Protein AF-A0A850M6E1-F1 (afdb_monomer)

Mean predicted aligned error: 23.39 Å

Sequence (407 aa):
MDDQWTKINERLIQLEEQTRVKVAEKDKIIQQITAELDQVKAQMSSGGTEEVLKEYQAQIATFDADKQKMMNEITGLNQQISNLQSQLQSSAASADQTQAIQEQLGVFQEMIRQLEGEKRDLMKEIQEMKETPSGSAELEQTVKEYQEIIKQLEAEKIKAELKAVKSDAVSGAEPSAELQKLEGINSQLQEEKELLEAQIADLKKDLEEQANQLSQVDALKSEKDTLLQQVKTLESQIQSSGQQQLETLQNDNQNLKASLNKTEKELDDLVRINREQAERIAALESTLAPPTPAPTAPAPAPVRPAPAPAPAPAPAPAPRPTVAPGGVQYFKFTHETFLRSPSKPQGIVLELDQANEKWILTIEPGTSFLQKNNALRAGRALSANGWPTPEGRKIGKGYEIIIHGEY

Radius of gyration: 50.74 Å; Cα contacts (8 Å, |Δi|>4): 175; chains: 1; bounding box: 93×45×176 Å

Foldseek 3Di:
DVVVVVVVVVVVVVVVVVLVVVLVVLVVVLVVLVVVLVVVVVVCVPDDDPPVNVVSVVVNVVSVVVSVVSVVVVVVVVVVVVVVVVVVVVVVVVVVVVVVVVVVVVVVVVVVVVVVVVVVVVVVVVVVVVPPPDADPVVVVVVVVVVVVVVVVVVVVVVVVVVCVVVVVPDDDDPPPVVVVVVVVVVVVVVVVVVVVVVVVVVVVVVVVVVVVVVVVVVVVVVVVVVVVVVVVVVVVCVVVVVVVVVVVVVVVVVVVVVVVVVVVVVVVVVVVVVVVVVVVVVVVVVPDDPDDDDDDDDDDDDDPDDDPDPDPDPDPDDDPDQPPAPKWKWDDDPLETDTDSDHDPAWMWIQHQVQLEIETEGDPPDDPVSVVSSVVNSVVCCQFADADPVRDGPSHVRYYHYHDDD

Secondary structure (DSSP, 8-state):
-HHHHHHHHHHHHHHHHHHHHHHHHHHHHHHHHHHHHHHHHHHGGG---HHHHHHHHHHHHHHHHHHHHHHHHHHHHHHHHHHHHHHHHHHHHHHHHHHHHHHHHHHHHHHHHHHHHHHHHHHHHHHHHHH-SSSHHHHHHHHHHHHHHHHHHHHHHHHHHHHHHHH-SS----SHHHHHHHHHHHHHHHHHHHHHHHHHHHHHHHHHHHHHHHHHHHHHHHHHHHHHHHHHHHHHHHHHHHHHHHHHHHHHHHHHHHHHHHHHHHHHHHHHHHHHHHHHHHHHHHHHPPPPPP-PPP-PPPPPPPPPPPPPPPPPPPPP----SSSEEEEEEETTEEEEESS--SSSEEEEETTTTEEEEE--TT--HHHHHHHHHHHHHHHHH-EEPTTS-EESTTPEEEEES--

pLDDT: mean 76.48, std 16.02, range [35.03, 97.38]

Structure (mmCIF, N/CA/C/O backbone):
data_AF-A0A850M6E1-F1
#
_entry.id   AF-A0A850M6E1-F1
#
loop_
_atom_site.group_PDB
_atom_site.id
_atom_site.type_symbol
_atom_site.label_atom_id
_atom_site.label_alt_id
_atom_site.label_comp_id
_atom_site.label_asym_id
_atom_site.label_entity_id
_atom_site.label_seq_id
_atom_site.pdbx_PDB_ins_code
_atom_site.Cartn_x
_atom_site.Cartn_y
_atom_site.Cartn_z
_atom_site.occupancy
_atom_site.B_iso_or_equiv
_atom_site.auth_seq_id
_atom_site.auth_comp_id
_atom_site.auth_asym_id
_atom_site.auth_atom_id
_atom_site.pdbx_PDB_model_num
ATOM 1 N N . MET A 1 1 ? -7.150 9.831 8.277 1.00 48.31 1 MET A N 1
ATOM 2 C CA . MET A 1 1 ? -6.149 8.779 7.991 1.00 48.31 1 MET A CA 1
ATOM 3 C C . MET A 1 1 ? -6.363 8.173 6.605 1.00 48.31 1 MET A C 1
ATOM 5 O O . MET A 1 1 ? -5.370 7.892 5.951 1.00 48.31 1 MET A O 1
ATOM 9 N N . ASP A 1 2 ? -7.602 8.102 6.110 1.00 52.25 2 ASP A N 1
ATOM 10 C CA . ASP A 1 2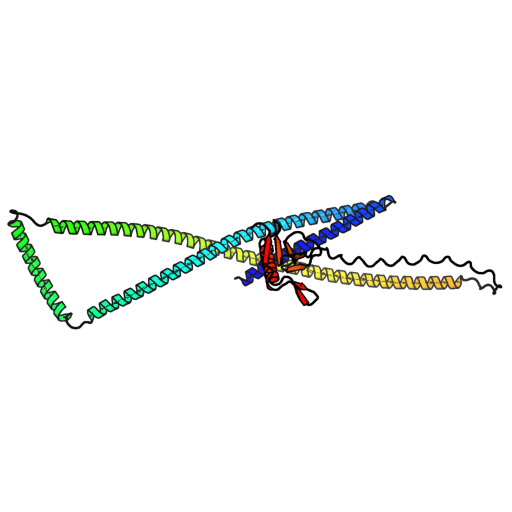 ? -7.944 7.569 4.776 1.00 52.25 2 ASP A CA 1
ATOM 11 C C . ASP A 1 2 ? -7.184 8.186 3.591 1.00 52.25 2 ASP A C 1
ATOM 13 O O . ASP A 1 2 ? -6.780 7.473 2.680 1.00 52.25 2 ASP A O 1
ATOM 17 N N . ASP A 1 3 ? -6.907 9.493 3.603 1.00 59.62 3 ASP A N 1
ATOM 18 C CA . ASP A 1 3 ? -6.269 10.163 2.456 1.00 59.62 3 ASP A CA 1
ATOM 19 C C . ASP A 1 3 ? -4.786 9.783 2.261 1.00 59.62 3 ASP A C 1
ATOM 21 O O . ASP A 1 3 ? -4.286 9.719 1.139 1.00 59.62 3 ASP A O 1
ATOM 25 N N . GLN A 1 4 ? -4.066 9.482 3.348 1.00 50.88 4 GLN A N 1
ATOM 26 C CA . GLN A 1 4 ? -2.698 8.957 3.241 1.00 50.88 4 GLN A CA 1
ATOM 27 C C . GLN A 1 4 ? -2.686 7.490 2.810 1.00 50.88 4 GLN A C 1
ATOM 29 O O . GLN A 1 4 ? -1.767 7.060 2.118 1.00 50.88 4 GLN A O 1
ATOM 34 N N . TRP A 1 5 ? -3.730 6.746 3.167 1.00 56.84 5 TRP A N 1
ATOM 35 C CA . TRP A 1 5 ? -3.883 5.339 2.830 1.00 56.84 5 TRP A CA 1
ATOM 36 C C . TRP A 1 5 ? -4.119 5.139 1.330 1.00 56.84 5 TRP A C 1
ATOM 38 O O . TRP A 1 5 ? -3.422 4.354 0.686 1.00 56.84 5 TRP A O 1
ATOM 48 N N . THR A 1 6 ? -5.014 5.936 0.744 1.00 71.06 6 THR A N 1
ATOM 49 C CA . THR A 1 6 ? -5.271 5.932 -0.703 1.00 71.06 6 THR A CA 1
ATOM 50 C C . THR A 1 6 ? -4.003 6.253 -1.492 1.00 71.06 6 THR A C 1
ATOM 52 O O . THR A 1 6 ? -3.677 5.549 -2.443 1.00 71.06 6 THR A O 1
ATOM 55 N N . LYS A 1 7 ? -3.221 7.241 -1.035 1.00 67.44 7 LYS A N 1
ATOM 56 C CA . LYS A 1 7 ? -1.953 7.639 -1.671 1.00 67.44 7 LYS A CA 1
ATOM 57 C C . LYS A 1 7 ? -0.882 6.551 -1.610 1.00 67.44 7 LYS A C 1
ATOM 59 O O . LYS A 1 7 ? -0.138 6.377 -2.572 1.00 67.44 7 LYS A O 1
ATOM 64 N N . ILE A 1 8 ? -0.780 5.822 -0.497 1.00 64.19 8 ILE A N 1
ATOM 65 C CA . ILE A 1 8 ? 0.165 4.701 -0.369 1.00 64.19 8 ILE A CA 1
ATOM 66 C C . ILE A 1 8 ? -0.245 3.556 -1.299 1.00 64.19 8 ILE A C 1
ATOM 68 O O . ILE A 1 8 ? 0.604 3.022 -2.011 1.00 64.19 8 ILE A O 1
ATOM 72 N N . ASN A 1 9 ? -1.536 3.223 -1.342 1.00 68.69 9 ASN A N 1
ATOM 73 C CA . ASN A 1 9 ? -2.046 2.152 -2.191 1.00 68.69 9 ASN A CA 1
ATOM 74 C C . ASN A 1 9 ? -1.898 2.481 -3.688 1.00 68.69 9 ASN A C 1
ATOM 76 O O . ASN A 1 9 ? -1.434 1.649 -4.463 1.00 68.69 9 ASN A O 1
ATOM 80 N N . GLU A 1 10 ? -2.188 3.721 -4.097 1.00 75.81 10 GLU A N 1
ATOM 81 C CA . GLU A 1 10 ? -1.931 4.195 -5.464 1.00 75.81 10 GLU A CA 1
ATOM 82 C C . GLU A 1 10 ? -0.447 4.115 -5.832 1.00 75.81 10 GLU A C 1
ATOM 84 O O . GLU A 1 10 ? -0.104 3.701 -6.940 1.00 75.81 10 GLU A O 1
ATOM 89 N N . ARG A 1 11 ? 0.451 4.471 -4.907 1.00 73.06 11 ARG A N 1
ATOM 90 C CA . ARG A 1 11 ? 1.898 4.425 -5.151 1.00 73.06 11 ARG A CA 1
ATOM 91 C C . ARG A 1 11 ? 2.418 2.993 -5.291 1.00 73.06 11 ARG A C 1
ATOM 93 O O . ARG A 1 11 ? 3.304 2.756 -6.109 1.00 73.06 11 ARG A O 1
ATOM 100 N N . LEU A 1 12 ? 1.849 2.051 -4.540 1.00 69.69 12 LEU A N 1
ATOM 101 C CA . LEU A 1 12 ? 2.118 0.615 -4.664 1.00 69.69 12 LEU A CA 1
ATOM 102 C C . LEU A 1 12 ? 1.678 0.080 -6.031 1.00 69.69 12 LEU A C 1
ATOM 104 O O . LEU A 1 12 ? 2.485 -0.520 -6.735 1.00 69.69 12 LEU A O 1
ATOM 108 N N . ILE A 1 13 ? 0.453 0.401 -6.454 1.00 76.25 13 ILE A N 1
ATOM 109 C CA . ILE A 1 13 ? -0.074 0.019 -7.774 1.00 76.25 13 ILE A CA 1
ATOM 110 C C . ILE A 1 13 ? 0.798 0.597 -8.902 1.00 76.25 13 ILE A C 1
ATOM 112 O O . ILE A 1 13 ? 1.109 -0.090 -9.876 1.00 76.25 13 ILE A O 1
ATOM 116 N N . GLN A 1 14 ? 1.243 1.851 -8.772 1.00 76.00 14 GLN A N 1
ATOM 117 C CA . GLN A 1 14 ? 2.137 2.476 -9.753 1.00 76.00 14 GLN A CA 1
ATOM 118 C C . GLN A 1 14 ? 3.510 1.795 -9.825 1.00 76.00 14 GLN A C 1
ATOM 120 O O . GLN A 1 14 ? 4.053 1.638 -10.920 1.00 76.00 14 GLN A O 1
ATOM 125 N N . LEU A 1 15 ? 4.073 1.387 -8.685 1.00 70.19 15 LEU A N 1
ATOM 126 C CA . LEU A 1 15 ? 5.349 0.668 -8.623 1.00 70.19 15 LEU A CA 1
ATOM 127 C C . LEU A 1 15 ? 5.248 -0.734 -9.234 1.00 70.19 15 LEU A C 1
ATOM 129 O O . LEU A 1 15 ? 6.142 -1.136 -9.985 1.00 70.19 15 LEU A O 1
ATOM 133 N N . GLU A 1 16 ? 4.159 -1.456 -8.969 1.00 73.19 16 GLU A N 1
ATOM 134 C CA . GLU A 1 16 ? 3.884 -2.755 -9.593 1.00 73.19 16 GLU A CA 1
ATOM 135 C C . GLU A 1 16 ? 3.776 -2.631 -11.115 1.00 73.19 16 GLU A C 1
ATOM 137 O O . GLU A 1 16 ? 4.449 -3.367 -11.842 1.00 73.19 16 GLU A O 1
ATOM 142 N N . GLU A 1 17 ? 2.997 -1.666 -11.618 1.00 79.19 17 GLU A N 1
ATOM 143 C CA . GLU A 1 17 ? 2.828 -1.483 -13.062 1.00 79.19 17 GLU A CA 1
ATOM 144 C C . GLU A 1 17 ? 4.140 -1.032 -13.724 1.00 79.19 17 GLU A C 1
ATOM 146 O O . GLU A 1 17 ? 4.514 -1.582 -14.760 1.00 79.19 17 GLU A O 1
ATOM 151 N N . GLN A 1 18 ? 4.908 -0.119 -13.110 1.00 72.12 18 GLN A N 1
ATOM 152 C CA . GLN A 1 18 ? 6.236 0.254 -13.617 1.00 72.12 18 GLN A CA 1
ATOM 153 C C . GLN A 1 18 ? 7.179 -0.947 -13.713 1.00 72.12 18 GLN A C 1
ATOM 155 O O . GLN A 1 18 ? 7.902 -1.091 -14.701 1.00 72.12 18 GLN A O 1
ATOM 160 N N . THR A 1 19 ? 7.182 -1.809 -12.698 1.00 71.44 19 THR A N 1
ATOM 161 C CA . THR A 1 19 ? 8.052 -2.989 -12.672 1.00 71.44 19 THR A CA 1
ATOM 162 C C . THR A 1 19 ? 7.611 -4.000 -13.727 1.00 71.44 19 THR A C 1
ATOM 164 O O . THR A 1 19 ? 8.444 -4.502 -14.484 1.00 71.44 19 THR A O 1
ATOM 167 N N . ARG A 1 20 ? 6.299 -4.230 -13.870 1.00 80.31 20 ARG A N 1
ATOM 168 C CA . ARG A 1 20 ? 5.744 -5.119 -14.900 1.00 80.31 20 ARG A CA 1
ATOM 169 C C . ARG A 1 20 ? 6.076 -4.637 -16.311 1.00 80.31 20 ARG A C 1
ATOM 171 O O . ARG A 1 20 ? 6.458 -5.447 -17.154 1.00 80.31 20 ARG A O 1
ATOM 178 N N . VAL A 1 21 ? 5.968 -3.332 -16.564 1.00 82.19 21 VAL A N 1
ATOM 179 C CA . VAL A 1 21 ? 6.320 -2.727 -17.857 1.00 82.19 21 VAL A CA 1
ATOM 180 C C . VAL A 1 21 ? 7.807 -2.913 -18.160 1.00 82.19 21 VAL A C 1
ATOM 182 O O . VAL A 1 21 ? 8.137 -3.360 -19.256 1.00 82.19 21 VAL A O 1
ATOM 185 N N . LYS A 1 22 ? 8.701 -2.669 -17.191 1.00 75.12 22 LYS A N 1
ATOM 186 C CA . LYS A 1 22 ? 10.151 -2.873 -17.374 1.00 75.12 22 LYS A CA 1
ATOM 187 C C . LYS A 1 22 ? 10.513 -4.329 -17.675 1.00 75.12 22 LYS A C 1
ATOM 189 O O . LYS A 1 22 ? 11.366 -4.579 -18.524 1.00 75.12 22 LYS A O 1
ATOM 194 N N . VAL A 1 23 ? 9.861 -5.290 -17.016 1.00 75.19 23 VAL A N 1
ATOM 195 C CA . VAL A 1 23 ? 10.059 -6.722 -17.303 1.00 75.19 23 VAL A CA 1
ATOM 196 C C . VAL A 1 23 ? 9.582 -7.063 -18.715 1.00 75.19 23 VAL A C 1
ATOM 198 O O . VAL A 1 23 ? 10.320 -7.697 -19.465 1.00 75.19 23 VAL A O 1
ATOM 201 N N . ALA A 1 24 ? 8.398 -6.589 -19.112 1.00 79.06 24 ALA A N 1
ATOM 202 C CA . ALA A 1 24 ? 7.863 -6.823 -20.452 1.00 79.06 24 ALA A CA 1
ATOM 203 C C . ALA A 1 24 ? 8.738 -6.199 -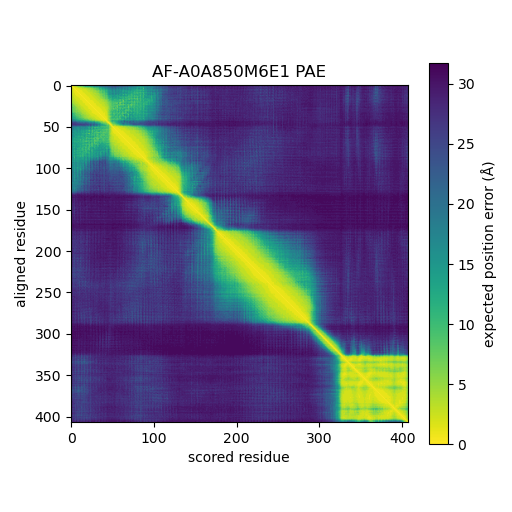21.556 1.00 79.06 24 ALA A C 1
ATOM 205 O O . ALA A 1 24 ? 8.897 -6.777 -22.632 1.00 79.06 24 ALA A O 1
ATOM 206 N N . GLU A 1 25 ? 9.329 -5.032 -21.295 1.00 81.88 25 GLU A N 1
ATOM 207 C CA . GLU A 1 25 ? 10.251 -4.367 -22.215 1.00 81.88 25 GLU A CA 1
ATOM 208 C C . GLU A 1 25 ? 11.560 -5.152 -22.375 1.00 81.88 25 GLU A C 1
ATOM 210 O O . GLU A 1 25 ? 11.986 -5.401 -23.504 1.00 81.88 25 GLU A O 1
ATOM 215 N N . LYS A 1 26 ? 12.150 -5.639 -21.272 1.00 74.81 26 LYS A N 1
ATOM 216 C CA . LYS A 1 26 ? 13.321 -6.528 -21.337 1.00 74.81 26 LYS A CA 1
ATOM 217 C C . LYS A 1 26 ? 13.006 -7.844 -22.058 1.00 74.81 26 LYS A C 1
ATOM 219 O O . LYS A 1 26 ? 13.813 -8.281 -22.872 1.00 74.81 26 LYS A O 1
ATOM 224 N N . ASP A 1 27 ? 11.833 -8.440 -21.839 1.00 80.38 27 ASP A N 1
ATOM 225 C CA . ASP A 1 27 ? 11.410 -9.652 -22.559 1.00 80.38 27 ASP A CA 1
ATOM 226 C C . ASP A 1 27 ? 11.299 -9.415 -24.071 1.00 80.38 27 ASP A C 1
ATOM 228 O O . ASP A 1 27 ? 11.707 -10.261 -24.868 1.00 80.38 27 ASP A O 1
ATOM 232 N N . LYS A 1 28 ? 10.802 -8.245 -24.481 1.00 84.94 28 LYS A N 1
ATOM 233 C CA . LYS A 1 28 ? 10.736 -7.866 -25.895 1.00 84.94 28 LYS A CA 1
ATOM 234 C C . LYS A 1 28 ? 12.131 -7.723 -26.513 1.00 84.94 28 LYS A C 1
ATOM 236 O O . LYS A 1 28 ? 12.341 -8.173 -27.637 1.00 84.94 28 LYS A O 1
ATOM 241 N N . ILE A 1 29 ? 13.082 -7.145 -25.776 1.00 78.88 29 ILE A N 1
ATOM 242 C CA . ILE A 1 29 ? 14.486 -7.033 -26.205 1.00 78.88 29 ILE A CA 1
ATOM 243 C C . ILE A 1 29 ? 15.119 -8.424 -26.337 1.00 78.88 29 ILE A C 1
ATOM 245 O O . ILE A 1 29 ? 15.747 -8.707 -27.354 1.00 78.88 29 ILE A O 1
ATOM 249 N N . ILE A 1 30 ? 14.900 -9.322 -25.371 1.00 76.25 30 ILE A N 1
ATOM 250 C CA . ILE A 1 30 ? 15.388 -10.710 -25.438 1.00 76.25 30 ILE A CA 1
ATOM 251 C C . ILE A 1 30 ? 14.823 -11.422 -26.672 1.00 76.25 30 ILE A C 1
ATOM 253 O O . ILE A 1 30 ? 15.574 -12.071 -27.399 1.00 76.25 30 ILE A O 1
ATOM 257 N N . GLN A 1 31 ? 13.523 -11.279 -26.950 1.00 82.62 31 GLN A N 1
ATOM 258 C CA . GLN A 1 31 ? 12.902 -11.858 -28.146 1.00 82.62 31 GLN A CA 1
ATOM 259 C C . GLN A 1 31 ? 13.515 -11.310 -29.437 1.00 82.62 31 GLN A C 1
ATOM 261 O O . GLN A 1 31 ? 13.772 -12.080 -30.362 1.00 82.62 31 GLN A O 1
ATOM 266 N N . GLN A 1 32 ? 13.778 -10.003 -29.494 1.00 82.00 32 GLN A N 1
ATOM 2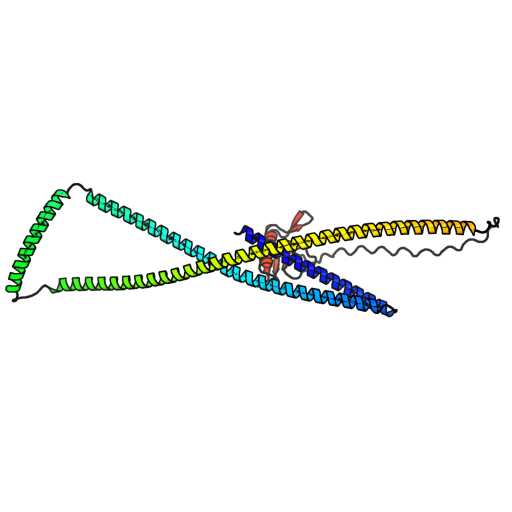67 C CA . GLN A 1 32 ? 14.399 -9.375 -30.655 1.00 82.00 32 GLN A CA 1
ATOM 268 C C . GLN A 1 32 ? 15.833 -9.878 -30.871 1.00 82.00 32 GLN A C 1
ATOM 270 O O . GLN A 1 32 ? 16.155 -10.315 -31.972 1.00 82.00 32 GLN A O 1
ATOM 275 N N . ILE A 1 33 ? 16.660 -9.903 -29.822 1.00 73.31 33 ILE A N 1
ATOM 276 C CA . ILE A 1 33 ? 18.037 -10.414 -29.898 1.00 73.31 33 ILE A CA 1
ATOM 277 C C . ILE A 1 33 ? 18.041 -11.895 -30.292 1.00 73.31 33 ILE A C 1
ATOM 279 O O . ILE A 1 33 ? 18.855 -12.311 -31.108 1.00 73.31 33 ILE A O 1
ATOM 283 N N . THR A 1 34 ? 17.111 -12.694 -29.763 1.00 80.50 34 THR A N 1
ATOM 284 C CA . THR A 1 34 ? 16.989 -14.119 -30.114 1.00 80.50 34 THR A CA 1
ATOM 285 C C . THR A 1 34 ? 16.673 -14.296 -31.601 1.00 80.50 34 THR A C 1
ATOM 287 O O . THR A 1 34 ? 17.307 -15.105 -32.274 1.00 80.50 34 THR A O 1
ATOM 290 N N . ALA A 1 35 ? 15.743 -13.498 -32.136 1.00 80.88 35 ALA A N 1
ATOM 291 C CA . ALA A 1 35 ? 15.393 -13.526 -33.553 1.00 80.88 35 ALA A CA 1
ATOM 292 C C . ALA A 1 35 ? 16.553 -13.066 -34.454 1.00 80.88 35 ALA A C 1
ATOM 294 O O . ALA A 1 35 ? 16.811 -13.688 -35.484 1.00 80.88 35 ALA A O 1
ATOM 295 N N . GLU A 1 36 ? 17.277 -12.015 -34.059 1.00 77.19 36 GLU A N 1
ATOM 296 C CA . GLU A 1 36 ? 18.482 -11.553 -34.758 1.00 77.19 36 GLU A CA 1
ATOM 297 C C . GLU A 1 36 ? 19.577 -12.629 -34.743 1.00 77.19 36 GLU A C 1
ATOM 299 O O . GLU A 1 36 ? 20.224 -12.868 -35.761 1.00 77.19 36 GLU A O 1
ATOM 304 N N . LEU A 1 37 ? 19.738 -13.352 -33.633 1.00 71.31 37 LEU A N 1
ATOM 305 C CA . LEU A 1 37 ? 20.711 -14.434 -33.498 1.00 71.31 37 LEU A CA 1
ATOM 306 C C . LEU A 1 37 ? 20.358 -15.628 -34.393 1.00 71.31 37 LEU A C 1
ATOM 308 O O . LEU A 1 37 ? 21.237 -16.157 -35.074 1.00 71.31 37 LEU A O 1
ATOM 312 N N . ASP A 1 38 ? 19.084 -16.012 -34.471 1.00 81.50 38 ASP A N 1
ATOM 313 C CA . ASP A 1 38 ? 18.614 -17.036 -35.411 1.00 81.50 38 ASP A CA 1
ATOM 314 C C . ASP A 1 38 ? 18.829 -16.610 -36.871 1.00 81.50 38 ASP A C 1
ATOM 316 O O . ASP A 1 38 ? 19.240 -17.420 -37.709 1.00 81.50 38 ASP A O 1
ATOM 320 N N . GLN A 1 39 ? 18.627 -15.326 -37.177 1.00 77.25 39 GLN A N 1
ATOM 321 C CA . GLN A 1 39 ? 18.848 -14.764 -38.508 1.00 77.25 39 GLN A CA 1
ATOM 322 C C . GLN A 1 39 ? 20.339 -14.739 -38.880 1.00 77.25 39 GLN A C 1
ATOM 324 O O . GLN A 1 39 ? 20.705 -15.156 -39.981 1.00 77.25 39 GLN A O 1
ATOM 329 N N . VAL A 1 40 ? 21.212 -14.337 -37.952 1.00 70.25 40 VAL A N 1
ATOM 330 C CA . VAL A 1 40 ? 22.673 -14.392 -38.111 1.00 70.25 40 VAL A CA 1
ATOM 331 C C . VAL A 1 40 ? 23.134 -15.838 -38.258 1.00 70.25 40 VAL A C 1
ATOM 333 O O . VAL A 1 40 ? 23.940 -16.131 -39.134 1.00 70.25 40 VAL A O 1
ATOM 336 N N . LYS A 1 41 ? 22.586 -16.781 -37.486 1.00 72.38 41 LYS A N 1
ATOM 337 C CA . LYS A 1 41 ? 22.906 -18.213 -37.588 1.00 72.38 41 LYS A CA 1
ATOM 338 C C . LYS A 1 41 ? 22.480 -18.809 -38.934 1.00 72.38 41 LYS A C 1
ATOM 340 O O . LYS A 1 41 ? 23.210 -19.624 -39.497 1.00 72.38 41 LYS A O 1
ATOM 345 N N . ALA A 1 42 ? 21.348 -18.368 -39.485 1.00 72.12 42 ALA A N 1
ATOM 346 C CA . ALA A 1 42 ? 20.924 -18.721 -40.838 1.00 72.12 42 ALA A CA 1
ATOM 347 C C . ALA A 1 42 ? 21.872 -18.138 -41.906 1.00 72.12 42 ALA A C 1
ATOM 349 O O . ALA A 1 42 ? 22.232 -18.839 -42.852 1.00 72.12 42 ALA A O 1
ATOM 350 N N . GLN A 1 43 ? 22.339 -16.898 -41.725 1.00 64.75 43 GLN A N 1
ATOM 351 C CA . GLN A 1 43 ? 23.332 -16.252 -42.597 1.00 64.75 43 GLN A CA 1
ATOM 352 C C . GLN A 1 43 ? 24.745 -16.852 -42.446 1.00 64.75 43 GLN A C 1
ATOM 354 O O . GLN A 1 43 ? 25.497 -16.912 -43.412 1.00 64.75 43 GLN A O 1
ATOM 359 N N . MET A 1 44 ? 25.101 -17.391 -41.279 1.00 56.38 44 MET A N 1
ATOM 360 C CA . MET A 1 44 ? 26.399 -18.024 -41.016 1.00 56.38 44 MET A CA 1
ATOM 361 C C . MET A 1 44 ? 26.640 -19.330 -41.781 1.00 56.38 44 MET A C 1
ATOM 363 O O . MET A 1 44 ? 27.784 -19.781 -41.855 1.00 56.38 44 MET A O 1
ATOM 367 N N . SER A 1 45 ? 25.617 -19.910 -42.417 1.00 59.06 45 SER A N 1
ATOM 368 C CA . SER A 1 45 ? 25.824 -21.002 -43.379 1.00 59.06 45 SER A CA 1
ATOM 369 C C . SER A 1 45 ? 26.685 -20.574 -44.589 1.00 59.06 45 SER A C 1
ATOM 371 O O . SER A 1 45 ? 27.095 -21.437 -45.361 1.00 59.06 45 SER A O 1
ATOM 373 N N . SER A 1 46 ? 27.010 -19.277 -44.743 1.00 53.75 46 SER A N 1
ATOM 374 C CA . SER A 1 46 ? 27.912 -18.745 -45.780 1.00 53.75 46 SER A CA 1
ATOM 375 C C . SER A 1 46 ? 29.265 -18.187 -45.295 1.00 53.75 46 SER A C 1
ATOM 377 O O . SER A 1 46 ? 30.006 -17.650 -46.113 1.00 53.75 46 SER A O 1
ATOM 379 N N . GLY A 1 47 ? 29.638 -18.369 -44.022 1.00 51.25 47 GLY A N 1
ATOM 380 C CA . GLY A 1 47 ? 31.017 -18.180 -43.542 1.00 51.25 47 GLY A CA 1
ATOM 381 C C . GLY A 1 47 ? 31.376 -16.801 -42.962 1.00 51.25 47 GLY A C 1
ATOM 382 O O . GLY A 1 47 ? 31.304 -15.783 -43.642 1.00 51.25 47 GLY A O 1
ATOM 383 N N . GLY A 1 48 ? 31.872 -16.829 -41.716 1.00 55.69 48 GLY A N 1
ATOM 384 C CA . GLY A 1 48 ? 32.820 -15.858 -41.157 1.00 55.69 48 GLY A CA 1
ATOM 385 C C . GLY A 1 48 ? 32.273 -14.795 -40.199 1.00 55.69 48 GLY A C 1
ATOM 386 O O . GLY A 1 48 ? 32.265 -13.644 -40.600 1.00 55.69 48 GLY A O 1
ATOM 387 N N . THR A 1 49 ? 31.921 -15.148 -38.949 1.00 61.75 49 THR A N 1
ATOM 388 C CA . THR A 1 49 ? 31.942 -14.253 -37.751 1.00 61.75 49 THR A CA 1
ATOM 389 C C . THR A 1 49 ? 31.592 -15.011 -36.446 1.00 61.75 49 THR A C 1
ATOM 391 O O . THR A 1 49 ? 30.621 -14.717 -35.752 1.00 61.75 49 THR A O 1
ATOM 394 N N . GLU A 1 50 ? 32.404 -15.997 -36.054 1.00 68.44 50 GLU A N 1
ATOM 395 C CA . GLU A 1 50 ? 32.219 -16.766 -34.801 1.00 68.44 50 GLU A CA 1
ATOM 396 C C . GLU A 1 50 ? 32.300 -15.892 -33.524 1.00 68.44 50 GLU A C 1
ATOM 398 O O . GLU A 1 50 ? 31.723 -16.210 -32.484 1.00 68.44 50 GLU A O 1
ATOM 403 N N . GLU A 1 51 ? 32.975 -14.747 -33.620 1.00 69.38 51 GLU A N 1
ATOM 404 C CA . GLU A 1 51 ? 33.209 -13.795 -32.528 1.00 69.38 51 GLU A CA 1
ATOM 405 C C . GLU A 1 51 ? 31.958 -12.973 -32.175 1.00 69.38 51 GLU A C 1
ATOM 407 O O . GLU A 1 51 ? 31.621 -12.824 -31.002 1.00 69.38 51 GLU A O 1
ATOM 412 N N . VAL A 1 52 ? 31.192 -12.554 -33.189 1.00 70.25 52 VAL A N 1
ATOM 413 C CA . VAL A 1 52 ? 29.916 -11.837 -33.015 1.00 70.25 52 VAL A CA 1
ATOM 414 C C . VAL A 1 52 ? 28.893 -12.728 -32.308 1.00 70.25 52 VAL A C 1
ATOM 416 O O . VAL A 1 52 ? 28.153 -12.279 -31.437 1.00 70.25 52 VAL A O 1
ATOM 419 N N . LEU A 1 53 ? 28.887 -14.025 -32.621 1.00 68.00 53 LEU A N 1
ATOM 420 C CA . LEU A 1 53 ? 27.973 -14.984 -32.004 1.00 68.00 53 LEU A CA 1
ATOM 421 C C . LEU A 1 53 ? 28.293 -15.249 -30.530 1.00 68.00 53 LEU A C 1
ATOM 423 O O . LEU A 1 53 ? 27.372 -15.378 -29.722 1.00 68.00 53 LEU A O 1
ATOM 427 N N . LYS A 1 54 ? 29.582 -15.263 -30.165 1.00 78.38 54 LYS A N 1
ATOM 428 C CA . LYS A 1 54 ? 30.010 -15.297 -28.759 1.00 78.38 54 LYS A CA 1
ATOM 429 C C . LYS A 1 54 ? 29.560 -14.054 -27.996 1.00 78.38 54 LYS A C 1
ATOM 431 O O . LYS A 1 54 ? 29.118 -14.179 -26.857 1.00 78.38 54 LYS A O 1
ATOM 436 N N . GLU A 1 55 ? 29.646 -12.877 -28.610 1.00 75.50 55 GLU A N 1
ATOM 437 C CA . GLU A 1 55 ? 29.259 -11.619 -27.968 1.00 75.50 55 GLU A CA 1
ATOM 438 C C . GLU A 1 55 ? 27.743 -11.529 -27.737 1.00 75.50 55 GLU A C 1
ATOM 440 O O . GLU A 1 55 ? 27.306 -11.214 -26.629 1.00 75.50 55 GLU A O 1
ATOM 445 N N . TYR A 1 56 ? 26.929 -11.940 -28.713 1.00 74.06 56 TYR A N 1
ATOM 446 C CA . TYR A 1 56 ? 25.480 -12.049 -28.524 1.00 74.06 56 TYR A CA 1
ATOM 447 C C . TYR A 1 56 ? 25.090 -13.113 -27.488 1.00 74.06 56 TYR A C 1
ATOM 449 O O . TYR A 1 56 ? 24.201 -12.875 -26.670 1.00 74.06 56 TYR A O 1
ATOM 457 N N . GLN A 1 57 ? 25.766 -14.268 -27.458 1.00 77.25 57 GLN A N 1
ATOM 458 C CA . GLN A 1 57 ? 25.535 -15.275 -26.413 1.00 77.25 57 GLN A CA 1
ATOM 459 C C . GLN A 1 57 ? 25.863 -14.745 -25.012 1.00 77.25 57 GLN A C 1
ATOM 461 O O . GLN A 1 57 ? 25.121 -15.022 -24.069 1.00 77.25 57 GLN A O 1
ATOM 466 N N . ALA A 1 58 ? 26.931 -13.957 -24.869 1.00 78.50 58 ALA A N 1
ATOM 467 C CA . ALA A 1 58 ? 27.278 -13.321 -23.602 1.00 78.50 58 ALA A CA 1
ATOM 468 C C . ALA A 1 58 ? 26.224 -12.286 -23.169 1.00 78.50 58 ALA A C 1
ATOM 470 O O . ALA A 1 58 ? 25.853 -12.259 -21.993 1.00 78.50 58 ALA A O 1
ATOM 471 N N . GLN A 1 59 ? 25.700 -11.488 -24.109 1.00 76.31 59 GLN A N 1
ATOM 472 C CA . GLN A 1 59 ? 24.626 -10.521 -23.844 1.00 76.31 59 GLN A CA 1
ATOM 473 C C . GLN A 1 59 ? 23.315 -11.200 -23.422 1.00 76.31 59 GLN A C 1
ATOM 475 O O . GLN A 1 59 ? 22.681 -10.763 -22.463 1.00 76.31 59 GLN A O 1
ATOM 480 N N . ILE A 1 60 ? 22.924 -12.306 -24.067 1.00 74.88 60 ILE A N 1
ATOM 481 C CA . ILE A 1 60 ? 21.741 -13.087 -23.661 1.00 74.88 60 ILE A CA 1
ATOM 482 C C . ILE A 1 60 ? 21.911 -13.613 -22.234 1.00 74.88 60 ILE A C 1
ATOM 484 O O . ILE A 1 60 ? 21.020 -13.439 -21.406 1.00 74.88 60 ILE A O 1
ATOM 488 N N . ALA A 1 61 ? 23.077 -14.181 -21.914 1.00 80.00 61 ALA A N 1
ATOM 489 C CA . ALA A 1 61 ? 23.348 -14.695 -20.574 1.00 80.00 61 ALA A CA 1
ATOM 490 C C . ALA A 1 61 ? 23.291 -13.597 -19.494 1.00 80.00 61 ALA A C 1
ATOM 492 O O . ALA A 1 61 ? 22.822 -13.846 -18.382 1.00 80.00 61 ALA A O 1
ATOM 493 N N . THR A 1 62 ? 23.728 -12.372 -19.812 1.00 80.56 62 THR A N 1
ATOM 494 C CA . THR A 1 62 ? 23.613 -11.232 -18.887 1.00 80.56 62 THR A CA 1
ATOM 495 C C . THR A 1 62 ? 22.164 -10.779 -18.723 1.00 80.56 62 THR A C 1
ATOM 497 O O . THR A 1 62 ? 21.733 -10.535 -17.596 1.00 80.56 62 THR A O 1
ATOM 500 N N . PHE A 1 63 ? 21.382 -10.726 -19.804 1.00 74.69 63 PHE A N 1
ATOM 501 C CA . PHE A 1 63 ? 19.957 -10.398 -19.717 1.00 74.69 63 PHE A CA 1
ATOM 502 C C . PHE A 1 63 ? 19.151 -11.438 -18.934 1.00 74.69 63 PHE A C 1
ATOM 504 O O . PHE A 1 63 ? 18.282 -11.057 -18.147 1.00 74.69 63 PHE A O 1
ATOM 511 N N . ASP A 1 64 ? 19.461 -12.725 -19.083 1.00 76.06 64 ASP A N 1
ATOM 512 C CA . ASP A 1 64 ? 18.819 -13.791 -18.311 1.00 76.06 64 ASP A CA 1
ATOM 513 C C . ASP A 1 64 ? 19.155 -13.699 -16.816 1.00 76.06 64 ASP A C 1
ATOM 515 O O . ASP A 1 64 ? 18.272 -13.869 -15.969 1.00 76.06 64 ASP A O 1
ATOM 519 N N . ALA A 1 65 ? 20.402 -13.364 -16.470 1.00 80.31 65 ALA A N 1
ATOM 520 C CA . ALA A 1 65 ? 20.803 -13.132 -15.083 1.00 80.31 65 ALA A CA 1
ATOM 521 C C . ALA A 1 65 ? 20.066 -11.926 -14.466 1.00 80.31 65 ALA A C 1
ATOM 523 O O . ALA A 1 65 ? 19.534 -12.018 -13.356 1.00 80.31 65 ALA A O 1
ATOM 524 N N . ASP A 1 66 ? 19.966 -10.819 -15.205 1.00 74.19 66 ASP A N 1
ATOM 525 C CA . ASP A 1 66 ? 19.199 -9.634 -14.805 1.00 74.19 66 ASP A CA 1
ATOM 526 C C . ASP A 1 66 ? 17.708 -9.943 -14.622 1.00 74.19 66 ASP A C 1
ATOM 528 O O . ASP A 1 66 ? 17.075 -9.472 -13.672 1.00 74.19 66 ASP A O 1
ATOM 532 N N . LYS A 1 67 ? 17.135 -10.744 -15.526 1.00 76.94 67 LYS A N 1
ATOM 533 C CA . LYS A 1 67 ? 15.742 -11.191 -15.456 1.00 76.94 67 LYS A CA 1
ATOM 534 C C . LYS A 1 67 ? 15.493 -12.021 -14.202 1.00 76.94 67 LYS A C 1
ATOM 536 O O . LYS A 1 67 ? 14.518 -11.769 -13.498 1.00 76.94 67 LYS A O 1
ATOM 541 N N . GLN A 1 68 ? 16.381 -12.964 -13.892 1.00 76.38 68 GLN A N 1
ATOM 542 C CA . GLN A 1 68 ? 16.298 -13.761 -12.666 1.00 76.38 68 GLN A CA 1
ATOM 543 C C . GLN A 1 68 ? 16.386 -12.887 -11.413 1.00 76.38 68 GLN A C 1
ATOM 545 O O . GLN A 1 68 ? 15.596 -13.055 -10.484 1.00 76.38 68 GLN A O 1
ATOM 550 N N . LYS A 1 69 ? 17.286 -11.897 -11.399 1.00 78.06 69 LYS A N 1
ATOM 551 C CA . LYS A 1 69 ? 17.397 -10.951 -10.284 1.00 78.06 69 LYS A CA 1
ATOM 552 C C . LYS A 1 69 ? 16.101 -10.158 -10.074 1.00 78.06 69 LYS A C 1
ATOM 554 O O . LYS A 1 69 ? 15.599 -10.119 -8.954 1.00 78.06 69 LYS A O 1
ATOM 559 N N . MET A 1 70 ? 15.524 -9.599 -11.140 1.00 73.62 70 MET A N 1
ATOM 560 C CA . MET A 1 70 ? 14.246 -8.879 -11.051 1.00 73.62 70 MET A CA 1
ATOM 561 C C . MET A 1 70 ? 13.087 -9.793 -10.641 1.00 73.62 70 MET A C 1
ATOM 563 O O . MET A 1 70 ? 12.226 -9.378 -9.872 1.00 73.62 70 MET A O 1
ATOM 567 N N . MET A 1 71 ? 13.057 -11.045 -11.103 1.00 73.25 71 MET A N 1
ATOM 568 C CA . MET A 1 71 ? 12.011 -11.996 -10.713 1.00 73.25 71 MET A CA 1
ATOM 569 C C . MET A 1 71 ? 12.087 -12.343 -9.214 1.00 73.25 71 MET A C 1
ATOM 571 O O . MET A 1 71 ? 11.056 -12.432 -8.540 1.00 73.25 71 MET A O 1
ATOM 575 N N . ASN A 1 72 ? 13.299 -12.460 -8.666 1.00 76.31 72 ASN A N 1
ATOM 576 C CA . ASN A 1 72 ? 13.510 -12.638 -7.229 1.00 76.31 72 ASN A CA 1
ATOM 577 C C . ASN A 1 72 ? 13.083 -11.396 -6.430 1.00 76.31 72 ASN A C 1
ATOM 579 O O . ASN A 1 72 ? 12.428 -11.536 -5.398 1.00 76.31 72 ASN A O 1
ATOM 583 N N . GLU A 1 73 ? 13.387 -10.189 -6.918 1.00 76.81 73 GLU A N 1
ATOM 584 C CA . GLU A 1 73 ? 12.922 -8.934 -6.306 1.00 76.81 73 GLU A CA 1
ATOM 585 C C . GLU A 1 73 ? 11.387 -8.835 -6.304 1.00 76.81 73 GLU A C 1
ATOM 587 O O . GLU A 1 73 ? 10.801 -8.525 -5.269 1.00 76.81 73 GLU A O 1
ATOM 592 N N . ILE A 1 74 ? 10.717 -9.191 -7.408 1.00 72.31 74 ILE A N 1
ATOM 593 C CA . ILE A 1 74 ? 9.245 -9.248 -7.490 1.00 72.31 74 ILE A CA 1
ATOM 594 C C . ILE A 1 74 ? 8.677 -10.240 -6.473 1.00 72.31 74 ILE A C 1
ATOM 596 O O . ILE A 1 74 ? 7.699 -9.944 -5.788 1.00 72.31 74 ILE A O 1
ATOM 600 N N . THR A 1 75 ? 9.296 -11.412 -6.349 1.00 76.25 75 THR A N 1
ATOM 601 C CA . THR A 1 75 ? 8.860 -12.432 -5.388 1.00 76.25 75 THR A CA 1
ATOM 602 C C . THR A 1 75 ? 8.977 -11.915 -3.951 1.00 76.25 75 THR A C 1
ATOM 604 O O . THR A 1 75 ? 8.038 -12.064 -3.168 1.00 76.25 75 THR A O 1
ATOM 607 N N . GLY A 1 76 ? 10.082 -11.238 -3.621 1.00 76.44 76 GLY A N 1
ATOM 608 C CA . GLY A 1 76 ? 10.278 -10.608 -2.314 1.00 76.44 76 GLY A CA 1
ATOM 609 C C . GLY A 1 76 ? 9.272 -9.489 -2.027 1.00 76.44 76 GLY A C 1
ATOM 610 O O . GLY A 1 76 ? 8.700 -9.443 -0.937 1.00 76.44 76 GLY A O 1
ATOM 611 N N . LEU A 1 77 ? 8.998 -8.627 -3.010 1.00 73.50 77 LEU A N 1
ATOM 612 C CA . LEU A 1 77 ? 8.001 -7.558 -2.891 1.00 73.50 77 LEU A CA 1
ATOM 613 C C . LEU A 1 77 ? 6.589 -8.120 -2.681 1.00 73.50 77 LEU A C 1
ATOM 615 O O . LEU A 1 77 ? 5.880 -7.661 -1.789 1.00 73.50 77 LEU A O 1
ATOM 619 N N . ASN A 1 78 ? 6.202 -9.165 -3.414 1.00 69.56 78 ASN A N 1
ATOM 620 C CA . ASN A 1 78 ? 4.906 -9.824 -3.228 1.00 69.56 78 ASN A CA 1
ATOM 621 C C . ASN A 1 78 ? 4.755 -10.412 -1.820 1.00 69.56 78 ASN A C 1
ATOM 623 O O . ASN A 1 78 ? 3.687 -10.318 -1.211 1.00 69.56 78 ASN A O 1
ATOM 627 N N . GLN A 1 79 ? 5.828 -10.979 -1.268 1.00 74.88 79 GLN A N 1
ATOM 628 C CA . GLN A 1 79 ? 5.820 -11.490 0.098 1.00 74.88 79 GLN A CA 1
ATOM 629 C C . GLN A 1 79 ? 5.665 -10.358 1.128 1.00 74.88 79 GLN A C 1
ATOM 631 O O . GLN A 1 79 ? 4.897 -10.492 2.081 1.00 74.88 79 GLN A O 1
ATOM 636 N N . GLN A 1 80 ? 6.327 -9.215 0.917 1.00 72.12 80 GLN A N 1
ATOM 637 C CA . GLN A 1 80 ? 6.144 -8.023 1.753 1.00 72.12 80 GLN A CA 1
ATOM 638 C C . GLN A 1 80 ? 4.714 -7.475 1.677 1.00 72.12 80 GLN A C 1
ATOM 640 O O . GLN A 1 80 ? 4.136 -7.155 2.715 1.00 72.12 80 GLN A O 1
ATOM 645 N N . ILE A 1 81 ? 4.117 -7.421 0.483 1.00 72.38 81 ILE A N 1
ATOM 646 C CA . ILE A 1 81 ? 2.725 -6.991 0.287 1.00 72.38 81 ILE A CA 1
ATOM 647 C C . ILE A 1 81 ? 1.767 -7.914 1.040 1.00 72.38 81 ILE A C 1
ATOM 649 O O . ILE A 1 81 ? 0.893 -7.429 1.757 1.00 72.38 81 ILE A O 1
ATOM 653 N N . SER A 1 82 ? 1.961 -9.231 0.944 1.00 70.94 82 SER A N 1
ATOM 654 C CA . SER A 1 82 ? 1.138 -10.197 1.675 1.00 70.94 82 SER A CA 1
ATOM 655 C C . SER A 1 82 ? 1.242 -10.003 3.190 1.00 70.94 82 SER A C 1
ATOM 657 O O . SER A 1 82 ? 0.229 -10.055 3.885 1.00 70.94 82 SER A O 1
ATOM 659 N N . ASN A 1 83 ? 2.445 -9.744 3.711 1.00 71.19 83 ASN A N 1
ATOM 660 C CA . ASN A 1 83 ? 2.640 -9.482 5.137 1.00 71.19 83 ASN A CA 1
ATOM 661 C C . ASN A 1 83 ? 1.940 -8.189 5.578 1.00 71.19 83 ASN A C 1
ATOM 663 O O . ASN A 1 83 ? 1.260 -8.180 6.605 1.00 71.19 83 ASN A O 1
ATOM 667 N N . LEU A 1 84 ? 2.057 -7.116 4.789 1.00 71.62 84 LEU A N 1
ATOM 668 C CA . LEU A 1 84 ? 1.381 -5.845 5.057 1.00 71.62 84 LEU A CA 1
ATOM 669 C C . LEU A 1 84 ? -0.145 -5.988 5.009 1.00 71.62 84 LEU A C 1
ATOM 671 O O . LEU A 1 84 ? -0.830 -5.417 5.852 1.00 71.62 84 LEU A O 1
ATOM 675 N N . GLN A 1 85 ? -0.692 -6.778 4.081 1.00 70.94 85 GLN A N 1
ATOM 676 C CA . GLN A 1 85 ? -2.131 -7.057 4.016 1.00 70.94 85 GLN A CA 1
ATOM 677 C C . GLN A 1 85 ? -2.637 -7.798 5.259 1.00 70.94 85 GLN A C 1
ATOM 679 O O . GLN A 1 85 ? -3.667 -7.413 5.812 1.00 70.94 85 GLN A O 1
ATOM 684 N N . SER A 1 86 ? -1.900 -8.803 5.740 1.00 70.25 86 SER A N 1
ATOM 685 C CA . SER A 1 86 ? -2.239 -9.520 6.979 1.00 70.25 86 SER A CA 1
ATOM 686 C C . SER A 1 86 ? -2.207 -8.598 8.201 1.00 70.25 86 SER A C 1
ATOM 688 O O . SER A 1 86 ? -3.127 -8.613 9.020 1.00 70.25 86 SER A O 1
ATOM 690 N N . GLN A 1 87 ? -1.186 -7.739 8.305 1.00 70.19 87 GLN A N 1
ATOM 691 C CA . GLN A 1 87 ? -1.127 -6.717 9.354 1.00 70.19 87 GLN A CA 1
ATOM 692 C C . GLN A 1 87 ? -2.321 -5.757 9.262 1.00 70.19 87 GLN A C 1
ATOM 694 O O . GLN A 1 87 ? -2.932 -5.426 10.279 1.00 70.19 87 GLN A O 1
ATOM 699 N N . LEU A 1 88 ? -2.719 -5.369 8.050 1.00 64.81 88 LEU A N 1
ATOM 700 C CA . LEU A 1 88 ? -3.850 -4.472 7.843 1.00 64.81 88 LEU A CA 1
ATOM 701 C C . LEU A 1 88 ? -5.184 -5.089 8.285 1.00 64.81 88 LEU A C 1
ATOM 703 O O . LEU A 1 88 ? -5.985 -4.418 8.930 1.00 64.81 88 LEU A O 1
ATOM 707 N N . GLN A 1 89 ? -5.409 -6.370 7.985 1.00 71.12 89 GLN A N 1
ATOM 708 C CA . GLN A 1 89 ? -6.603 -7.092 8.436 1.00 71.12 89 GLN A CA 1
ATOM 709 C C . GLN A 1 89 ? -6.679 -7.150 9.966 1.00 71.12 89 GLN A C 1
ATOM 711 O O . GLN A 1 89 ? -7.746 -6.927 10.535 1.00 71.12 89 GLN A O 1
ATOM 716 N N . SER A 1 90 ? -5.543 -7.370 10.636 1.00 68.12 90 SER A N 1
ATOM 717 C CA . SER A 1 90 ? -5.490 -7.360 12.103 1.00 68.12 90 SER A CA 1
ATOM 718 C C . SER A 1 90 ? -5.790 -5.975 12.699 1.00 68.12 90 SER A C 1
ATOM 720 O O . SER A 1 90 ? -6.503 -5.867 13.695 1.00 68.12 90 SER A O 1
ATOM 722 N N . SER A 1 91 ? -5.334 -4.900 12.045 1.00 66.06 91 SER A N 1
ATOM 723 C CA . SER A 1 91 ? -5.637 -3.523 12.448 1.00 66.06 91 SER A CA 1
ATOM 724 C C . SER A 1 91 ? -7.108 -3.158 12.240 1.00 66.06 91 SER A C 1
ATOM 726 O O . SER A 1 91 ? -7.664 -2.443 13.071 1.00 66.06 91 SER A O 1
ATOM 728 N N . ALA A 1 92 ? -7.732 -3.612 11.152 1.00 63.47 92 ALA A N 1
ATOM 729 C CA . ALA A 1 92 ? -9.147 -3.358 10.885 1.00 63.47 92 ALA A CA 1
ATOM 730 C C . ALA A 1 92 ? -10.041 -4.043 11.929 1.00 63.47 92 ALA A C 1
ATOM 732 O O . ALA A 1 92 ? -10.929 -3.405 12.486 1.00 63.47 92 ALA A O 1
ATOM 733 N N . ALA A 1 93 ? -9.727 -5.292 12.289 1.00 65.75 93 ALA A N 1
ATOM 734 C CA . ALA A 1 93 ? -10.430 -6.007 13.355 1.00 65.75 93 ALA A CA 1
ATOM 735 C C . ALA A 1 93 ? -10.326 -5.286 14.716 1.00 65.75 93 ALA A C 1
ATOM 737 O O . ALA A 1 93 ? -11.297 -5.219 15.467 1.00 65.75 93 ALA A O 1
ATOM 738 N N . SER A 1 94 ? -9.167 -4.691 15.018 1.00 66.06 94 SER A N 1
ATOM 739 C CA . SER A 1 94 ? -8.980 -3.869 16.221 1.00 66.06 94 SER A CA 1
ATOM 740 C C . SER A 1 94 ? -9.786 -2.560 16.181 1.00 66.06 94 SER A C 1
ATOM 742 O O . SER A 1 94 ? -10.285 -2.117 17.219 1.00 66.06 94 SER A O 1
ATOM 744 N N . ALA A 1 95 ? -9.954 -1.948 15.005 1.00 63.50 95 ALA A N 1
ATOM 745 C CA . ALA A 1 95 ? -10.782 -0.753 14.844 1.00 63.50 95 ALA A CA 1
ATOM 746 C C . ALA A 1 95 ? -12.271 -1.059 15.079 1.00 63.50 95 ALA A C 1
ATOM 748 O O . ALA A 1 95 ? -12.919 -0.336 15.836 1.00 63.50 95 ALA A O 1
ATOM 749 N N . ASP A 1 96 ? -12.778 -2.167 14.529 1.00 67.50 96 ASP A N 1
ATOM 750 C CA . ASP A 1 96 ? -14.154 -2.628 14.764 1.00 67.50 96 ASP A CA 1
ATOM 751 C C . ASP A 1 96 ? -14.398 -2.916 16.255 1.00 67.50 96 ASP A C 1
ATOM 753 O O . ASP A 1 96 ? -15.413 -2.514 16.826 1.00 67.50 96 ASP A O 1
ATOM 757 N N . GLN A 1 97 ? -13.424 -3.539 16.926 1.00 64.81 97 GLN A N 1
ATOM 758 C CA . GLN A 1 97 ? -13.480 -3.776 18.369 1.00 64.81 97 GLN A CA 1
ATOM 759 C C . GLN A 1 97 ? -13.479 -2.463 19.172 1.00 64.81 97 GLN A C 1
ATOM 761 O O . GLN A 1 97 ? -14.203 -2.336 20.157 1.00 64.81 97 GLN A O 1
ATOM 766 N N . THR A 1 98 ? -12.717 -1.457 18.733 1.00 63.09 98 THR A N 1
ATOM 767 C CA . THR A 1 98 ? -12.697 -0.125 19.362 1.00 63.09 98 THR A CA 1
ATOM 768 C C . THR A 1 98 ? -14.044 0.584 19.215 1.00 63.09 98 THR A C 1
ATOM 770 O O . THR A 1 98 ? -14.513 1.220 20.161 1.00 63.09 98 THR A O 1
ATOM 773 N N . GLN A 1 99 ? -14.695 0.446 18.058 1.00 70.25 99 GLN A N 1
ATOM 774 C CA . GLN A 1 99 ? -16.022 1.007 17.821 1.00 70.25 99 GLN A CA 1
ATOM 775 C C . GLN A 1 99 ? -17.086 0.331 18.698 1.00 70.25 99 GLN A C 1
ATOM 777 O O . GLN A 1 99 ? -17.880 1.025 19.330 1.00 70.25 99 GLN A O 1
ATOM 782 N N . ALA A 1 100 ? -17.047 -0.999 18.827 1.00 66.19 100 ALA A N 1
ATOM 783 C CA . ALA A 1 100 ? -17.941 -1.737 19.722 1.00 66.19 100 ALA A CA 1
ATOM 784 C C . ALA A 1 100 ? -17.782 -1.305 21.193 1.00 66.19 100 ALA A C 1
ATOM 786 O O . ALA A 1 100 ? -18.771 -1.123 21.905 1.00 66.19 100 ALA A O 1
ATOM 787 N N . ILE A 1 101 ? -16.542 -1.073 21.640 1.00 64.44 101 ILE A N 1
ATOM 788 C CA . ILE A 1 101 ? -16.264 -0.552 22.986 1.00 64.44 101 ILE A CA 1
ATOM 789 C C . ILE A 1 101 ? -16.823 0.868 23.148 1.00 64.44 101 ILE A C 1
ATOM 791 O O . ILE A 1 101 ? -17.422 1.166 24.178 1.00 64.44 101 ILE A O 1
ATOM 795 N N . GLN A 1 102 ? -16.682 1.746 22.148 1.00 65.94 102 GLN A N 1
ATOM 796 C CA . GLN A 1 102 ? -17.258 3.097 22.197 1.00 65.94 102 GLN A CA 1
ATOM 797 C C . GLN A 1 102 ? -18.787 3.089 22.284 1.00 65.94 102 GLN A C 1
ATOM 799 O O . GLN A 1 102 ? -19.351 3.877 23.045 1.00 65.94 102 GLN A O 1
ATOM 804 N N . GLU A 1 103 ? -19.456 2.198 21.552 1.00 77.19 103 GLU A N 1
ATOM 805 C CA . GLU A 1 103 ? -20.911 2.034 21.630 1.00 77.19 103 GLU A CA 1
ATOM 806 C C . GLU A 1 103 ? -21.346 1.578 23.029 1.00 77.19 103 GLU A C 1
ATOM 808 O O . GLU A 1 103 ? -22.244 2.184 23.618 1.00 77.19 103 GLU A O 1
ATOM 813 N N . GLN A 1 104 ? -20.660 0.588 23.613 1.00 68.81 104 GLN A N 1
ATOM 814 C CA . GLN A 1 104 ? -20.918 0.161 24.994 1.00 68.81 104 GLN A CA 1
ATOM 815 C C . GLN A 1 104 ? -20.703 1.294 26.003 1.00 68.81 104 GLN A C 1
ATOM 817 O O . GLN A 1 104 ? -21.506 1.477 26.919 1.00 68.81 104 GLN A O 1
ATOM 822 N N . LEU A 1 105 ? -19.655 2.097 25.820 1.00 66.94 105 LEU A N 1
ATOM 823 C CA . LEU A 1 105 ? -19.356 3.233 26.691 1.00 66.94 105 LEU A CA 1
ATOM 824 C C . LEU A 1 105 ? -20.455 4.305 26.616 1.00 66.94 105 LEU A C 1
ATOM 826 O O . LEU A 1 105 ? -20.830 4.869 27.644 1.00 66.94 105 LEU A O 1
ATOM 830 N N . GLY A 1 106 ? -21.030 4.530 25.430 1.00 75.44 106 GLY A N 1
ATOM 831 C CA . GLY A 1 106 ? -22.198 5.395 25.247 1.00 75.44 106 GLY A CA 1
ATOM 832 C C . GLY A 1 106 ? -23.442 4.889 25.986 1.00 75.44 106 GLY A C 1
ATOM 833 O O . GLY A 1 106 ? -24.134 5.676 26.631 1.00 75.44 106 GLY A O 1
ATOM 834 N N . VAL A 1 107 ? -23.695 3.575 25.966 1.00 80.81 107 VAL A N 1
ATOM 835 C CA . VAL A 1 107 ? -24.803 2.958 26.720 1.00 80.81 107 VAL A CA 1
ATOM 836 C C . VAL A 1 107 ? -24.622 3.154 28.228 1.00 80.81 107 VAL A C 1
ATOM 838 O O . VAL A 1 107 ? -25.562 3.564 28.911 1.00 80.81 107 VAL A O 1
ATOM 841 N N . PHE A 1 108 ? -23.414 2.930 28.755 1.00 66.38 108 PHE A N 1
ATOM 842 C CA . PHE A 1 108 ? -23.135 3.147 30.178 1.00 66.38 108 PHE A CA 1
ATOM 843 C C . PHE A 1 108 ? -23.282 4.614 30.592 1.00 66.38 108 PHE A C 1
ATOM 845 O O . PHE A 1 108 ? -23.819 4.895 31.663 1.00 66.38 108 PHE A O 1
ATOM 852 N N . GLN A 1 109 ? -22.854 5.554 29.747 1.00 74.19 109 GLN A N 1
ATOM 853 C CA . GLN A 1 109 ? -23.027 6.984 30.014 1.00 74.19 109 GLN A CA 1
ATOM 854 C C . GLN A 1 109 ? -24.505 7.382 30.107 1.00 74.19 109 GLN A C 1
ATOM 856 O O . GLN A 1 109 ? -24.869 8.136 31.010 1.00 74.19 109 GLN A O 1
ATOM 861 N N . GLU A 1 110 ? -25.372 6.855 29.236 1.00 78.81 110 GLU A N 1
ATOM 862 C CA . GLU A 1 110 ? -26.810 7.149 29.311 1.00 78.81 110 GLU A CA 1
ATOM 863 C C . GLU A 1 110 ? -27.463 6.505 30.543 1.00 78.81 110 GLU A C 1
ATOM 865 O O . GLU A 1 110 ? -28.298 7.136 31.191 1.00 78.81 110 GLU A O 1
ATOM 870 N N . MET A 1 111 ? -27.038 5.298 30.934 1.00 80.50 111 MET A N 1
ATOM 871 C CA . MET A 1 111 ? -27.513 4.653 32.164 1.00 80.50 111 MET A CA 1
ATOM 872 C C . MET A 1 111 ? -27.143 5.466 33.413 1.00 80.50 111 MET A C 1
ATOM 874 O O . MET A 1 111 ? -27.985 5.690 34.282 1.00 80.50 111 MET A O 1
ATOM 878 N N . ILE A 1 112 ? -25.906 5.974 33.487 1.00 73.12 112 ILE A N 1
ATOM 879 C CA . ILE A 1 112 ? -25.479 6.879 34.565 1.00 73.12 112 ILE A CA 1
ATOM 880 C C . ILE A 1 112 ? -26.350 8.141 34.570 1.00 73.12 112 ILE A C 1
ATOM 882 O O . ILE A 1 112 ? -26.818 8.557 35.629 1.00 73.12 112 ILE A O 1
ATOM 886 N N . ARG A 1 113 ? -26.632 8.719 33.396 1.00 84.44 113 ARG A N 1
ATOM 887 C CA . ARG A 1 113 ? -27.478 9.915 33.268 1.00 84.44 113 ARG A CA 1
ATOM 888 C C . ARG A 1 113 ? -28.903 9.686 33.781 1.00 84.44 113 ARG A C 1
ATOM 890 O O . ARG A 1 113 ? -29.469 10.582 34.407 1.00 84.44 113 ARG A O 1
ATOM 897 N N . GLN A 1 114 ? -29.478 8.508 33.531 1.00 79.19 114 GLN A N 1
ATOM 898 C CA . GLN A 1 114 ? -30.793 8.121 34.054 1.00 79.19 114 GLN A CA 1
ATOM 899 C C . GLN A 1 114 ? -30.775 7.996 35.578 1.00 79.19 114 GLN A C 1
ATOM 901 O O . GLN A 1 114 ? -31.586 8.637 36.245 1.00 79.19 114 GLN A O 1
ATOM 906 N N . LEU A 1 115 ? -29.799 7.269 36.129 1.00 79.50 115 LEU A N 1
ATOM 907 C CA . LEU A 1 115 ? -29.640 7.100 37.578 1.00 79.50 115 LEU A CA 1
ATOM 908 C C . LEU A 1 115 ? -29.423 8.438 38.301 1.00 79.50 115 LEU A C 1
ATOM 910 O O . LEU A 1 115 ? -29.952 8.663 39.390 1.00 79.50 115 LEU A O 1
ATOM 914 N N . GLU A 1 116 ? -28.674 9.366 37.702 1.00 78.56 116 GLU A N 1
ATOM 915 C CA . GLU A 1 116 ? -28.513 10.722 38.235 1.00 78.56 116 GLU A CA 1
ATOM 916 C C . GLU A 1 116 ? -29.816 11.533 38.208 1.00 78.56 116 GLU A C 1
ATOM 918 O O . GLU A 1 116 ? -30.038 12.363 39.096 1.00 78.56 116 GLU A O 1
ATOM 923 N N . GLY A 1 117 ? -30.671 11.305 37.207 1.00 81.81 117 GLY A N 1
ATOM 924 C CA . GLY A 1 117 ? -32.018 11.867 37.130 1.00 81.81 117 GLY A CA 1
ATOM 925 C C . GLY A 1 117 ? -32.907 11.355 38.259 1.00 81.81 117 GLY A C 1
ATOM 926 O O . GLY A 1 117 ? -33.402 12.155 39.049 1.00 81.81 117 GLY A O 1
ATOM 927 N N . GLU A 1 118 ? -33.009 10.034 38.405 1.00 85.00 118 GLU A N 1
ATOM 928 C CA . GLU A 1 118 ? -33.790 9.386 39.468 1.00 85.00 118 GLU A CA 1
ATOM 929 C C . GLU A 1 118 ? -33.329 9.822 40.862 1.00 85.00 118 GLU A C 1
ATOM 931 O O . GLU A 1 118 ? -34.138 10.178 41.717 1.00 85.00 118 GLU A O 1
ATOM 936 N N . LYS A 1 119 ? -32.012 9.889 41.087 1.00 78.94 119 LYS A N 1
ATOM 937 C CA . LYS A 1 119 ? -31.444 10.392 42.344 1.00 78.94 119 LYS A CA 1
ATOM 938 C C . LYS A 1 119 ? -31.870 11.831 42.634 1.00 78.94 119 LYS A C 1
ATOM 940 O O . LYS A 1 119 ? -32.073 12.189 43.795 1.00 78.94 119 LYS A O 1
ATOM 945 N N . ARG A 1 120 ? -31.955 12.679 41.606 1.00 86.75 120 ARG A N 1
ATOM 946 C CA . ARG A 1 120 ? -32.372 14.079 41.748 1.00 86.75 120 ARG A CA 1
ATOM 947 C C . ARG A 1 120 ? -33.852 14.173 42.102 1.00 86.75 120 ARG A C 1
ATOM 949 O O . ARG A 1 120 ? -34.193 14.956 42.987 1.00 86.75 120 ARG A O 1
ATOM 956 N N . ASP A 1 121 ? -34.688 13.365 41.461 1.00 82.00 121 ASP A N 1
ATOM 957 C CA . ASP A 1 121 ? -36.125 13.307 41.732 1.00 82.00 121 ASP A CA 1
ATOM 958 C C . ASP A 1 121 ? -36.396 12.792 43.152 1.00 82.00 121 ASP A C 1
ATOM 960 O O . ASP A 1 121 ? -37.110 13.448 43.907 1.00 82.00 121 ASP A O 1
ATOM 964 N N . LEU A 1 122 ? -35.708 11.726 43.578 1.00 81.12 122 LEU A N 1
ATOM 965 C CA . LEU A 1 122 ? -35.765 11.221 44.955 1.00 81.12 122 LEU A CA 1
ATOM 966 C C . LEU A 1 122 ? -35.299 12.261 45.981 1.00 81.12 122 LEU A C 1
ATOM 968 O O . LEU A 1 122 ? -35.913 12.424 47.033 1.00 81.12 122 LEU A O 1
ATOM 972 N N . MET A 1 123 ? -34.223 13.003 45.696 1.00 74.56 123 MET A N 1
ATOM 973 C CA . MET A 1 123 ? -33.782 14.093 46.577 1.00 74.56 123 MET A CA 1
ATOM 974 C C . MET A 1 123 ? -34.839 15.189 46.703 1.00 74.56 123 MET A C 1
ATOM 976 O O . MET A 1 123 ? -35.013 15.756 47.782 1.00 74.56 123 MET A O 1
ATOM 980 N N . LYS A 1 124 ? -35.532 15.492 45.606 1.00 80.12 124 LYS A N 1
ATOM 981 C CA . LYS A 1 124 ? -36.594 16.488 45.584 1.00 80.12 124 LYS A CA 1
ATOM 982 C C . LYS A 1 124 ? -37.813 16.012 46.374 1.00 80.12 124 LYS A C 1
ATOM 984 O O . LYS A 1 124 ? -38.326 16.779 47.175 1.00 80.12 124 LYS A O 1
ATOM 989 N N . GLU A 1 125 ? -38.192 14.745 46.243 1.00 76.81 125 GLU A N 1
ATOM 990 C CA . GLU A 1 125 ? -39.264 14.120 47.025 1.00 76.81 125 GLU A CA 1
ATOM 991 C C . GLU A 1 125 ? -38.942 14.114 48.530 1.00 76.81 125 GLU A C 1
ATOM 993 O O . GLU A 1 125 ? -39.776 14.490 49.353 1.00 76.81 125 GLU A O 1
ATOM 998 N N . ILE A 1 126 ? -37.696 13.800 48.908 1.00 72.19 126 ILE A N 1
ATOM 999 C CA . ILE A 1 126 ? -37.222 13.903 50.300 1.00 72.19 126 ILE A CA 1
ATOM 1000 C C . ILE A 1 126 ? -37.306 15.346 50.818 1.00 72.19 126 ILE A C 1
ATOM 1002 O O . ILE A 1 126 ? -37.672 15.571 51.975 1.00 72.19 126 ILE A O 1
ATOM 1006 N N . GLN A 1 127 ? -36.957 16.329 49.987 1.00 76.44 127 GLN A N 1
ATOM 1007 C CA . GLN A 1 127 ? -37.020 17.741 50.356 1.00 76.44 127 GLN A CA 1
ATOM 1008 C C . GLN A 1 127 ? -38.471 18.235 50.475 1.00 76.44 127 GLN A C 1
ATOM 1010 O O . GLN A 1 127 ? -38.796 18.930 51.433 1.00 76.44 127 GLN A O 1
ATOM 1015 N N . GLU A 1 128 ? -39.359 17.829 49.569 1.00 75.19 128 GLU A N 1
ATOM 1016 C CA . GLU A 1 128 ? -40.791 18.153 49.612 1.00 75.19 128 GLU A CA 1
ATOM 1017 C C . GLU A 1 128 ? -41.471 17.526 50.841 1.00 75.19 128 GLU A C 1
ATOM 1019 O O . GLU A 1 128 ? -42.245 18.200 51.524 1.00 75.19 128 GLU A O 1
ATOM 1024 N N . MET A 1 129 ? -41.099 16.295 51.217 1.00 68.19 129 MET A N 1
ATOM 1025 C CA . MET A 1 129 ? -41.521 15.680 52.484 1.00 68.19 129 MET A CA 1
ATOM 1026 C C . MET A 1 129 ? -41.019 16.444 53.720 1.00 68.19 129 MET A C 1
ATOM 1028 O O . MET A 1 129 ? -41.682 16.448 54.758 1.00 68.19 129 MET A O 1
ATOM 1032 N N . LYS A 1 130 ? -39.863 17.114 53.633 1.00 64.00 130 LYS A N 1
ATOM 1033 C CA . LYS A 1 130 ? -39.361 17.998 54.700 1.00 64.00 130 LYS A CA 1
ATOM 1034 C C . LYS A 1 130 ? -40.076 19.349 54.752 1.00 64.00 130 LYS A C 1
ATOM 1036 O O . LYS A 1 130 ? -40.163 19.932 55.829 1.00 64.00 130 LYS A O 1
ATOM 1041 N N . GLU A 1 131 ? -40.556 19.857 53.620 1.00 57.03 131 GLU A N 1
ATOM 1042 C CA . GLU A 1 131 ? -41.128 21.205 53.500 1.00 57.03 131 GLU A CA 1
ATOM 1043 C C . GLU A 1 131 ? -42.650 21.270 53.707 1.00 57.03 131 GLU A C 1
ATOM 1045 O O . GLU A 1 131 ? -43.185 22.370 53.843 1.00 57.03 131 GLU A O 1
ATOM 1050 N N . THR A 1 132 ? -43.364 20.143 53.824 1.00 52.44 132 THR A N 1
ATOM 1051 C CA . THR A 1 132 ? -44.778 20.150 54.249 1.00 52.44 132 THR A CA 1
ATOM 1052 C C . THR A 1 132 ? -44.946 20.709 55.681 1.00 52.44 132 THR A C 1
ATOM 1054 O O . THR A 1 132 ? -44.532 20.064 56.650 1.00 52.44 132 THR A O 1
ATOM 1057 N N . PRO A 1 133 ? -45.586 21.884 55.873 1.00 52.91 133 PRO A N 1
ATOM 1058 C CA . PRO A 1 133 ? -45.494 22.658 57.112 1.00 52.91 133 PRO A CA 1
ATOM 1059 C C . PRO A 1 133 ? -46.672 22.415 58.073 1.00 52.91 133 PRO A C 1
ATOM 1061 O O . PRO A 1 133 ? -47.347 23.352 58.490 1.00 52.91 133 PRO A O 1
ATOM 1064 N N . SER A 1 134 ? -46.946 21.163 58.450 1.00 48.34 134 SER A N 1
ATOM 1065 C CA . SER A 1 134 ? -47.968 20.881 59.486 1.00 48.34 134 SER A CA 1
ATOM 1066 C C . SER A 1 134 ? -47.657 19.685 60.386 1.00 48.34 134 SER A C 1
ATOM 1068 O O . SER A 1 134 ? -48.554 19.004 60.869 1.00 48.34 134 SER A O 1
ATOM 1070 N N . GLY A 1 135 ? -46.375 19.429 60.638 1.00 49.34 135 GLY A N 1
ATOM 1071 C CA . GLY A 1 135 ? -45.998 18.351 61.545 1.00 49.34 135 GLY A CA 1
ATOM 1072 C C . GLY A 1 135 ? -44.662 18.550 62.225 1.00 49.34 135 GLY A C 1
ATOM 1073 O O . GLY A 1 135 ? -44.589 18.351 63.415 1.00 49.34 135 GLY A O 1
ATOM 1074 N N . SER A 1 136 ? -43.601 18.980 61.545 1.00 53.69 136 SER A N 1
ATOM 1075 C CA . SER A 1 136 ? -42.238 18.723 62.044 1.00 53.69 136 SER A CA 1
ATOM 1076 C C . SER A 1 136 ? -41.922 19.184 63.476 1.00 53.69 136 SER A C 1
ATOM 1078 O O . SER A 1 136 ? -41.224 18.455 64.157 1.00 53.69 136 SER A O 1
ATOM 1080 N N . ALA A 1 137 ? -42.413 20.324 63.974 1.00 52.88 137 ALA A N 1
ATOM 1081 C CA . ALA A 1 137 ? -42.079 20.769 65.337 1.00 52.88 137 ALA A CA 1
ATOM 1082 C C . ALA A 1 137 ? -42.959 20.117 66.421 1.00 52.88 137 ALA A C 1
ATOM 1084 O O . ALA A 1 137 ? -42.450 19.671 67.448 1.00 52.88 137 ALA A O 1
ATOM 1085 N N . GLU A 1 138 ? -44.269 20.002 66.179 1.00 51.72 138 GLU A N 1
ATOM 1086 C CA . GLU A 1 138 ? -45.180 19.289 67.080 1.00 51.72 138 GLU A CA 1
ATOM 1087 C C . GLU A 1 138 ? -44.935 17.786 67.013 1.00 51.72 138 GLU A C 1
ATOM 1089 O O . GLU A 1 138 ? -44.882 17.153 68.049 1.00 51.72 138 GLU A O 1
ATOM 1094 N N . LEU A 1 139 ? -44.678 17.213 65.840 1.00 50.97 139 LEU A N 1
ATOM 1095 C CA . LEU A 1 139 ? -44.339 15.808 65.640 1.00 50.97 139 LEU A CA 1
ATOM 1096 C C . LEU A 1 139 ? -42.966 15.484 66.220 1.00 50.97 139 LEU A C 1
ATOM 1098 O O . LEU A 1 139 ? -42.823 14.413 66.766 1.00 50.97 139 LEU A O 1
ATOM 1102 N N . GLU A 1 140 ? -41.971 16.372 66.188 1.00 57.69 140 GLU A N 1
ATOM 1103 C CA . GLU A 1 140 ? -40.680 16.127 66.852 1.00 57.69 140 GLU A CA 1
ATOM 1104 C C . GLU A 1 140 ? -40.797 16.226 68.383 1.00 57.69 140 GLU A C 1
ATOM 1106 O O . GLU A 1 140 ? -40.129 15.486 69.106 1.00 57.69 140 GLU A O 1
ATOM 1111 N N . GLN A 1 141 ? -41.708 17.061 68.894 1.00 63.12 141 GLN A N 1
ATOM 1112 C CA . GLN A 1 141 ? -42.048 17.104 70.318 1.00 63.12 141 GLN A CA 1
ATOM 1113 C C . GLN A 1 141 ? -42.919 15.913 70.748 1.00 63.12 141 GLN A C 1
ATOM 1115 O O . GLN A 1 141 ? -42.643 15.301 71.774 1.00 63.12 141 GLN A O 1
ATOM 1120 N N . THR A 1 142 ? -43.880 15.505 69.921 1.00 57.56 142 THR A N 1
ATOM 1121 C CA . THR A 1 142 ? -44.723 14.326 70.142 1.00 57.56 142 THR A CA 1
ATOM 1122 C C . THR A 1 142 ? -43.909 13.048 69.945 1.00 57.56 142 THR A C 1
ATOM 1124 O O . THR A 1 142 ? -44.121 12.084 70.654 1.00 57.56 142 THR A O 1
ATOM 1127 N N . VAL A 1 143 ? -42.921 13.021 69.045 1.00 61.91 143 VAL A N 1
ATOM 1128 C CA . VAL A 1 143 ? -41.966 11.913 68.875 1.00 61.91 143 VAL A CA 1
ATOM 1129 C C . VAL A 1 143 ? -41.025 11.851 70.066 1.00 61.91 143 VAL A C 1
ATOM 1131 O O . VAL A 1 143 ? -40.728 10.750 70.503 1.00 61.91 143 VAL A O 1
ATOM 1134 N N . LYS A 1 144 ? -40.605 12.978 70.652 1.00 72.50 144 LYS A N 1
ATOM 1135 C CA . LYS A 1 144 ? -39.863 12.968 71.924 1.00 72.50 144 LYS A CA 1
ATOM 1136 C C . LYS A 1 144 ? -40.726 12.479 73.087 1.00 72.50 144 LYS A C 1
ATOM 1138 O O . LYS A 1 144 ? -40.255 11.660 73.867 1.00 72.50 144 LYS A O 1
ATOM 1143 N N . GLU A 1 145 ? -41.983 12.909 73.179 1.00 69.88 145 GLU A N 1
ATOM 1144 C CA . GLU A 1 145 ? -42.933 12.404 74.181 1.00 69.88 145 GLU A CA 1
ATOM 1145 C C . GLU A 1 145 ? -43.239 10.916 73.970 1.00 69.88 145 GLU A C 1
ATOM 1147 O O . GLU A 1 145 ? -43.197 10.149 74.925 1.00 69.88 145 GLU A O 1
ATOM 1152 N N . TYR A 1 146 ? -43.435 10.467 72.728 1.00 63.22 146 TYR A N 1
ATOM 1153 C CA . TYR A 1 146 ? -43.611 9.056 72.395 1.00 63.22 146 TYR A CA 1
ATOM 1154 C C . TYR A 1 146 ? -42.334 8.251 72.613 1.00 63.22 146 TYR A C 1
ATOM 1156 O O . TYR A 1 146 ? -42.436 7.128 73.072 1.00 63.22 146 TYR A O 1
ATOM 1164 N N . GLN A 1 147 ? -41.140 8.787 72.361 1.00 69.00 147 GLN A N 1
ATOM 1165 C CA . GLN A 1 147 ? -39.871 8.116 72.668 1.00 69.00 147 GLN A CA 1
ATOM 1166 C C . GLN A 1 147 ? -39.658 7.972 74.177 1.00 69.00 147 GLN A C 1
ATOM 1168 O O . GLN A 1 147 ? -39.146 6.946 74.620 1.00 69.00 147 GLN A O 1
ATOM 1173 N N . GLU A 1 148 ? -40.079 8.955 74.975 1.00 74.25 148 GLU A N 1
ATOM 1174 C CA . GLU A 1 148 ? -39.993 8.887 76.435 1.00 74.25 148 GLU A CA 1
ATOM 1175 C C . GLU A 1 148 ? -41.060 7.946 77.017 1.00 74.25 148 GLU A C 1
ATOM 1177 O O . GLU A 1 148 ? -40.759 7.147 77.902 1.00 74.25 148 GLU A O 1
ATOM 1182 N N . ILE A 1 149 ? -42.276 7.954 76.458 1.00 73.38 149 ILE A N 1
ATOM 1183 C CA . ILE A 1 149 ? -43.331 6.978 76.765 1.00 73.38 149 ILE A CA 1
ATOM 1184 C C . ILE A 1 149 ? -42.896 5.572 76.339 1.00 73.38 149 ILE A C 1
ATOM 1186 O O . ILE A 1 149 ? -43.088 4.638 77.103 1.00 73.38 149 ILE A O 1
ATOM 1190 N N . ILE A 1 150 ? -42.263 5.402 75.175 1.00 68.19 150 ILE A N 1
ATOM 1191 C CA . ILE A 1 150 ? -41.719 4.118 74.711 1.00 68.19 150 ILE A CA 1
ATOM 1192 C C . ILE A 1 150 ? -40.600 3.662 75.642 1.00 68.19 150 ILE A C 1
ATOM 1194 O O . ILE A 1 150 ? -40.627 2.516 76.057 1.00 68.19 150 ILE A O 1
ATOM 1198 N N . LYS A 1 151 ? -39.687 4.535 76.082 1.00 74.81 151 LYS A N 1
ATOM 1199 C CA . LYS A 1 151 ? -38.677 4.183 77.096 1.00 74.81 151 LYS A CA 1
ATOM 1200 C C . LYS A 1 151 ? -39.289 3.774 78.433 1.00 74.81 151 LYS A C 1
ATOM 1202 O O . LYS A 1 151 ? -38.800 2.838 79.063 1.00 74.81 151 LYS A O 1
ATOM 1207 N N . GLN A 1 152 ? -40.330 4.468 78.890 1.00 70.75 152 GLN A N 1
ATOM 1208 C CA . GLN A 1 152 ? -41.030 4.127 80.131 1.00 70.75 152 GLN A CA 1
ATOM 1209 C C . GLN A 1 152 ? -41.809 2.818 79.989 1.00 70.75 152 GLN A C 1
ATOM 1211 O O . GLN A 1 152 ? -41.728 1.977 80.879 1.00 70.75 152 GLN A O 1
ATOM 1216 N N . LEU A 1 153 ? -42.476 2.604 78.855 1.00 67.75 153 LEU A N 1
ATOM 1217 C CA . LEU A 1 153 ? -43.180 1.370 78.524 1.00 67.75 153 LEU A CA 1
ATOM 1218 C C . LEU A 1 153 ? -42.222 0.212 78.269 1.00 67.75 153 LEU A C 1
ATOM 1220 O O . LEU A 1 153 ? -42.569 -0.900 78.613 1.00 67.75 153 LEU A O 1
ATOM 1224 N N . GLU A 1 154 ? -41.024 0.426 77.731 1.00 69.62 154 GLU A N 1
ATOM 1225 C CA . GLU A 1 154 ? -39.980 -0.593 77.585 1.00 69.62 154 GLU A CA 1
ATOM 1226 C C . GLU A 1 154 ? -39.352 -0.921 78.936 1.00 69.62 154 GLU A C 1
ATOM 1228 O O . GLU A 1 154 ? -39.134 -2.087 79.236 1.00 69.62 154 GLU A O 1
ATOM 1233 N N . ALA A 1 155 ? -39.126 0.066 79.804 1.00 67.62 155 ALA A N 1
ATOM 1234 C CA . ALA A 1 155 ? -38.676 -0.180 81.169 1.00 67.62 155 ALA A CA 1
ATOM 1235 C C . ALA A 1 155 ? -39.752 -0.899 82.003 1.00 67.62 155 ALA A C 1
ATOM 1237 O O . ALA A 1 155 ? -39.428 -1.804 82.773 1.00 67.62 155 ALA A O 1
ATOM 1238 N N . GLU A 1 156 ? -41.031 -0.548 81.838 1.00 64.06 156 GLU A N 1
ATOM 1239 C CA . GLU A 1 156 ? -42.160 -1.240 82.463 1.00 64.06 156 GLU A CA 1
ATOM 1240 C C . GLU A 1 156 ? -42.437 -2.600 81.829 1.00 64.06 156 GLU A C 1
ATOM 1242 O O . GLU A 1 156 ? -42.726 -3.530 82.571 1.00 64.06 156 GLU A O 1
ATOM 1247 N N . LYS A 1 157 ? -42.273 -2.762 80.513 1.00 61.47 157 LYS A N 1
ATOM 1248 C CA . LYS A 1 157 ? -42.379 -4.033 79.786 1.00 61.47 157 LYS A CA 1
ATOM 1249 C C . LYS A 1 157 ? -41.239 -4.954 80.167 1.00 61.47 157 LYS A C 1
ATOM 1251 O O . LYS A 1 157 ? -41.522 -6.079 80.515 1.00 61.47 157 LYS A O 1
ATOM 1256 N N . ILE A 1 158 ? -39.996 -4.490 80.265 1.00 64.75 158 ILE A N 1
ATOM 1257 C CA . ILE A 1 158 ? -38.869 -5.285 80.775 1.00 64.75 158 ILE A CA 1
ATOM 1258 C C . ILE A 1 158 ? -39.088 -5.636 82.250 1.00 64.75 158 ILE A C 1
ATOM 1260 O O . ILE A 1 158 ? -38.774 -6.746 82.662 1.00 64.75 158 ILE A O 1
ATOM 1264 N N . LYS A 1 159 ? -39.667 -4.744 83.066 1.00 64.88 159 LYS A N 1
ATOM 1265 C CA . LYS A 1 159 ? -39.994 -5.016 84.479 1.00 64.88 159 LYS A CA 1
ATOM 1266 C C . LYS A 1 159 ? -41.206 -5.945 84.638 1.00 64.88 159 LYS A C 1
ATOM 1268 O O . LYS A 1 159 ? -41.245 -6.718 85.595 1.00 64.88 159 LYS A O 1
ATOM 1273 N N . ALA A 1 160 ? -42.162 -5.897 83.714 1.00 54.28 160 ALA A N 1
ATOM 1274 C CA . ALA A 1 160 ? -43.324 -6.772 83.623 1.00 54.28 160 ALA A CA 1
ATOM 1275 C C . ALA A 1 160 ? -42.962 -8.123 83.005 1.00 54.28 160 ALA A C 1
ATOM 1277 O O . ALA A 1 160 ? -43.459 -9.120 83.492 1.00 54.28 160 ALA A O 1
ATOM 1278 N N . GLU A 1 161 ? -42.035 -8.186 82.053 1.00 51.16 161 GLU A N 1
ATOM 1279 C CA . GLU A 1 161 ? -41.443 -9.390 81.464 1.00 51.16 161 GLU A CA 1
ATOM 1280 C C . GLU A 1 161 ? -40.457 -10.039 82.436 1.00 51.16 161 GLU A C 1
ATOM 1282 O O . GLU A 1 161 ? -40.432 -11.249 82.534 1.00 51.16 161 GLU A O 1
ATOM 1287 N N . LEU A 1 162 ? -39.731 -9.297 83.278 1.00 52.69 162 LEU A N 1
ATOM 1288 C CA . LEU A 1 162 ? -38.987 -9.884 84.409 1.00 52.69 162 LEU A CA 1
ATOM 1289 C C . LEU A 1 162 ? -39.912 -10.427 85.505 1.00 52.69 162 LEU A C 1
ATOM 1291 O O . LEU A 1 162 ? -39.511 -11.307 86.270 1.00 52.69 162 LEU A O 1
ATOM 1295 N N . LYS A 1 163 ? -41.134 -9.893 85.605 1.00 52.56 163 LYS A N 1
ATOM 1296 C CA . LYS A 1 163 ? -42.178 -10.373 86.519 1.00 52.56 163 LYS A CA 1
ATOM 1297 C C . LYS A 1 163 ? -42.964 -11.541 85.907 1.00 52.56 163 LYS A C 1
ATOM 1299 O O . LYS A 1 163 ? -43.272 -12.466 86.648 1.00 52.56 163 LYS A O 1
ATOM 1304 N N . ALA A 1 164 ? -43.172 -11.531 84.589 1.00 45.88 164 ALA A N 1
ATOM 1305 C CA . ALA A 1 164 ? -43.830 -12.553 83.783 1.00 45.88 164 ALA A CA 1
ATOM 1306 C C . ALA A 1 164 ? -42.902 -13.744 83.537 1.00 45.88 164 ALA A C 1
ATOM 1308 O O . ALA A 1 164 ? -43.278 -14.853 83.820 1.00 45.88 164 ALA A O 1
ATOM 1309 N N . VAL A 1 165 ? -41.621 -13.570 83.220 1.00 47.00 165 VAL A N 1
ATOM 1310 C CA . VAL A 1 165 ? -40.628 -14.666 83.168 1.00 47.00 165 VAL A CA 1
ATOM 1311 C C . VAL A 1 165 ? -40.392 -15.289 84.556 1.00 47.00 165 VAL A C 1
ATOM 1313 O O . VAL A 1 165 ? -40.006 -16.452 84.660 1.00 47.00 165 VAL A O 1
ATOM 1316 N N . LYS A 1 166 ? -40.686 -14.562 85.647 1.00 44.97 166 LYS A N 1
ATOM 1317 C CA . LYS A 1 166 ? -40.749 -15.130 87.007 1.00 44.97 166 LYS A CA 1
ATOM 1318 C C . LYS A 1 166 ? -42.095 -15.781 87.365 1.00 44.97 166 LYS A C 1
ATOM 1320 O O . LYS A 1 166 ? -42.096 -16.586 88.294 1.00 44.97 166 LYS A O 1
ATOM 1325 N N . SER A 1 167 ? -43.203 -15.469 86.687 1.00 42.44 167 SER A N 1
ATOM 1326 C CA . SER A 1 167 ? -44.525 -16.088 86.922 1.00 42.44 167 SER A CA 1
ATOM 1327 C C . SER A 1 167 ? -44.933 -17.140 85.880 1.00 42.44 167 SER A C 1
ATOM 1329 O O . SER A 1 167 ? -45.721 -18.022 86.199 1.00 42.44 167 SER A O 1
ATOM 1331 N N . ASP A 1 168 ? -44.325 -17.112 84.696 1.00 41.06 168 ASP A N 1
ATOM 1332 C CA . ASP A 1 168 ? -44.702 -17.831 83.468 1.00 41.06 168 ASP A CA 1
ATOM 1333 C C . ASP A 1 168 ? -43.638 -18.878 83.087 1.00 41.06 168 ASP A C 1
ATOM 1335 O O . ASP A 1 168 ? -43.643 -19.452 82.001 1.00 41.06 168 ASP A O 1
ATOM 1339 N N . ALA A 1 169 ? -42.816 -19.280 84.065 1.00 42.84 169 ALA A N 1
ATOM 1340 C CA . ALA A 1 169 ? -42.335 -20.663 84.142 1.00 42.84 169 ALA A CA 1
ATOM 1341 C C . ALA A 1 169 ? -43.497 -21.677 84.324 1.00 42.84 169 ALA A C 1
ATOM 1343 O O . ALA A 1 169 ? -43.267 -22.876 84.480 1.00 42.84 169 ALA A O 1
ATOM 1344 N N . VAL A 1 170 ? -44.751 -21.209 84.293 1.00 44.94 170 VAL A N 1
ATOM 1345 C CA . VAL A 1 170 ? -45.977 -21.998 84.256 1.00 44.94 170 VAL A CA 1
ATOM 1346 C C . VAL A 1 170 ? -46.852 -21.494 83.093 1.00 44.94 170 VAL A C 1
ATOM 1348 O O . VAL A 1 170 ? -47.554 -20.502 83.233 1.00 44.94 170 VAL A O 1
ATOM 1351 N N . SER A 1 171 ? -46.835 -22.231 81.973 1.00 45.41 171 SER A N 1
ATOM 1352 C CA . SER A 1 171 ? -47.642 -22.072 80.734 1.00 45.41 171 SER A CA 1
ATOM 1353 C C . SER A 1 171 ? -47.288 -20.858 79.853 1.00 45.41 171 SER A C 1
ATOM 1355 O O . SER A 1 171 ? -47.169 -19.758 80.354 1.00 45.41 171 SER A O 1
ATOM 1357 N N . GLY A 1 172 ? -47.097 -20.918 78.533 1.00 46.97 172 GLY A N 1
ATOM 1358 C CA . GLY A 1 172 ? -47.320 -21.939 77.509 1.00 46.97 172 GLY A CA 1
ATOM 1359 C C . GLY A 1 172 ? -47.826 -21.238 76.231 1.00 46.97 172 GLY A C 1
ATOM 1360 O O . GLY A 1 172 ? -48.971 -20.811 76.242 1.00 46.97 172 GLY A O 1
ATOM 1361 N N . ALA A 1 173 ? -46.988 -21.175 75.173 1.00 48.97 173 ALA A N 1
ATOM 1362 C CA . ALA A 1 173 ? -47.201 -20.585 73.822 1.00 48.97 173 ALA A CA 1
ATOM 1363 C C . ALA A 1 173 ? -47.385 -19.042 73.799 1.00 48.97 173 ALA A C 1
ATOM 1365 O O . ALA A 1 173 ? -48.292 -18.538 74.433 1.00 48.97 173 ALA A O 1
ATOM 1366 N N . GLU A 1 174 ? -46.539 -18.193 73.186 1.00 49.34 174 GLU A N 1
ATOM 1367 C CA . GLU A 1 174 ? -46.275 -18.039 71.738 1.00 49.34 174 GLU A CA 1
ATOM 1368 C C . GLU A 1 174 ? -44.946 -17.262 71.406 1.00 49.34 174 GLU A C 1
ATOM 1370 O O . GLU A 1 174 ? -44.997 -16.089 71.048 1.00 49.34 174 GLU A O 1
ATOM 1375 N N . PRO A 1 175 ? -43.732 -17.858 71.446 1.00 53.09 175 PRO A N 1
ATOM 1376 C CA . PRO A 1 175 ? -42.502 -17.203 70.928 1.00 53.09 175 PRO A CA 1
ATOM 1377 C C . PRO A 1 175 ? -42.063 -17.662 69.519 1.00 53.09 175 PRO A C 1
ATOM 1379 O O . PRO A 1 175 ? -41.064 -17.192 68.981 1.00 53.09 175 PRO A O 1
ATOM 1382 N N . SER A 1 176 ? -42.760 -18.630 68.917 1.00 59.41 176 SER A N 1
ATOM 1383 C CA . SER A 1 176 ? -42.236 -19.407 67.778 1.00 59.41 176 SER A CA 1
ATOM 1384 C C . SER A 1 176 ? -42.309 -18.707 66.414 1.00 59.41 176 SER A C 1
ATOM 1386 O O . SER A 1 176 ? -41.505 -19.019 65.538 1.00 59.41 176 SER A O 1
ATOM 1388 N N . ALA A 1 177 ? -43.271 -17.808 66.192 1.00 60.16 177 ALA A N 1
ATOM 1389 C CA . ALA A 1 177 ? -43.533 -17.251 64.859 1.00 60.16 177 ALA A CA 1
ATOM 1390 C C . ALA A 1 177 ? -42.590 -16.091 64.492 1.00 60.16 177 ALA A C 1
ATOM 1392 O O . ALA A 1 177 ? -42.242 -15.896 63.328 1.00 60.16 177 ALA A O 1
ATOM 1393 N N . GLU A 1 178 ? -42.160 -15.322 65.490 1.00 61.19 178 GLU A N 1
ATOM 1394 C CA . GLU A 1 178 ? -41.303 -14.149 65.299 1.00 61.19 178 GLU A CA 1
ATOM 1395 C C . GLU A 1 178 ? -39.833 -14.554 65.112 1.00 61.19 178 GLU A C 1
ATOM 1397 O O . GLU A 1 178 ? -39.143 -14.011 64.249 1.00 61.19 178 GLU A O 1
ATOM 1402 N N . LEU A 1 179 ? -39.397 -15.609 65.812 1.00 66.56 179 LEU A N 1
ATOM 1403 C CA . LEU A 1 179 ? -38.110 -16.276 65.585 1.00 66.56 179 LEU A CA 1
ATOM 1404 C C . LEU A 1 179 ? -37.996 -16.856 64.167 1.00 66.56 179 LEU A C 1
ATOM 1406 O O . LEU A 1 179 ? -36.979 -16.650 63.512 1.00 66.56 179 LEU A O 1
ATOM 1410 N N . GLN A 1 180 ? -39.058 -17.487 63.653 1.00 73.06 180 GLN A N 1
ATOM 1411 C CA . GLN A 1 180 ? -39.078 -18.004 62.278 1.00 73.06 180 GLN A CA 1
ATOM 1412 C C . GLN A 1 180 ? -38.953 -16.901 61.218 1.00 73.06 180 GLN A C 1
ATOM 1414 O O . GLN A 1 180 ? -38.271 -17.087 60.210 1.00 73.06 180 GLN A O 1
ATOM 1419 N N . LYS A 1 181 ? -39.588 -15.739 61.425 1.00 74.75 181 LYS A N 1
ATOM 1420 C CA . LYS A 1 181 ? -39.436 -14.595 60.509 1.00 74.75 181 LYS A CA 1
ATOM 1421 C C . LYS A 1 181 ? -38.014 -14.040 60.521 1.00 74.75 181 LYS A C 1
ATOM 1423 O O . LYS A 1 181 ? -37.483 -13.730 59.458 1.00 74.75 181 LYS A O 1
ATOM 1428 N N . LEU A 1 182 ? -37.405 -13.928 61.701 1.00 71.44 182 LEU A N 1
ATOM 1429 C CA . LEU A 1 182 ? -36.028 -13.454 61.834 1.00 71.44 182 LEU A CA 1
ATOM 1430 C C . LEU A 1 182 ? -35.025 -14.423 61.193 1.00 71.44 182 LEU A C 1
ATOM 1432 O O . LEU A 1 182 ? -34.124 -13.962 60.500 1.00 71.44 182 LEU A O 1
ATOM 1436 N N . GLU A 1 183 ? -35.207 -15.740 61.333 1.00 75.12 183 GLU A N 1
ATOM 1437 C CA . GLU A 1 183 ? -34.386 -16.742 60.629 1.00 75.12 183 GLU A CA 1
ATOM 1438 C C . GLU A 1 183 ? -34.513 -16.646 59.101 1.00 75.12 183 GLU A C 1
ATOM 1440 O O . GLU A 1 183 ? -33.511 -16.762 58.390 1.00 75.12 183 GLU A O 1
ATOM 1445 N N . GLY A 1 184 ? -35.721 -16.380 58.591 1.00 82.56 184 GLY A N 1
ATOM 1446 C CA . GLY A 1 184 ? -35.958 -16.180 57.159 1.00 82.56 184 GLY A CA 1
ATOM 1447 C C . GLY A 1 184 ? -35.240 -14.948 56.603 1.00 82.56 184 GLY A C 1
ATOM 1448 O O . GLY A 1 184 ? -34.547 -15.045 55.592 1.00 82.56 184 GLY A O 1
ATOM 1449 N N . ILE A 1 185 ? -35.343 -13.808 57.294 1.00 83.25 185 ILE A N 1
ATOM 1450 C CA . ILE A 1 185 ? -34.651 -12.565 56.907 1.00 83.25 185 ILE A CA 1
ATOM 1451 C C . ILE A 1 185 ? -33.130 -12.754 56.949 1.00 83.25 185 ILE A C 1
ATOM 1453 O O . ILE A 1 185 ? -32.422 -12.284 56.061 1.00 83.25 185 ILE A O 1
ATOM 1457 N N . ASN A 1 186 ? -32.615 -13.471 57.951 1.00 76.94 186 ASN A N 1
ATOM 1458 C CA . ASN A 1 186 ? -31.179 -13.711 58.070 1.00 76.94 186 ASN A CA 1
ATOM 1459 C C . ASN A 1 186 ? -30.649 -14.609 56.940 1.00 76.94 186 ASN A C 1
ATOM 1461 O O . ASN A 1 186 ? -29.572 -14.343 56.418 1.00 76.94 186 ASN A O 1
ATOM 1465 N N . SER A 1 187 ? -31.416 -15.622 56.513 1.00 83.62 187 SER A N 1
ATOM 1466 C CA . SER A 1 187 ? -31.051 -16.432 55.336 1.00 83.62 187 SER A CA 1
ATOM 1467 C C . SER A 1 187 ? -31.012 -15.596 54.059 1.00 83.62 187 SER A C 1
ATOM 1469 O O . SER A 1 187 ? -30.058 -15.704 53.297 1.00 83.62 187 SER A O 1
ATOM 1471 N N . GLN A 1 188 ? -31.998 -14.718 53.854 1.00 84.88 188 GLN A N 1
ATOM 1472 C CA . GLN A 1 188 ? -32.039 -13.835 52.682 1.00 84.88 188 GLN A CA 1
ATOM 1473 C C . GLN A 1 188 ? -30.845 -12.875 52.640 1.00 84.88 188 GLN A C 1
ATOM 1475 O O . GLN A 1 188 ? -30.210 -12.730 51.600 1.00 84.88 188 GLN A O 1
ATOM 1480 N N . LEU A 1 189 ? -30.492 -12.270 53.778 1.00 87.75 189 LEU A N 1
ATOM 1481 C CA . LEU A 1 189 ? -29.305 -11.416 53.882 1.00 87.75 189 LEU A CA 1
ATOM 1482 C C . LEU A 1 189 ? -28.010 -12.186 53.605 1.00 87.75 189 LEU A C 1
ATOM 1484 O O . LEU A 1 189 ? -27.053 -11.624 53.075 1.00 87.75 189 LEU A O 1
ATOM 1488 N N . GLN A 1 190 ? -27.961 -13.466 53.971 1.00 83.94 190 GLN A N 1
ATOM 1489 C CA . GLN A 1 190 ? -26.790 -14.301 53.749 1.00 83.94 190 GLN A CA 1
ATOM 1490 C C . GLN A 1 190 ? -26.641 -14.695 52.273 1.00 83.94 190 GLN A C 1
ATOM 1492 O O . GLN A 1 190 ? -25.536 -14.611 51.743 1.00 83.94 190 GLN A O 1
ATOM 1497 N N . GLU A 1 191 ? -27.744 -15.017 51.595 1.00 87.62 191 GLU A N 1
ATOM 1498 C CA . GLU A 1 191 ? -27.772 -15.237 50.142 1.00 87.62 191 GLU A CA 1
ATOM 1499 C C . GLU A 1 191 ? -27.397 -13.965 49.365 1.00 87.62 191 GLU A C 1
ATOM 1501 O O . GLU A 1 191 ? -26.588 -14.014 48.439 1.00 87.62 191 GLU A O 1
ATOM 1506 N N . GLU A 1 192 ? -27.927 -12.806 49.766 1.00 89.44 192 GLU A N 1
ATOM 1507 C CA . GLU A 1 192 ? -27.594 -11.520 49.142 1.00 89.44 192 GLU A CA 1
ATOM 1508 C C . GLU A 1 192 ? -26.113 -11.168 49.334 1.00 89.44 192 GLU A C 1
ATOM 1510 O O . GLU A 1 192 ? -25.445 -10.705 48.407 1.00 89.44 192 GLU A O 1
ATOM 1515 N N . LYS A 1 193 ? -25.560 -11.455 50.518 1.00 86.56 193 LYS A N 1
ATOM 1516 C CA . LYS A 1 193 ? -24.134 -11.278 50.795 1.00 86.56 193 LYS A CA 1
ATOM 1517 C C . LYS A 1 193 ? -23.265 -12.171 49.905 1.00 86.56 193 LYS A C 1
ATOM 1519 O O . LYS A 1 193 ? -22.284 -11.678 49.353 1.00 86.56 193 LYS A O 1
ATOM 1524 N N . GLU A 1 194 ? -23.607 -13.450 49.752 1.00 89.94 194 GLU A N 1
ATOM 1525 C CA . GLU A 1 194 ? -22.866 -14.369 48.876 1.00 89.94 194 GLU A CA 1
ATOM 1526 C C . GLU A 1 194 ? -22.927 -13.925 47.406 1.00 89.94 194 GLU A C 1
ATOM 1528 O O . GLU A 1 194 ? -21.913 -13.961 46.704 1.00 89.94 194 GLU A O 1
ATOM 1533 N N . LEU A 1 195 ? -24.080 -13.422 46.950 1.00 90.94 195 LEU A N 1
ATOM 1534 C CA . LEU A 1 195 ? -24.235 -12.871 45.602 1.00 90.94 195 LEU A CA 1
ATOM 1535 C C . LEU A 1 195 ? -23.352 -11.632 45.381 1.00 90.94 195 LEU A C 1
ATOM 1537 O O . LEU A 1 195 ? -22.685 -11.520 44.351 1.00 90.94 195 LEU A O 1
ATOM 1541 N N . LEU A 1 196 ? -23.323 -10.712 46.348 1.00 87.75 196 LEU A N 1
ATOM 1542 C CA . LEU A 1 196 ? -22.482 -9.515 46.285 1.00 87.75 196 LEU A CA 1
ATOM 1543 C C . LEU A 1 196 ? -20.988 -9.864 46.327 1.00 87.75 196 LEU A C 1
ATOM 1545 O O . LEU A 1 196 ? -20.197 -9.266 45.597 1.00 87.75 196 LEU A O 1
ATOM 1549 N N . GLU A 1 197 ? -20.583 -10.849 47.132 1.00 89.44 197 GLU A N 1
ATOM 1550 C CA . GLU A 1 197 ? -19.198 -11.335 47.162 1.00 89.44 197 GLU A CA 1
ATOM 1551 C C . GLU A 1 197 ? -18.781 -11.952 45.816 1.00 89.44 197 GLU A C 1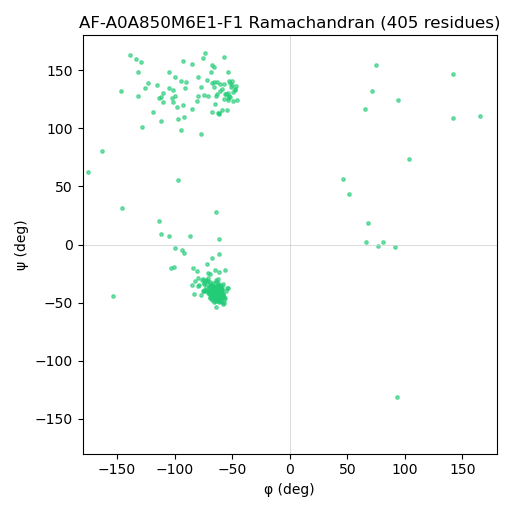
ATOM 1553 O O . GLU A 1 197 ? -17.669 -11.688 45.347 1.00 89.44 197 GLU A O 1
ATOM 1558 N N . ALA A 1 198 ? -19.677 -12.691 45.153 1.00 89.75 198 ALA A N 1
ATOM 1559 C CA . ALA A 1 198 ? -19.440 -13.220 43.811 1.00 89.75 198 ALA A CA 1
ATOM 1560 C C . ALA A 1 198 ? -19.296 -12.101 42.764 1.00 89.75 198 ALA A C 1
ATOM 1562 O O . ALA A 1 198 ? -18.340 -12.106 41.988 1.00 89.75 198 ALA A O 1
ATOM 1563 N N . GLN A 1 199 ? -20.173 -11.090 42.789 1.00 92.12 199 GLN A N 1
ATOM 1564 C CA . GLN A 1 199 ? -20.065 -9.933 41.891 1.00 92.12 199 GLN A CA 1
ATOM 1565 C C . GLN A 1 199 ? -18.759 -9.154 42.092 1.00 92.12 199 GLN A C 1
ATOM 1567 O O . GLN A 1 199 ? -18.132 -8.728 41.124 1.00 92.12 199 GLN A O 1
ATOM 1572 N N . ILE A 1 200 ? -18.309 -8.985 43.340 1.00 87.75 200 ILE A N 1
ATOM 1573 C CA . ILE A 1 200 ? -17.027 -8.331 43.640 1.00 87.75 200 ILE A CA 1
ATOM 1574 C C . ILE A 1 200 ? -15.848 -9.142 43.085 1.00 87.75 200 ILE A C 1
ATOM 1576 O O . ILE A 1 200 ? -14.857 -8.553 42.644 1.00 87.75 200 ILE A O 1
ATOM 1580 N N . ALA A 1 201 ? -15.922 -10.474 43.121 1.00 90.69 201 ALA A N 1
ATOM 1581 C CA . ALA A 1 201 ? -14.878 -11.333 42.573 1.00 90.69 201 ALA A CA 1
ATOM 1582 C C . ALA A 1 201 ? -14.774 -11.203 41.044 1.00 90.69 201 ALA A C 1
ATOM 1584 O O . ALA A 1 201 ? -13.664 -11.036 40.534 1.00 90.69 201 ALA A O 1
ATOM 1585 N N . ASP A 1 202 ? -15.906 -11.193 40.336 1.00 89.31 202 ASP A N 1
ATOM 1586 C CA . ASP A 1 202 ? -15.934 -10.994 38.882 1.00 89.31 202 ASP A CA 1
ATOM 1587 C C . ASP A 1 202 ? -15.434 -9.596 38.494 1.00 89.31 202 ASP A C 1
ATOM 1589 O O . ASP A 1 202 ? -14.535 -9.472 37.664 1.00 89.31 202 ASP A O 1
ATOM 1593 N N . LEU A 1 203 ? -15.894 -8.542 39.180 1.00 91.00 203 LEU A N 1
ATOM 1594 C CA . LEU A 1 203 ? -15.421 -7.175 38.929 1.00 91.00 203 LEU A CA 1
ATOM 1595 C C . LEU A 1 203 ? -13.909 -7.023 39.136 1.00 91.00 203 LEU A C 1
ATOM 1597 O O . LEU A 1 203 ? -13.255 -6.274 38.412 1.00 91.00 203 LEU A O 1
ATOM 1601 N N . LYS A 1 204 ? -13.325 -7.724 40.115 1.00 91.31 204 LYS A N 1
ATOM 1602 C CA . LYS A 1 204 ? -11.866 -7.727 40.311 1.00 91.31 204 LYS A CA 1
ATOM 1603 C C . LYS A 1 204 ? -11.135 -8.384 39.149 1.00 91.31 204 LYS A C 1
ATOM 1605 O O . LYS A 1 204 ? -10.082 -7.887 38.755 1.00 91.31 204 LYS A O 1
ATOM 1610 N N . LYS A 1 205 ? -11.680 -9.479 38.620 1.00 91.00 205 LYS A N 1
ATOM 1611 C CA . LYS A 1 205 ? -11.104 -10.186 37.478 1.00 91.00 205 LYS A CA 1
ATOM 1612 C C . LYS A 1 205 ? -11.124 -9.309 36.225 1.00 91.00 205 LYS A C 1
ATOM 1614 O O . LYS A 1 205 ? -10.096 -9.187 35.564 1.00 91.00 205 LYS A O 1
ATOM 1619 N N . ASP A 1 206 ? -12.240 -8.632 35.967 1.00 88.94 206 ASP A N 1
ATOM 1620 C CA . ASP A 1 206 ? -12.366 -7.694 34.846 1.00 88.94 206 ASP A CA 1
ATOM 1621 C C . ASP A 1 206 ? -11.378 -6.526 34.971 1.00 88.94 206 ASP A C 1
ATOM 1623 O O . ASP A 1 206 ? -10.759 -6.108 33.991 1.00 88.94 206 ASP A O 1
ATOM 1627 N N . LEU A 1 207 ? -11.176 -6.018 36.191 1.00 90.69 207 LEU A N 1
ATOM 1628 C CA . LEU A 1 207 ? -10.238 -4.928 36.455 1.00 90.69 207 LEU A CA 1
ATOM 1629 C C . LEU A 1 207 ? -8.776 -5.344 36.214 1.00 90.69 207 LEU A C 1
ATOM 1631 O O . LEU A 1 207 ? -7.979 -4.555 35.703 1.00 90.69 207 LEU A O 1
ATOM 1635 N N . GLU A 1 208 ? -8.420 -6.583 36.554 1.00 91.38 208 GLU A N 1
ATOM 1636 C CA . GLU A 1 208 ? -7.093 -7.145 36.284 1.00 91.38 208 GLU A CA 1
ATOM 1637 C C . GLU A 1 208 ? -6.868 -7.371 34.780 1.00 91.38 208 GLU A C 1
ATOM 1639 O O . GLU A 1 208 ? -5.795 -7.067 34.251 1.00 91.38 208 GLU A O 1
ATOM 1644 N N . GLU A 1 209 ? -7.896 -7.819 34.057 1.00 91.62 209 GLU A N 1
ATOM 1645 C CA . GLU A 1 209 ? -7.845 -7.950 32.601 1.00 91.62 209 GLU A CA 1
ATOM 1646 C C . GLU A 1 209 ? -7.690 -6.585 31.911 1.00 91.62 209 GLU A C 1
ATOM 1648 O O . GLU A 1 209 ? -6.837 -6.432 31.032 1.00 91.62 209 GLU A O 1
ATOM 1653 N N . GLN A 1 210 ? -8.414 -5.558 32.370 1.00 85.94 210 GLN A N 1
ATOM 1654 C CA . GLN A 1 210 ? -8.242 -4.185 31.886 1.00 85.94 210 GLN A CA 1
ATOM 1655 C C . GLN A 1 210 ? -6.835 -3.640 32.148 1.00 85.94 210 GLN A C 1
ATOM 1657 O O . GLN A 1 210 ? -6.255 -2.998 31.271 1.00 85.94 210 GLN A O 1
ATOM 1662 N N . ALA A 1 211 ? -6.253 -3.907 33.321 1.00 89.44 211 ALA A N 1
ATOM 1663 C CA . ALA A 1 211 ? -4.889 -3.481 33.633 1.00 89.44 211 ALA A CA 1
ATOM 1664 C C . ALA A 1 211 ? -3.857 -4.116 32.682 1.00 89.44 211 ALA A C 1
ATOM 1666 O O . ALA A 1 211 ? -2.942 -3.437 32.205 1.00 89.44 211 ALA A O 1
ATOM 1667 N N . ASN A 1 212 ? -4.038 -5.397 32.346 1.00 89.56 212 ASN A N 1
ATOM 1668 C CA . ASN A 1 212 ? -3.191 -6.096 31.381 1.00 89.56 212 ASN A CA 1
ATOM 1669 C C . ASN A 1 212 ? -3.337 -5.527 29.962 1.00 89.56 212 ASN A C 1
ATOM 1671 O O . ASN A 1 212 ? -2.331 -5.311 29.282 1.00 89.56 212 ASN A O 1
ATOM 1675 N N . GLN A 1 213 ? -4.564 -5.221 29.531 1.00 89.00 213 GLN A N 1
ATOM 1676 C CA . GLN A 1 213 ? -4.811 -4.576 28.237 1.00 89.00 213 GLN A CA 1
ATOM 1677 C C . GLN A 1 213 ? -4.162 -3.187 28.162 1.00 89.00 213 GLN A C 1
ATOM 1679 O O . GLN A 1 213 ? -3.544 -2.855 27.150 1.00 89.00 213 GLN A O 1
ATOM 1684 N N . LEU A 1 214 ? -4.230 -2.393 29.237 1.00 89.44 214 LEU A N 1
ATOM 1685 C CA . LEU A 1 214 ? -3.600 -1.070 29.291 1.00 89.44 214 LEU A CA 1
ATOM 1686 C C . LEU A 1 214 ? -2.076 -1.157 29.105 1.00 89.44 214 LEU A C 1
ATOM 1688 O O . LEU A 1 214 ? -1.503 -0.418 28.307 1.00 89.44 214 LEU A O 1
ATOM 1692 N N . SER A 1 215 ? -1.438 -2.118 29.780 1.00 89.12 215 SER A N 1
ATOM 1693 C CA . SER A 1 215 ? -0.000 -2.390 29.642 1.00 89.12 215 SER A CA 1
ATOM 1694 C C . SER A 1 215 ? 0.381 -2.772 28.205 1.00 89.12 215 SER A C 1
ATOM 1696 O O . SER A 1 215 ? 1.392 -2.311 27.667 1.00 89.12 215 SER A O 1
ATOM 1698 N N . GLN A 1 216 ? -0.461 -3.564 27.534 1.00 88.25 216 GLN A N 1
ATOM 1699 C CA . GLN A 1 216 ? -0.246 -3.936 26.138 1.00 88.25 216 GLN A CA 1
ATOM 1700 C C . GLN A 1 216 ? -0.368 -2.732 25.191 1.00 88.25 216 GLN A C 1
ATOM 1702 O O . GLN A 1 216 ? 0.430 -2.599 24.262 1.00 88.25 216 GLN A O 1
ATOM 1707 N N . VAL A 1 217 ? -1.323 -1.831 25.435 1.00 88.62 217 VAL A N 1
ATOM 1708 C CA . VAL A 1 217 ? -1.475 -0.589 24.661 1.00 88.62 217 VAL A CA 1
ATOM 1709 C C . VAL A 1 217 ? -0.243 0.305 24.805 1.00 88.62 217 VAL A C 1
ATOM 1711 O O . VAL A 1 217 ? 0.242 0.839 23.804 1.00 88.62 217 VAL A O 1
ATOM 1714 N N . ASP A 1 218 ? 0.306 0.434 26.013 1.00 89.62 218 ASP A N 1
ATOM 1715 C CA . ASP A 1 218 ? 1.524 1.214 26.245 1.00 89.62 218 ASP A CA 1
ATOM 1716 C C . ASP A 1 218 ? 2.743 0.609 25.528 1.00 89.62 218 ASP A C 1
ATOM 1718 O O . ASP A 1 218 ? 3.528 1.339 24.910 1.00 89.62 218 ASP A O 1
ATOM 1722 N N . ALA A 1 219 ? 2.869 -0.723 25.516 1.00 89.06 219 ALA A N 1
ATOM 1723 C CA . ALA A 1 219 ? 3.915 -1.417 24.765 1.00 89.06 219 ALA A CA 1
ATOM 1724 C C . ALA A 1 219 ? 3.795 -1.175 23.248 1.00 89.06 219 ALA A C 1
ATOM 1726 O O . ALA A 1 219 ? 4.772 -0.787 22.601 1.00 89.06 219 ALA A O 1
ATOM 1727 N N . LEU A 1 220 ? 2.587 -1.316 22.692 1.00 89.81 220 LEU A N 1
ATOM 1728 C CA . LEU A 1 220 ? 2.314 -1.063 21.272 1.00 89.81 220 LEU A CA 1
ATOM 1729 C C . LEU A 1 220 ? 2.571 0.397 20.883 1.00 89.81 220 LEU A C 1
ATOM 1731 O O . LEU A 1 220 ? 3.035 0.686 19.780 1.00 89.81 220 LEU A O 1
ATOM 1735 N N . LYS A 1 221 ? 2.304 1.339 21.790 1.00 90.00 221 LYS A N 1
ATOM 1736 C CA . LYS A 1 221 ? 2.588 2.758 21.567 1.00 90.00 221 LYS A CA 1
ATOM 1737 C C . LYS A 1 221 ? 4.093 3.023 21.480 1.00 90.00 221 LYS A C 1
ATOM 1739 O O . LYS A 1 221 ? 4.529 3.720 20.567 1.00 90.00 221 LYS A O 1
ATOM 1744 N N . SER A 1 222 ? 4.885 2.415 22.365 1.00 88.56 222 SER A N 1
ATOM 1745 C CA . SER A 1 222 ? 6.351 2.490 22.310 1.00 88.56 222 SER A CA 1
ATOM 1746 C C . SER A 1 222 ? 6.916 1.862 21.029 1.00 88.56 222 SER A C 1
ATOM 1748 O O . SER A 1 222 ? 7.855 2.390 20.426 1.00 88.56 222 SER A O 1
ATOM 1750 N N . GLU A 1 223 ? 6.350 0.737 20.588 1.00 91.38 223 GLU A N 1
ATOM 1751 C CA . GLU A 1 223 ? 6.735 0.094 19.329 1.00 91.38 223 GLU A CA 1
ATOM 1752 C C . GLU A 1 223 ? 6.421 0.993 18.127 1.00 91.38 223 GLU A C 1
ATOM 1754 O O . GLU A 1 223 ? 7.285 1.223 17.278 1.00 91.38 223 GLU A O 1
ATOM 1759 N N . LYS A 1 224 ? 5.225 1.593 18.097 1.00 88.69 224 LYS A N 1
ATOM 1760 C CA . LYS A 1 224 ? 4.834 2.568 17.073 1.00 88.69 224 LYS A CA 1
ATOM 1761 C C . LYS A 1 224 ? 5.813 3.739 16.999 1.00 88.69 224 LYS A C 1
ATOM 1763 O O . LYS A 1 224 ? 6.219 4.108 15.899 1.00 88.69 224 LYS A O 1
ATOM 1768 N N . ASP A 1 225 ? 6.200 4.314 18.135 1.00 90.38 225 ASP A N 1
ATOM 1769 C CA . ASP A 1 225 ? 7.142 5.439 18.168 1.00 90.38 225 ASP A CA 1
ATOM 1770 C C . ASP A 1 225 ? 8.523 5.033 17.623 1.00 90.38 225 ASP A C 1
ATOM 1772 O O . ASP A 1 225 ? 9.156 5.793 16.883 1.00 90.38 225 ASP A O 1
ATOM 1776 N N . THR A 1 226 ? 8.952 3.800 17.902 1.00 91.75 226 THR A N 1
ATOM 1777 C CA . THR A 1 226 ? 10.196 3.224 17.369 1.00 91.75 226 THR A CA 1
ATOM 1778 C C . THR A 1 226 ? 10.128 3.051 15.850 1.00 91.75 226 THR A C 1
ATOM 1780 O O . THR A 1 226 ? 11.035 3.477 15.131 1.00 91.75 226 THR A O 1
ATOM 1783 N N . LEU A 1 227 ? 9.034 2.484 15.336 1.00 90.25 227 LEU A N 1
ATOM 1784 C CA . LEU A 1 227 ? 8.820 2.315 13.895 1.00 90.25 227 LEU A CA 1
ATOM 1785 C C . LEU A 1 227 ? 8.767 3.665 13.171 1.00 90.25 227 LEU A C 1
ATOM 1787 O O . LEU A 1 227 ? 9.336 3.819 12.091 1.00 90.25 227 LEU A O 1
ATOM 1791 N N . LEU A 1 228 ? 8.154 4.677 13.784 1.00 89.56 228 LEU A N 1
ATOM 1792 C CA . LEU A 1 228 ? 8.061 6.020 13.214 1.00 89.56 228 LEU A CA 1
ATOM 1793 C C . LEU A 1 228 ? 9.447 6.682 13.094 1.00 89.56 228 LEU A C 1
ATOM 1795 O O . LEU A 1 228 ? 9.738 7.341 12.093 1.00 89.56 228 LEU A O 1
ATOM 1799 N N . GLN A 1 229 ? 10.347 6.446 14.056 1.00 91.19 229 GLN A N 1
ATOM 1800 C CA . GLN A 1 229 ? 11.749 6.867 13.951 1.00 91.19 229 GLN A CA 1
ATOM 1801 C C . GLN A 1 229 ? 12.509 6.127 12.838 1.00 91.19 229 GLN A C 1
ATOM 1803 O O . GLN A 1 229 ? 13.288 6.751 12.108 1.00 91.19 229 GLN A O 1
ATOM 1808 N N . GLN A 1 230 ? 12.271 4.822 12.668 1.00 89.81 230 GLN A N 1
ATOM 1809 C CA . GLN A 1 230 ? 12.887 4.035 11.594 1.00 89.81 230 GLN A CA 1
ATOM 1810 C C . GLN A 1 230 ? 12.448 4.523 10.211 1.00 89.81 230 GLN A C 1
ATOM 1812 O O . GLN A 1 230 ? 13.297 4.746 9.348 1.00 89.81 230 GLN A O 1
ATOM 1817 N N . VAL A 1 231 ? 11.150 4.779 10.018 1.00 89.19 231 VAL A N 1
ATOM 1818 C CA . VAL A 1 231 ? 10.616 5.345 8.768 1.00 89.19 231 VAL A CA 1
ATOM 1819 C C . VAL A 1 231 ? 11.285 6.680 8.454 1.00 89.19 231 VAL A C 1
ATOM 1821 O O . VAL A 1 231 ? 11.810 6.857 7.358 1.00 89.19 231 VAL A O 1
ATOM 1824 N N . LYS A 1 232 ? 11.374 7.586 9.433 1.00 92.38 232 LYS A N 1
ATOM 1825 C CA . LYS A 1 232 ? 12.025 8.893 9.250 1.00 92.38 232 LYS A CA 1
ATOM 1826 C C . LYS A 1 232 ? 13.507 8.776 8.871 1.00 92.38 232 LYS A C 1
ATOM 1828 O O . LYS A 1 232 ? 14.038 9.581 8.100 1.00 92.38 232 LYS A O 1
ATOM 1833 N N . THR A 1 233 ? 14.183 7.762 9.407 1.00 91.00 233 THR A N 1
ATOM 1834 C CA . THR A 1 233 ? 15.580 7.459 9.070 1.00 91.00 233 THR A CA 1
ATOM 1835 C C . THR A 1 233 ? 15.702 6.976 7.627 1.00 91.00 233 THR A C 1
ATOM 1837 O O . THR A 1 233 ? 16.535 7.487 6.879 1.00 91.00 233 THR A O 1
ATOM 1840 N N . LEU A 1 234 ? 14.837 6.048 7.212 1.00 90.56 234 LEU A N 1
ATOM 1841 C CA . LEU A 1 234 ? 14.807 5.523 5.847 1.00 90.56 234 LEU A CA 1
ATOM 1842 C C . LEU A 1 234 ? 14.452 6.604 4.821 1.00 90.56 234 LEU A C 1
ATOM 1844 O O . LEU A 1 234 ? 15.101 6.690 3.783 1.00 90.56 234 LEU A O 1
ATOM 1848 N N . GLU A 1 235 ? 13.491 7.479 5.122 1.00 85.81 235 GLU A N 1
ATOM 1849 C CA . GLU A 1 235 ? 13.150 8.624 4.267 1.00 85.81 235 GLU A CA 1
ATOM 1850 C C . GLU A 1 235 ? 14.368 9.522 4.018 1.00 85.81 235 GLU A C 1
ATOM 1852 O O . GLU A 1 235 ? 14.661 9.880 2.876 1.00 85.81 235 GLU A O 1
ATOM 1857 N N . SER A 1 236 ? 15.134 9.816 5.071 1.00 88.88 236 SER A N 1
ATOM 1858 C CA . SER A 1 236 ? 16.351 10.632 4.977 1.00 88.88 236 SER A CA 1
ATOM 1859 C C . SER A 1 236 ? 17.452 9.943 4.151 1.00 88.88 236 SER A C 1
ATOM 1861 O O . SER A 1 236 ? 18.176 10.591 3.387 1.00 88.88 236 SER A O 1
ATOM 1863 N N . GLN A 1 237 ? 17.570 8.616 4.251 1.00 86.75 237 GLN A N 1
ATOM 1864 C CA . GLN A 1 237 ? 18.513 7.833 3.446 1.00 86.75 237 GLN A CA 1
ATOM 1865 C C . GLN A 1 237 ? 18.117 7.803 1.968 1.00 86.75 237 GLN A C 1
ATOM 1867 O O . GLN A 1 237 ? 18.957 8.047 1.104 1.00 86.75 237 GLN A O 1
ATOM 1872 N N . ILE A 1 238 ? 16.839 7.568 1.667 1.00 88.56 238 ILE A N 1
ATOM 1873 C CA . ILE A 1 238 ? 16.328 7.562 0.292 1.00 88.56 238 ILE A CA 1
ATOM 1874 C C . ILE A 1 238 ? 16.503 8.944 -0.341 1.00 88.56 238 ILE A C 1
ATOM 1876 O O . ILE A 1 238 ? 16.944 9.045 -1.484 1.00 88.56 238 ILE A O 1
ATOM 1880 N N . GLN A 1 239 ? 16.212 10.015 0.402 1.00 88.62 239 GLN A N 1
ATOM 1881 C CA . GLN A 1 239 ? 16.368 11.378 -0.096 1.00 88.62 239 GLN A CA 1
ATOM 1882 C C . GLN A 1 239 ? 17.833 11.717 -0.402 1.00 88.62 239 GLN A C 1
ATOM 1884 O O . GLN A 1 239 ? 18.120 12.259 -1.471 1.00 88.62 239 GLN A O 1
ATOM 1889 N N . SER A 1 240 ? 18.761 11.369 0.495 1.00 90.00 240 SER A N 1
ATOM 1890 C CA . SER A 1 240 ? 20.190 11.636 0.281 1.00 90.00 240 SER A CA 1
ATOM 1891 C C . SER A 1 240 ? 20.777 10.794 -0.858 1.00 90.00 240 SER A C 1
ATOM 1893 O O . SER A 1 240 ? 21.467 11.334 -1.721 1.00 90.00 240 SER A O 1
ATOM 1895 N N . SER A 1 241 ? 20.439 9.503 -0.932 1.00 89.88 241 SER A N 1
ATOM 1896 C CA . SER A 1 241 ? 20.864 8.623 -2.027 1.00 89.88 241 SER A CA 1
ATOM 1897 C C . SER A 1 241 ? 20.301 9.075 -3.380 1.00 89.88 241 SER A C 1
ATOM 1899 O O . SER A 1 241 ? 21.038 9.145 -4.365 1.00 89.88 241 SER A O 1
ATOM 1901 N N . GLY A 1 242 ? 19.021 9.460 -3.426 1.00 90.44 242 GLY A N 1
ATOM 1902 C CA . GLY A 1 242 ? 18.385 9.981 -4.635 1.00 90.44 242 GLY A CA 1
ATOM 1903 C C . GLY A 1 242 ? 19.016 11.287 -5.124 1.00 90.44 242 GLY A C 1
ATOM 1904 O O . GLY A 1 242 ? 19.238 11.446 -6.323 1.00 90.44 242 GLY A O 1
ATOM 1905 N N . GLN A 1 243 ? 19.368 12.202 -4.212 1.00 89.31 243 GLN A N 1
ATOM 1906 C CA . GLN A 1 243 ? 20.085 13.433 -4.567 1.00 89.31 243 GLN A CA 1
ATOM 1907 C C . GLN A 1 243 ? 21.481 13.151 -5.132 1.00 89.31 243 GLN A C 1
ATOM 1909 O O . GLN A 1 243 ? 21.833 13.721 -6.162 1.00 89.31 243 GLN A O 1
ATOM 1914 N N . GLN A 1 244 ? 22.242 12.237 -4.522 1.00 91.75 244 GLN A N 1
ATOM 1915 C CA . GLN A 1 244 ? 23.570 11.857 -5.022 1.00 91.75 244 GLN A CA 1
ATOM 1916 C C . GLN A 1 244 ? 23.513 11.233 -6.423 1.00 91.75 244 GLN A C 1
ATOM 1918 O O . GLN A 1 244 ? 24.338 11.548 -7.283 1.00 91.75 244 GLN A O 1
ATOM 1923 N N . GLN A 1 245 ? 22.527 10.368 -6.684 1.00 91.88 245 GLN A N 1
ATOM 1924 C CA . GLN A 1 245 ? 22.330 9.788 -8.015 1.00 91.88 245 GLN A CA 1
ATOM 1925 C C . GLN A 1 245 ? 21.961 10.853 -9.051 1.00 91.88 245 GLN A C 1
ATOM 1927 O O . GLN A 1 245 ? 22.486 10.828 -10.164 1.00 91.88 245 GLN A O 1
ATOM 1932 N N . LEU A 1 246 ? 21.097 11.806 -8.690 1.00 90.56 246 LEU A N 1
ATOM 1933 C CA . LEU A 1 246 ? 20.716 12.901 -9.579 1.00 90.56 246 LEU A CA 1
ATOM 1934 C C . LEU A 1 246 ? 21.927 13.769 -9.945 1.00 90.56 246 LEU A C 1
ATOM 1936 O O . LEU A 1 246 ? 22.117 14.087 -11.115 1.00 90.56 246 LEU A O 1
ATOM 1940 N N . GLU A 1 247 ? 22.754 14.114 -8.959 1.00 95.00 247 GLU A N 1
ATOM 1941 C CA . GLU A 1 247 ? 23.976 14.896 -9.163 1.00 95.00 247 GLU A CA 1
ATOM 1942 C C . GLU A 1 247 ? 24.976 14.151 -10.059 1.00 95.00 247 GLU A C 1
ATOM 1944 O O . GLU A 1 247 ? 25.532 14.730 -10.994 1.00 95.00 247 GLU A O 1
ATOM 1949 N N . THR A 1 248 ? 25.136 12.841 -9.852 1.00 92.69 248 THR A N 1
ATOM 1950 C CA . THR A 1 248 ? 25.990 11.996 -10.703 1.00 92.69 248 THR A CA 1
ATOM 1951 C C . THR A 1 248 ? 25.496 11.991 -12.151 1.00 92.69 248 THR A C 1
ATOM 1953 O O . THR A 1 248 ? 26.260 12.292 -13.064 1.00 92.69 248 THR A O 1
ATOM 1956 N N . LEU A 1 249 ? 24.199 11.754 -12.374 1.00 93.94 249 LEU A N 1
ATOM 1957 C CA . LEU A 1 249 ? 23.606 11.762 -13.716 1.00 93.94 249 LEU A CA 1
ATOM 1958 C C . LEU A 1 249 ? 23.675 13.140 -14.387 1.00 93.94 249 LEU A C 1
ATOM 1960 O O . LEU A 1 249 ? 23.784 13.230 -15.611 1.00 93.94 249 LEU A O 1
ATOM 1964 N N . GLN A 1 250 ? 23.593 14.223 -13.615 1.00 95.06 250 GLN A N 1
ATOM 1965 C CA . GLN A 1 250 ? 23.769 15.579 -14.133 1.00 95.06 250 GLN A CA 1
ATOM 1966 C C . GLN A 1 250 ? 25.209 15.811 -14.597 1.00 95.06 250 GLN A C 1
ATOM 1968 O O . GLN A 1 250 ? 25.406 16.330 -15.698 1.00 95.06 250 GLN A O 1
ATOM 1973 N N . ASN A 1 251 ? 26.198 15.382 -13.812 1.00 95.44 251 ASN A N 1
ATOM 1974 C CA . ASN A 1 251 ? 27.611 15.473 -14.180 1.00 95.44 251 ASN A CA 1
ATOM 1975 C C . ASN A 1 251 ? 27.930 14.622 -15.416 1.00 95.44 251 ASN A C 1
ATOM 1977 O O . ASN A 1 251 ? 28.570 15.109 -16.349 1.00 95.44 251 ASN A O 1
ATOM 1981 N N . ASP A 1 252 ? 27.417 13.394 -15.483 1.00 95.75 252 ASP A N 1
ATOM 1982 C CA . ASP A 1 252 ? 27.608 12.514 -16.638 1.00 95.75 252 ASP A CA 1
ATOM 1983 C C . ASP A 1 252 ? 26.989 13.103 -17.908 1.00 95.75 252 ASP A C 1
ATOM 1985 O O . ASP A 1 252 ? 27.627 13.114 -18.960 1.00 95.75 252 ASP A O 1
ATOM 1989 N N . ASN A 1 253 ? 25.788 13.682 -17.820 1.00 92.94 253 ASN A N 1
ATOM 1990 C CA . ASN A 1 253 ? 25.174 14.377 -18.953 1.00 92.94 253 ASN A CA 1
ATOM 1991 C C . ASN A 1 253 ? 25.988 15.594 -19.409 1.00 92.94 253 ASN A C 1
ATOM 1993 O O . ASN A 1 253 ? 26.098 15.842 -20.612 1.00 92.94 253 ASN A O 1
ATOM 1997 N N . GLN A 1 254 ? 26.570 16.358 -18.480 1.00 95.25 254 GLN A N 1
ATOM 1998 C CA . GLN A 1 254 ? 27.457 17.468 -18.836 1.00 95.25 254 GLN A CA 1
ATOM 1999 C C . GLN A 1 254 ? 28.723 16.970 -19.543 1.00 95.25 254 GLN A C 1
ATOM 2001 O O . GLN A 1 254 ? 29.110 17.535 -20.569 1.00 95.25 254 GLN A O 1
ATOM 2006 N N . ASN A 1 255 ? 29.319 15.882 -19.051 1.00 95.44 255 ASN A N 1
ATOM 2007 C CA . ASN A 1 255 ? 30.494 15.257 -19.654 1.00 95.44 255 ASN A CA 1
ATOM 2008 C C . ASN A 1 255 ? 30.190 14.718 -21.058 1.00 95.44 255 ASN A C 1
ATOM 2010 O O . ASN A 1 255 ? 30.919 15.021 -22.002 1.00 95.44 255 ASN A O 1
ATOM 2014 N N . LEU A 1 256 ? 29.078 13.998 -21.228 1.00 96.06 256 LEU A N 1
ATOM 2015 C CA . LEU A 1 256 ? 28.632 13.492 -22.528 1.00 96.06 256 LEU A CA 1
ATOM 2016 C C . LEU A 1 256 ? 28.381 14.625 -23.519 1.00 96.06 256 LEU A C 1
ATOM 2018 O O . LEU A 1 256 ? 28.798 14.533 -24.670 1.00 96.06 256 LEU A O 1
ATOM 2022 N N . LYS A 1 257 ? 27.759 15.721 -23.077 1.00 96.56 257 LYS A N 1
ATOM 2023 C CA . LYS A 1 257 ? 27.543 16.900 -23.921 1.00 96.56 257 LYS A CA 1
ATOM 2024 C C . LYS A 1 257 ? 28.863 17.534 -24.366 1.00 96.56 257 LYS A C 1
ATOM 2026 O O . LYS A 1 257 ? 28.987 17.945 -25.517 1.00 96.56 257 LYS A O 1
ATOM 2031 N N . ALA A 1 258 ? 29.858 17.598 -23.482 1.00 96.00 258 ALA A N 1
ATOM 2032 C CA . ALA A 1 258 ? 31.187 18.089 -23.835 1.00 96.00 258 ALA A CA 1
ATOM 2033 C C . ALA A 1 258 ? 31.888 17.170 -24.852 1.00 96.00 258 ALA A C 1
ATOM 2035 O O . ALA A 1 258 ? 32.467 17.662 -25.823 1.00 96.00 258 ALA A O 1
ATOM 2036 N N . SER A 1 259 ? 31.799 15.850 -24.669 1.00 95.25 259 SER A N 1
ATOM 2037 C CA . SER A 1 259 ? 32.325 14.865 -25.620 1.00 95.25 259 SER A CA 1
ATOM 2038 C C . SER A 1 259 ? 31.625 14.935 -26.977 1.00 95.25 259 SER A C 1
ATOM 2040 O O . SER A 1 259 ? 32.307 14.928 -27.997 1.00 95.25 259 SER A O 1
ATOM 2042 N N . LEU A 1 260 ? 30.296 15.081 -26.999 1.00 96.00 260 LEU A N 1
ATOM 2043 C CA . LEU A 1 260 ? 29.510 15.229 -28.225 1.00 96.00 260 LEU A CA 1
ATOM 2044 C C . LEU A 1 260 ? 29.979 16.443 -29.036 1.00 96.00 260 LEU A C 1
ATOM 2046 O O . LEU A 1 260 ? 30.345 16.293 -30.196 1.00 96.00 260 LEU A O 1
ATOM 2050 N N . ASN A 1 261 ? 30.077 17.616 -28.400 1.00 96.12 261 ASN A N 1
ATOM 2051 C CA . ASN A 1 261 ? 30.559 18.837 -29.053 1.00 96.12 261 ASN A CA 1
ATOM 2052 C C . ASN A 1 261 ? 31.980 18.672 -29.623 1.00 96.12 261 ASN A C 1
ATOM 2054 O O . ASN A 1 261 ? 32.328 19.263 -30.646 1.00 96.12 261 ASN A O 1
ATOM 2058 N N . LYS A 1 262 ? 32.833 17.887 -28.950 1.0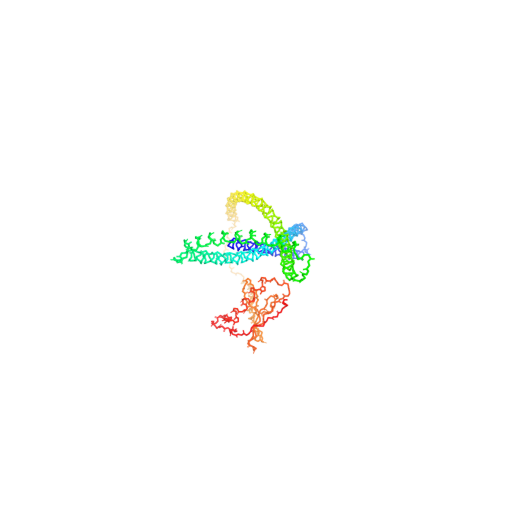0 97.38 262 LYS A N 1
ATOM 2059 C CA . LYS A 1 262 ? 34.185 17.596 -29.435 1.00 97.38 262 LYS A CA 1
ATOM 2060 C C . LYS A 1 262 ? 34.141 16.736 -30.700 1.00 97.38 262 LYS A C 1
ATOM 2062 O O . LYS A 1 262 ? 34.807 17.077 -31.673 1.00 97.38 262 LYS A O 1
ATOM 2067 N N . THR A 1 263 ? 33.354 15.664 -30.697 1.00 94.50 263 THR A N 1
ATOM 2068 C CA . THR A 1 263 ? 33.200 14.775 -31.856 1.00 94.50 263 THR A CA 1
ATOM 2069 C C . THR A 1 263 ? 32.517 15.475 -33.031 1.00 94.50 263 THR A C 1
ATOM 2071 O O . THR A 1 263 ? 32.927 15.270 -34.169 1.00 94.50 263 THR A O 1
ATOM 2074 N N . GLU A 1 264 ? 31.536 16.346 -32.782 1.00 96.88 264 GLU A N 1
ATOM 2075 C CA . GLU A 1 264 ? 30.926 17.189 -33.821 1.00 96.88 264 GLU A CA 1
ATOM 2076 C C . GLU A 1 264 ? 31.977 18.061 -34.516 1.00 96.88 264 GLU A C 1
ATOM 2078 O O . GLU A 1 264 ? 32.046 18.092 -35.742 1.00 96.88 264 GLU A O 1
ATOM 2083 N N . LYS A 1 265 ? 32.875 18.688 -33.747 1.00 96.12 265 LYS A N 1
ATOM 2084 C CA . LYS A 1 265 ? 33.970 19.481 -34.316 1.00 96.12 265 LYS A CA 1
ATOM 2085 C C . LYS A 1 265 ? 34.953 18.632 -35.132 1.00 96.12 265 LYS A C 1
ATOM 2087 O O . LYS A 1 265 ? 35.394 19.059 -36.196 1.00 96.12 265 LYS A O 1
ATOM 2092 N N . GLU A 1 266 ? 35.304 17.444 -34.642 1.00 96.31 266 GLU A N 1
ATOM 2093 C CA . GLU A 1 266 ? 36.167 16.503 -35.373 1.00 96.31 266 GLU A CA 1
ATOM 2094 C C . GLU A 1 266 ? 35.518 16.050 -36.695 1.00 96.31 266 GLU A C 1
ATOM 2096 O O . GLU A 1 266 ? 36.203 15.938 -37.714 1.00 96.31 266 GLU A O 1
ATOM 2101 N N . LEU A 1 267 ? 34.196 15.845 -36.704 1.00 95.56 267 LEU A N 1
ATOM 2102 C CA . LEU A 1 267 ? 33.434 15.513 -37.906 1.00 95.56 267 LEU A CA 1
ATOM 2103 C C . LEU A 1 267 ? 33.430 16.672 -38.911 1.00 95.56 267 LEU A C 1
ATOM 2105 O O . LEU A 1 267 ? 33.687 16.443 -40.093 1.00 95.56 267 LEU A O 1
ATOM 2109 N N . ASP A 1 268 ? 33.199 17.903 -38.453 1.00 96.75 268 ASP A N 1
ATOM 2110 C CA . ASP A 1 268 ? 33.252 19.099 -39.301 1.00 96.75 268 ASP A CA 1
ATOM 2111 C C . ASP A 1 268 ? 34.634 19.275 -39.952 1.00 96.75 268 ASP A C 1
ATOM 2113 O O . ASP A 1 268 ? 34.738 19.562 -41.150 1.00 96.75 268 ASP A O 1
ATOM 2117 N N . ASP A 1 269 ? 35.711 19.049 -39.191 1.00 95.94 269 ASP A N 1
ATOM 2118 C CA . ASP A 1 269 ? 37.080 19.090 -39.709 1.00 95.94 269 ASP A CA 1
ATOM 2119 C C . ASP A 1 269 ? 37.328 17.990 -40.762 1.00 95.94 269 ASP A C 1
ATOM 2121 O O . ASP A 1 269 ? 37.918 18.266 -41.811 1.00 95.94 269 ASP A O 1
ATOM 2125 N N . LEU A 1 270 ? 36.843 16.763 -40.539 1.00 95.19 270 LEU A N 1
ATOM 2126 C CA . LEU A 1 270 ? 36.944 15.662 -41.508 1.00 95.19 270 LEU A CA 1
ATOM 2127 C C . LEU A 1 270 ? 36.152 15.934 -42.791 1.00 95.19 270 LEU A C 1
ATOM 2129 O O . LEU A 1 270 ? 36.651 15.681 -43.891 1.00 95.19 270 LEU A O 1
ATOM 2133 N N . VAL A 1 271 ? 34.937 16.474 -42.674 1.00 96.38 271 VAL A N 1
ATOM 2134 C CA . VAL A 1 271 ? 34.115 16.873 -43.825 1.00 96.38 271 VAL A CA 1
ATOM 2135 C C . VAL A 1 271 ? 34.831 17.951 -44.638 1.00 96.38 271 VAL A C 1
ATOM 2137 O O . VAL A 1 271 ? 34.874 17.855 -45.868 1.00 96.38 271 VAL A O 1
ATOM 2140 N N . ARG A 1 272 ? 35.455 18.935 -43.972 1.00 96.50 272 ARG A N 1
ATOM 2141 C CA . ARG A 1 272 ? 36.277 19.952 -44.642 1.00 96.50 272 ARG A CA 1
ATOM 2142 C C . ARG A 1 272 ? 37.434 19.312 -45.412 1.00 96.50 272 ARG A C 1
ATOM 2144 O O . ARG A 1 272 ? 37.593 19.597 -46.596 1.00 96.50 272 ARG A O 1
ATOM 2151 N N . ILE A 1 273 ? 38.193 18.414 -44.781 1.00 95.50 273 ILE A N 1
ATOM 2152 C CA . ILE A 1 273 ? 39.330 17.728 -45.418 1.00 95.50 273 ILE A CA 1
ATOM 2153 C C . ILE A 1 273 ? 38.877 16.911 -46.635 1.00 95.50 273 ILE A C 1
ATOM 2155 O O . ILE A 1 273 ? 39.491 17.003 -47.697 1.00 95.50 273 ILE A O 1
ATOM 2159 N N . ASN A 1 274 ? 37.791 16.143 -46.520 1.00 91.44 274 ASN A N 1
ATOM 2160 C CA . ASN A 1 274 ? 37.267 15.348 -47.635 1.00 91.44 274 ASN A CA 1
ATOM 2161 C C . ASN A 1 274 ? 36.823 16.226 -48.809 1.00 91.44 274 ASN A C 1
ATOM 2163 O O . ASN A 1 274 ? 37.068 15.881 -49.965 1.00 91.44 274 ASN A O 1
ATOM 2167 N N . ARG A 1 275 ? 36.209 17.380 -48.527 1.00 95.62 275 ARG A N 1
ATOM 2168 C CA . ARG A 1 275 ? 35.849 18.351 -49.563 1.00 95.62 275 ARG A CA 1
ATOM 2169 C C . ARG A 1 275 ? 37.084 18.887 -50.286 1.00 95.62 275 ARG A C 1
ATOM 2171 O O . ARG A 1 275 ? 37.113 18.882 -51.513 1.00 95.62 275 ARG A O 1
ATOM 2178 N N . GLU A 1 276 ? 38.109 19.299 -49.543 1.00 95.38 276 GLU A N 1
ATOM 2179 C CA . GLU A 1 276 ? 39.373 19.774 -50.122 1.00 95.38 276 GLU A CA 1
ATOM 2180 C C . GLU A 1 276 ? 40.051 18.692 -50.979 1.00 95.38 276 GLU A C 1
ATOM 2182 O O . GLU A 1 276 ? 40.602 18.984 -52.041 1.00 95.38 276 GLU A O 1
ATOM 2187 N N . GLN A 1 277 ? 40.002 17.428 -50.550 1.00 92.50 277 GLN A N 1
ATOM 2188 C CA . GLN A 1 277 ? 40.522 16.304 -51.331 1.00 92.50 277 GLN A CA 1
ATOM 2189 C C . GLN A 1 277 ? 39.728 16.077 -52.622 1.00 92.50 277 GLN A C 1
ATOM 2191 O O . GLN A 1 277 ? 40.339 15.892 -53.674 1.00 92.50 277 GLN A O 1
ATOM 2196 N N . ALA A 1 278 ? 38.394 16.137 -52.572 1.00 92.69 278 ALA A N 1
ATOM 2197 C CA . ALA A 1 278 ? 37.548 16.007 -53.757 1.00 92.69 278 ALA A CA 1
ATOM 2198 C C . ALA A 1 278 ? 37.840 17.109 -54.792 1.00 92.69 278 ALA A C 1
ATOM 2200 O O . ALA A 1 278 ? 37.973 16.821 -55.981 1.00 92.69 278 ALA A O 1
ATOM 2201 N N . GLU A 1 279 ? 38.022 18.355 -54.342 1.00 93.94 279 GLU A N 1
ATOM 2202 C CA . GLU A 1 279 ? 38.402 19.479 -55.209 1.00 93.94 279 GLU A CA 1
ATOM 2203 C C . GLU A 1 279 ? 39.790 19.265 -55.850 1.00 93.94 279 GLU A C 1
ATOM 2205 O O . GLU A 1 279 ? 39.971 19.533 -57.041 1.00 93.94 279 GLU A O 1
ATOM 2210 N N . ARG A 1 280 ? 40.764 18.708 -55.112 1.00 92.00 280 ARG A N 1
ATOM 2211 C CA . ARG A 1 280 ? 42.090 18.351 -55.660 1.00 92.00 280 ARG A CA 1
ATOM 2212 C C . ARG A 1 280 ? 42.024 17.240 -56.704 1.00 92.00 280 ARG A C 1
ATOM 2214 O O . ARG A 1 280 ? 42.717 17.331 -57.715 1.00 92.00 280 ARG A O 1
ATOM 2221 N N . ILE A 1 281 ? 41.223 16.201 -56.463 1.00 91.56 281 ILE A N 1
ATOM 2222 C CA . ILE A 1 281 ? 41.033 15.102 -57.420 1.00 91.56 281 ILE A CA 1
ATOM 2223 C C . ILE A 1 281 ? 40.427 15.649 -58.715 1.00 91.56 281 ILE A C 1
ATOM 2225 O O . ILE A 1 281 ? 40.995 15.425 -59.780 1.00 91.56 281 ILE A O 1
ATOM 2229 N N . ALA A 1 282 ? 39.364 16.453 -58.624 1.00 91.00 282 ALA A N 1
ATOM 2230 C CA . ALA A 1 282 ? 38.736 17.071 -59.792 1.00 91.00 282 ALA A CA 1
ATOM 2231 C C . ALA A 1 282 ? 39.713 17.960 -60.588 1.00 91.00 282 ALA A C 1
ATOM 2233 O O . ALA A 1 282 ? 39.720 17.944 -61.821 1.00 91.00 282 ALA A O 1
ATOM 2234 N N . ALA A 1 283 ? 40.581 18.712 -59.900 1.00 88.06 283 ALA A N 1
ATOM 2235 C CA . ALA A 1 283 ? 41.613 19.515 -60.552 1.00 88.06 283 ALA A CA 1
ATOM 2236 C C . ALA A 1 283 ? 42.645 18.647 -61.296 1.00 88.06 283 ALA A C 1
ATOM 2238 O O . ALA A 1 283 ? 42.995 18.953 -62.436 1.00 88.06 283 ALA A O 1
ATOM 2239 N N . LEU A 1 284 ? 43.105 17.548 -60.687 1.00 88.69 284 LEU A N 1
ATOM 2240 C CA . LEU A 1 284 ? 44.034 16.609 -61.325 1.00 88.69 284 LEU A CA 1
ATOM 2241 C C . LEU A 1 284 ? 43.403 15.924 -62.542 1.00 88.69 284 LEU A C 1
ATOM 2243 O O . LEU A 1 284 ? 44.030 15.867 -63.602 1.00 88.69 284 LEU A O 1
ATOM 2247 N N . GLU A 1 285 ? 42.155 15.473 -62.430 1.00 87.06 285 GLU A N 1
ATOM 2248 C CA . GLU A 1 285 ? 41.398 14.899 -63.548 1.00 87.06 285 GLU A CA 1
ATOM 2249 C C . GLU A 1 285 ? 41.264 15.894 -64.708 1.00 87.06 285 GLU A C 1
ATOM 2251 O O . GLU A 1 285 ? 41.491 15.529 -65.862 1.00 87.06 285 GLU A O 1
ATOM 2256 N N . SER A 1 286 ? 41.007 17.174 -64.416 1.00 80.44 286 SER A N 1
ATOM 2257 C CA . SER A 1 286 ? 40.963 18.224 -65.439 1.00 80.44 286 SER A CA 1
ATOM 2258 C C . SER A 1 286 ? 42.312 18.452 -66.133 1.00 80.44 286 SER A C 1
ATOM 2260 O O . SER A 1 286 ? 42.323 18.841 -67.299 1.00 80.44 286 SER A O 1
ATOM 2262 N N . THR A 1 287 ? 43.442 18.240 -65.450 1.00 77.88 287 THR A N 1
ATOM 2263 C CA . THR A 1 287 ? 44.785 18.380 -66.050 1.00 77.88 287 THR A CA 1
ATOM 2264 C C . THR A 1 287 ? 45.224 17.163 -66.865 1.00 77.88 287 THR A C 1
ATOM 2266 O O . THR A 1 287 ? 46.072 17.291 -67.745 1.00 77.88 287 THR A O 1
ATOM 2269 N N . LEU A 1 288 ? 44.647 15.992 -66.588 1.00 74.19 288 LEU A N 1
ATOM 2270 C CA . LEU A 1 288 ? 44.953 14.726 -67.262 1.00 74.19 288 LEU A CA 1
ATOM 2271 C C . LEU A 1 288 ? 44.022 14.438 -68.451 1.00 74.19 288 LEU A C 1
ATOM 2273 O O . LEU A 1 288 ? 44.231 13.456 -69.165 1.00 74.19 288 LEU A O 1
ATOM 2277 N N . ALA A 1 289 ? 43.013 15.281 -68.687 1.00 58.81 289 ALA A N 1
ATOM 2278 C CA . ALA A 1 289 ? 42.126 15.158 -69.835 1.00 58.81 289 ALA A CA 1
ATOM 2279 C C . ALA A 1 289 ? 42.903 15.378 -71.161 1.00 58.81 289 ALA A C 1
ATOM 2281 O O . ALA A 1 289 ? 43.495 16.443 -71.353 1.00 58.81 289 ALA A O 1
ATOM 2282 N N . PRO A 1 290 ? 42.921 14.404 -72.095 1.00 57.94 290 PRO A N 1
ATOM 2283 C CA . PRO A 1 290 ? 43.575 14.562 -73.397 1.00 57.94 290 PRO A CA 1
ATOM 2284 C C . PRO A 1 290 ? 42.848 15.599 -74.279 1.00 57.94 290 PRO A C 1
ATOM 2286 O O . PRO A 1 290 ? 41.640 15.795 -74.117 1.00 57.94 290 PRO A O 1
ATOM 2289 N N . PRO A 1 291 ? 43.538 16.251 -75.244 1.00 52.59 291 PRO A N 1
ATOM 2290 C CA . PRO A 1 291 ? 42.906 17.202 -76.150 1.00 52.59 291 PRO A CA 1
ATOM 2291 C C . PRO A 1 291 ? 41.811 16.518 -76.972 1.00 52.59 291 PRO A C 1
ATOM 2293 O O . PRO A 1 291 ? 42.002 15.443 -77.544 1.00 52.59 291 PRO A O 1
ATOM 2296 N N . THR A 1 292 ? 40.659 17.176 -77.017 1.00 50.28 292 THR A N 1
ATOM 2297 C CA . THR A 1 292 ? 39.441 16.766 -77.711 1.00 50.28 292 THR A CA 1
ATOM 2298 C C . THR A 1 292 ? 39.736 16.350 -79.162 1.00 50.28 292 T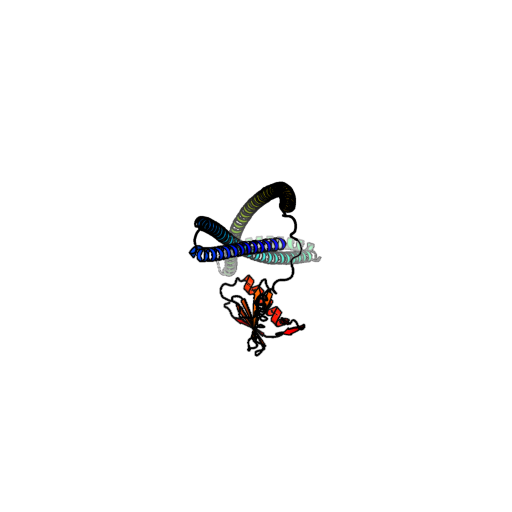HR A C 1
ATOM 2300 O O . THR A 1 292 ? 40.259 17.168 -79.925 1.00 50.28 292 THR A O 1
ATOM 2303 N N . PRO A 1 293 ? 39.387 15.123 -79.599 1.00 44.88 293 PRO A N 1
ATOM 2304 C CA . PRO A 1 293 ? 39.414 14.773 -81.013 1.00 44.88 293 PRO A CA 1
ATOM 2305 C C . PRO A 1 293 ? 38.365 15.587 -81.784 1.00 44.88 293 PRO A C 1
ATOM 2307 O O . PRO A 1 293 ? 37.247 15.794 -81.311 1.00 44.88 293 PRO A O 1
ATOM 2310 N N . ALA A 1 294 ? 38.734 16.031 -82.987 1.00 41.12 294 ALA A N 1
ATOM 2311 C CA . ALA A 1 294 ? 37.851 16.681 -83.953 1.00 41.12 294 ALA A CA 1
ATOM 2312 C C . ALA A 1 294 ? 36.590 15.833 -84.253 1.00 41.12 294 ALA A C 1
ATOM 2314 O O . ALA A 1 294 ? 36.663 14.598 -84.231 1.00 41.12 294 ALA A O 1
ATOM 2315 N N . PRO A 1 295 ? 35.439 16.465 -84.563 1.00 51.47 295 PRO A N 1
ATOM 2316 C CA . PRO A 1 295 ? 34.170 15.766 -84.716 1.00 51.47 295 PRO A CA 1
ATOM 2317 C C . PRO A 1 295 ? 34.214 14.856 -85.946 1.00 51.47 295 PRO A C 1
ATOM 2319 O O . PRO A 1 295 ? 34.308 15.318 -87.083 1.00 51.47 295 PRO A O 1
ATOM 2322 N N . THR A 1 296 ? 34.142 13.549 -85.712 1.00 39.59 296 THR A N 1
ATOM 2323 C CA . THR A 1 296 ? 33.948 12.539 -86.754 1.00 39.59 296 THR A CA 1
ATOM 2324 C C . THR A 1 296 ? 32.462 12.203 -86.888 1.00 39.59 296 THR A C 1
ATOM 2326 O O . THR A 1 296 ? 31.714 12.169 -85.913 1.00 39.59 296 THR A O 1
ATOM 2329 N N . ALA A 1 297 ? 32.055 12.028 -88.144 1.00 41.78 297 ALA A N 1
ATOM 2330 C CA . ALA A 1 297 ? 30.708 11.766 -88.643 1.00 41.78 297 ALA A CA 1
ATOM 2331 C C . ALA A 1 297 ? 30.047 10.502 -88.028 1.00 41.78 297 ALA A C 1
ATOM 2333 O O . ALA A 1 297 ? 30.743 9.648 -87.478 1.00 41.78 297 ALA A O 1
ATOM 2334 N N . PRO A 1 298 ? 28.706 10.372 -88.101 1.00 53.66 298 PRO A N 1
ATOM 2335 C CA . PRO A 1 298 ? 27.926 9.546 -87.188 1.00 53.66 298 PRO A CA 1
ATOM 2336 C C . PRO A 1 298 ? 28.022 8.055 -87.526 1.00 53.66 298 PRO A C 1
ATOM 2338 O O . PRO A 1 298 ? 27.872 7.650 -88.678 1.00 53.66 298 PRO A O 1
ATOM 2341 N N . ALA A 1 299 ? 28.204 7.234 -86.494 1.00 41.50 299 ALA A N 1
ATOM 2342 C CA . ALA A 1 299 ? 28.159 5.776 -86.549 1.00 41.50 299 ALA A CA 1
ATOM 2343 C C . ALA A 1 299 ? 27.295 5.244 -85.382 1.00 41.50 299 ALA A C 1
ATOM 2345 O O . ALA A 1 299 ? 27.026 5.976 -84.431 1.00 41.50 299 ALA A O 1
ATOM 2346 N N . PRO A 1 300 ? 26.801 4.003 -85.490 1.00 51.50 300 PRO A N 1
ATOM 2347 C CA . PRO A 1 300 ? 25.393 3.645 -85.613 1.00 51.50 300 PRO A CA 1
ATOM 2348 C C . PRO A 1 300 ? 24.580 3.756 -84.311 1.00 51.50 300 PRO A C 1
ATOM 2350 O O . PRO A 1 300 ? 25.107 3.740 -83.203 1.00 51.50 300 PRO A O 1
ATOM 2353 N N . ALA A 1 301 ? 23.260 3.839 -84.491 1.00 49.00 301 ALA A N 1
ATOM 2354 C CA . ALA A 1 301 ? 22.254 3.976 -83.446 1.00 49.00 301 ALA A CA 1
ATOM 2355 C C . ALA A 1 301 ? 22.443 2.984 -82.275 1.00 49.00 301 ALA A C 1
ATOM 2357 O O . ALA A 1 301 ? 22.594 1.781 -82.515 1.00 49.00 301 ALA A O 1
ATOM 2358 N N . PRO A 1 302 ? 22.375 3.453 -81.014 1.00 55.41 302 PRO A N 1
ATOM 2359 C CA . PRO A 1 302 ? 22.407 2.578 -79.854 1.00 55.41 302 PRO A CA 1
ATOM 23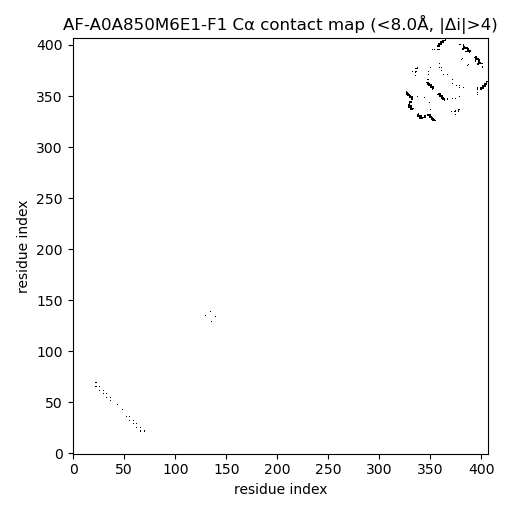60 C C . PRO A 1 302 ? 21.178 1.669 -79.851 1.00 55.41 302 PRO A C 1
ATOM 2362 O O . PRO A 1 302 ? 20.032 2.114 -79.955 1.00 55.41 302 PRO A O 1
ATOM 2365 N N . VAL A 1 303 ? 21.439 0.371 -79.719 1.00 53.38 303 VAL A N 1
ATOM 2366 C CA . VAL A 1 303 ? 20.422 -0.638 -79.442 1.00 53.38 303 VAL A CA 1
ATOM 2367 C C . VAL A 1 303 ? 19.708 -0.244 -78.151 1.00 53.38 303 VAL A C 1
ATOM 2369 O O . VAL A 1 303 ? 20.327 0.003 -77.117 1.00 53.38 303 VAL A O 1
ATOM 2372 N N . ARG A 1 304 ? 18.386 -0.145 -78.260 1.00 44.62 304 ARG A N 1
ATOM 2373 C CA . ARG A 1 304 ? 17.433 0.204 -77.208 1.00 44.62 304 ARG A CA 1
ATOM 2374 C C . ARG A 1 304 ? 17.734 -0.579 -75.915 1.00 44.62 304 ARG A C 1
ATOM 2376 O O . ARG A 1 304 ? 17.736 -1.809 -75.972 1.00 44.62 304 ARG A O 1
ATOM 2383 N N . PRO A 1 305 ? 17.940 0.076 -74.758 1.00 56.22 305 PRO A N 1
ATOM 2384 C CA . PRO A 1 305 ? 17.994 -0.632 -73.486 1.00 56.22 305 PRO A CA 1
ATOM 2385 C C . PRO A 1 305 ? 16.658 -1.343 -73.242 1.00 56.22 305 PRO A C 1
ATOM 2387 O O . PRO A 1 305 ? 15.583 -0.807 -73.533 1.00 56.22 305 PRO A O 1
ATOM 2390 N N . ALA A 1 306 ? 16.748 -2.579 -72.754 1.00 48.16 306 ALA A N 1
ATOM 2391 C CA . ALA A 1 306 ? 15.606 -3.392 -72.371 1.00 48.16 306 ALA A CA 1
ATOM 2392 C C . ALA A 1 306 ? 14.702 -2.621 -71.386 1.00 48.16 306 ALA A C 1
ATOM 2394 O O . ALA A 1 306 ? 15.216 -1.891 -70.533 1.00 48.16 306 ALA A O 1
ATOM 2395 N N . PRO A 1 307 ? 13.368 -2.741 -71.501 1.00 56.47 307 PRO A N 1
ATOM 2396 C CA . PRO A 1 307 ? 12.446 -2.052 -70.611 1.00 56.47 307 PRO A CA 1
ATOM 2397 C C . PRO A 1 307 ? 12.705 -2.461 -69.159 1.00 56.47 307 PRO A C 1
ATOM 2399 O O . PRO A 1 307 ? 12.856 -3.643 -68.852 1.00 56.47 307 PRO A O 1
ATOM 2402 N N . ALA A 1 308 ? 12.759 -1.457 -68.282 1.00 51.16 308 ALA A N 1
ATOM 2403 C CA . ALA A 1 308 ? 12.839 -1.629 -66.841 1.00 51.16 308 ALA A CA 1
ATOM 2404 C C . ALA A 1 308 ? 11.747 -2.604 -66.352 1.00 51.16 308 ALA A C 1
ATOM 2406 O O . ALA A 1 308 ? 10.619 -2.541 -66.857 1.00 51.16 308 ALA A O 1
ATOM 2407 N N . PRO A 1 309 ? 12.047 -3.494 -65.386 1.00 57.88 309 PRO A N 1
ATOM 2408 C CA . PRO A 1 309 ? 11.030 -4.338 -64.779 1.00 57.88 309 PRO A CA 1
ATOM 2409 C C . PRO A 1 309 ? 9.919 -3.452 -64.212 1.00 57.88 309 PRO A C 1
ATOM 2411 O O . PRO A 1 309 ? 10.178 -2.469 -63.515 1.00 57.88 309 PRO A O 1
ATOM 2414 N N . ALA A 1 310 ? 8.682 -3.786 -64.581 1.00 50.47 310 ALA A N 1
ATOM 2415 C CA . ALA A 1 310 ? 7.488 -3.093 -64.134 1.00 50.47 310 ALA A CA 1
ATOM 2416 C C . ALA A 1 310 ? 7.482 -2.981 -62.597 1.00 50.47 310 ALA A C 1
ATOM 2418 O O . ALA A 1 310 ? 7.851 -3.952 -61.927 1.00 50.47 310 ALA A O 1
ATOM 2419 N N . PRO A 1 311 ? 7.072 -1.832 -62.028 1.00 57.25 311 PRO A N 1
ATOM 2420 C CA . PRO A 1 311 ? 6.906 -1.705 -60.589 1.00 57.25 311 PRO A CA 1
ATOM 2421 C C . PRO A 1 311 ? 5.997 -2.831 -60.096 1.00 57.25 311 PRO A C 1
ATOM 2423 O O . PRO A 1 311 ? 4.914 -3.054 -60.646 1.00 57.25 311 PRO A O 1
ATOM 2426 N N . ALA A 1 312 ? 6.478 -3.562 -59.088 1.00 50.12 312 ALA A N 1
ATOM 2427 C CA . ALA A 1 312 ? 5.711 -4.603 -58.429 1.00 50.12 312 ALA A CA 1
ATOM 2428 C C . ALA A 1 312 ? 4.337 -4.033 -58.025 1.00 50.12 312 ALA A C 1
ATOM 2430 O O . ALA A 1 312 ? 4.276 -2.899 -57.537 1.00 50.12 312 ALA A O 1
ATOM 2431 N N . PRO A 1 313 ? 3.237 -4.773 -58.256 1.00 54.69 313 PRO A N 1
ATOM 2432 C CA . PRO A 1 313 ? 1.903 -4.312 -57.908 1.00 54.69 313 PRO A CA 1
ATOM 2433 C C . PRO A 1 313 ? 1.873 -3.911 -56.435 1.00 54.69 313 PRO A C 1
ATOM 2435 O O . PRO A 1 313 ? 2.342 -4.653 -55.570 1.00 54.69 313 PRO A O 1
ATOM 2438 N N . ALA A 1 314 ? 1.339 -2.716 -56.176 1.00 45.06 314 ALA A N 1
ATOM 2439 C CA . ALA A 1 314 ? 1.102 -2.224 -54.831 1.00 45.06 314 ALA A CA 1
ATOM 2440 C C . ALA A 1 314 ? 0.401 -3.322 -54.008 1.00 45.06 314 ALA A C 1
ATOM 2442 O O . ALA A 1 314 ? -0.542 -3.939 -54.522 1.00 45.06 314 ALA A O 1
ATOM 2443 N N . PRO A 1 315 ? 0.851 -3.594 -52.769 1.00 49.84 315 PRO A N 1
ATOM 2444 C CA . PRO A 1 315 ? 0.218 -4.587 -51.920 1.00 49.84 315 PRO A CA 1
ATOM 2445 C C . PRO A 1 315 ? -1.272 -4.274 -51.820 1.00 49.84 315 PRO A C 1
ATOM 2447 O O . PRO A 1 315 ? -1.671 -3.145 -51.522 1.00 49.84 315 PRO A O 1
ATOM 2450 N N . ALA A 1 316 ? -2.081 -5.284 -52.137 1.00 44.34 316 ALA A N 1
ATOM 2451 C CA . ALA A 1 316 ? -3.525 -5.211 -52.051 1.00 44.34 316 ALA A CA 1
ATOM 2452 C C . ALA A 1 316 ? -3.928 -4.666 -50.669 1.00 44.34 316 ALA A C 1
ATOM 2454 O O . ALA A 1 316 ? -3.329 -5.072 -49.666 1.00 44.34 316 ALA A O 1
ATOM 2455 N N . PRO A 1 317 ? -4.914 -3.752 -50.593 1.00 53.28 317 PRO A N 1
ATOM 2456 C CA . PRO A 1 317 ? -5.414 -3.266 -49.318 1.00 53.28 317 PRO A CA 1
ATOM 2457 C C . PRO A 1 317 ? -5.780 -4.465 -48.447 1.00 53.28 317 PRO A C 1
ATOM 2459 O O . PRO A 1 317 ? -6.501 -5.364 -48.888 1.00 53.28 317 PRO A O 1
ATOM 2462 N N . ALA A 1 318 ? -5.229 -4.477 -47.231 1.00 41.00 318 ALA A N 1
ATOM 2463 C CA . ALA A 1 318 ? -5.467 -5.521 -46.251 1.00 41.00 318 ALA A CA 1
ATOM 2464 C C . ALA A 1 318 ? -6.975 -5.818 -46.163 1.00 41.00 318 ALA A C 1
ATOM 2466 O O . ALA A 1 318 ? -7.780 -4.875 -46.160 1.00 41.00 318 ALA A O 1
ATOM 2467 N N . PRO A 1 319 ? -7.377 -7.101 -46.115 1.00 42.00 319 PRO A N 1
ATOM 2468 C CA . PRO A 1 319 ? -8.778 -7.466 -46.012 1.00 42.00 319 PRO A CA 1
ATOM 2469 C C . PRO A 1 319 ? -9.388 -6.748 -44.811 1.00 42.00 319 PRO A C 1
ATOM 2471 O O . PRO A 1 319 ? -8.891 -6.841 -43.687 1.00 42.00 319 PRO A O 1
ATOM 2474 N N . ARG A 1 320 ? -10.467 -5.999 -45.065 1.00 44.53 320 ARG A N 1
ATOM 2475 C CA . ARG A 1 320 ? -11.323 -5.463 -44.005 1.00 44.53 320 ARG A CA 1
ATOM 2476 C C . ARG A 1 320 ? -11.662 -6.625 -43.067 1.00 44.53 320 ARG A C 1
ATOM 2478 O O . ARG A 1 320 ? -12.071 -7.665 -43.584 1.00 44.53 320 ARG A O 1
ATOM 2485 N N . PRO A 1 321 ? -11.522 -6.472 -41.738 1.00 37.84 321 PRO A N 1
ATOM 2486 C CA . PRO A 1 321 ? -11.910 -7.518 -40.810 1.00 37.84 321 PRO A CA 1
ATOM 2487 C C . PRO A 1 321 ? -13.363 -7.898 -41.080 1.00 37.84 321 PRO A C 1
ATOM 2489 O O . PRO A 1 321 ? -14.281 -7.079 -40.979 1.00 37.84 321 PRO A O 1
ATOM 2492 N N . THR A 1 322 ? -13.532 -9.143 -41.504 1.00 36.97 322 THR A N 1
ATOM 2493 C CA . THR A 1 322 ? -14.805 -9.808 -41.713 1.00 36.97 322 THR A CA 1
ATOM 2494 C C . THR A 1 322 ? -15.539 -9.783 -40.380 1.00 36.97 322 THR A C 1
ATOM 2496 O O . THR A 1 322 ? -15.073 -10.350 -39.393 1.00 36.97 322 THR A O 1
ATOM 2499 N N . VAL A 1 323 ? -16.671 -9.083 -40.332 1.00 42.81 323 VAL A N 1
ATOM 2500 C CA . VAL A 1 323 ? -17.598 -9.159 -39.203 1.00 42.81 323 VAL A CA 1
ATOM 2501 C C . VAL A 1 323 ? -18.058 -10.611 -39.139 1.00 42.81 323 VAL A C 1
ATOM 2503 O O . VAL A 1 323 ? -18.687 -11.095 -40.080 1.00 42.81 323 VAL A O 1
ATOM 2506 N N . ALA A 1 324 ? -17.674 -11.322 -38.079 1.00 35.03 324 ALA A N 1
ATOM 2507 C CA . ALA A 1 324 ? -18.123 -12.686 -37.859 1.00 35.03 324 ALA A CA 1
ATOM 2508 C C . ALA A 1 324 ? -19.668 -12.710 -37.860 1.00 35.03 324 ALA A C 1
ATOM 2510 O O . ALA A 1 324 ? -20.291 -11.885 -37.184 1.00 35.03 324 ALA A O 1
ATOM 2511 N N . PRO A 1 325 ? -20.301 -13.603 -38.641 1.00 39.62 325 PRO A N 1
ATOM 2512 C CA . PRO A 1 325 ? -21.747 -13.716 -38.715 1.00 39.62 325 PRO A CA 1
ATOM 2513 C C . PRO A 1 325 ? -22.243 -14.451 -37.468 1.00 39.62 325 PRO A C 1
ATOM 2515 O O . PRO A 1 325 ? -22.241 -15.673 -37.386 1.00 39.62 325 PRO A O 1
ATOM 2518 N N . GLY A 1 326 ? -22.628 -13.667 -36.473 1.00 49.62 326 GLY A N 1
ATOM 2519 C CA . GLY A 1 326 ? -23.230 -14.115 -35.225 1.00 49.62 326 GLY A CA 1
ATOM 2520 C C . GLY A 1 326 ? -23.161 -12.943 -34.265 1.00 49.62 326 GLY A C 1
ATOM 2521 O O . GLY A 1 326 ? -22.062 -12.534 -33.917 1.00 49.62 326 GLY A O 1
ATOM 2522 N N . GLY A 1 327 ? -24.304 -12.344 -33.920 1.00 67.50 327 GLY A N 1
ATOM 2523 C CA . GLY A 1 327 ? -24.450 -11.039 -33.249 1.00 67.50 327 GLY A CA 1
ATOM 2524 C C . GLY A 1 327 ? -23.889 -10.913 -31.824 1.00 67.50 327 GLY A C 1
ATOM 2525 O O . GLY A 1 327 ? -24.399 -10.105 -31.051 1.00 67.50 327 GLY A O 1
ATOM 2526 N N . VAL A 1 328 ? -22.860 -11.687 -31.485 1.00 80.31 328 VAL A N 1
ATOM 2527 C CA . VAL A 1 328 ? -22.122 -11.625 -30.229 1.00 80.31 328 VAL A CA 1
ATOM 2528 C C . VAL A 1 328 ? -20.927 -10.696 -30.403 1.00 80.31 328 VAL A C 1
ATOM 2530 O O . VAL A 1 328 ? -20.063 -10.916 -31.253 1.00 80.31 328 VAL A O 1
ATOM 2533 N N . GLN A 1 329 ? -20.875 -9.630 -29.608 1.00 90.25 329 GLN A N 1
ATOM 2534 C CA . GLN A 1 329 ? -19.708 -8.745 -29.560 1.00 90.25 329 GLN A CA 1
ATOM 2535 C C . GLN A 1 329 ? -18.912 -9.000 -28.287 1.00 90.25 329 GLN A C 1
ATOM 2537 O O . GLN A 1 329 ? -19.490 -9.071 -27.206 1.00 90.25 329 GLN A O 1
ATOM 2542 N N . TYR A 1 330 ? -17.590 -9.088 -28.408 1.00 92.88 330 TYR A N 1
ATOM 2543 C CA . TYR A 1 330 ? -16.701 -9.313 -27.274 1.00 92.88 330 TYR A CA 1
ATOM 2544 C C . TYR A 1 330 ? -16.070 -8.009 -26.799 1.00 92.88 330 TYR A C 1
ATOM 2546 O O . TYR A 1 330 ? -15.699 -7.146 -27.600 1.00 92.88 330 TYR A O 1
ATOM 2554 N N . PHE A 1 331 ? -15.889 -7.895 -25.490 1.00 93.38 331 PHE A N 1
ATOM 2555 C CA . PHE A 1 331 ? -15.209 -6.787 -24.845 1.00 93.38 331 PHE A CA 1
ATOM 2556 C C . PHE A 1 331 ? -14.185 -7.328 -23.845 1.00 93.38 331 PHE A C 1
ATOM 2558 O O . PHE A 1 331 ? -14.503 -8.157 -22.994 1.00 93.38 331 PHE A O 1
ATOM 2565 N N . LYS A 1 332 ? -12.942 -6.859 -23.956 1.00 94.25 332 LYS A N 1
ATOM 2566 C CA . LYS A 1 332 ? -11.843 -7.189 -23.046 1.00 94.25 332 LYS A CA 1
ATOM 2567 C C . LYS A 1 332 ? -11.793 -6.171 -21.918 1.00 94.25 332 LYS A C 1
ATOM 2569 O O . LYS A 1 332 ? -11.840 -4.974 -22.188 1.00 94.25 332 LYS A O 1
ATOM 2574 N N . PHE A 1 333 ? -11.645 -6.629 -20.681 1.00 94.00 333 PHE A N 1
ATOM 2575 C CA . PHE A 1 333 ?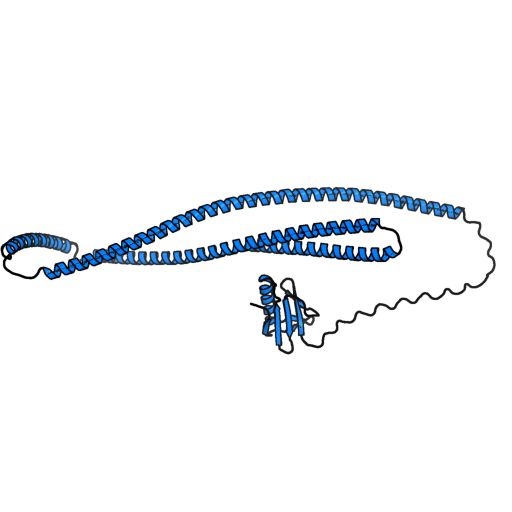 -11.386 -5.737 -19.557 1.00 94.00 333 PHE A CA 1
ATOM 2576 C C . PHE A 1 333 ? -9.902 -5.340 -19.499 1.00 94.00 333 PHE A C 1
ATOM 2578 O O . PHE A 1 333 ? -9.022 -6.200 -19.443 1.00 94.00 333 PHE A O 1
ATOM 2585 N N . THR A 1 334 ? -9.611 -4.041 -19.517 1.00 88.25 334 THR A N 1
ATOM 2586 C CA . THR A 1 334 ? -8.256 -3.476 -19.408 1.00 88.25 334 THR A CA 1
ATOM 2587 C C . THR A 1 334 ? -8.312 -2.146 -18.666 1.00 88.25 334 THR A C 1
ATOM 2589 O O . THR A 1 334 ? -9.122 -1.299 -19.030 1.00 88.25 334 THR A O 1
ATOM 2592 N N . HIS A 1 335 ? -7.434 -1.935 -17.679 1.00 82.19 335 HIS A N 1
ATOM 2593 C CA . HIS A 1 335 ? -7.340 -0.671 -16.927 1.00 82.19 335 HIS A CA 1
ATOM 2594 C C . HIS A 1 335 ? -8.719 -0.140 -16.487 1.00 82.19 335 HIS A C 1
ATOM 2596 O O . HIS A 1 335 ? -9.130 0.950 -16.869 1.00 82.19 335 HIS A O 1
ATOM 2602 N N . GLU A 1 336 ? -9.472 -0.968 -15.755 1.00 86.88 336 GLU A N 1
ATOM 2603 C CA . GLU A 1 336 ? -10.788 -0.630 -15.180 1.00 86.88 336 GLU A CA 1
ATOM 2604 C C . GLU A 1 336 ? -11.932 -0.371 -16.174 1.00 86.88 336 GLU A C 1
ATOM 2606 O O . GLU A 1 336 ? -13.063 -0.101 -15.769 1.00 86.88 336 GLU A O 1
ATOM 2611 N N . THR A 1 337 ? -11.685 -0.513 -17.476 1.00 90.62 337 THR A N 1
ATOM 2612 C CA . THR A 1 337 ? -12.687 -0.292 -18.522 1.00 90.62 337 THR A CA 1
ATOM 2613 C C . THR A 1 337 ? -12.757 -1.472 -19.482 1.00 90.62 337 THR A C 1
ATOM 2615 O O . THR A 1 337 ? -11.829 -2.271 -19.606 1.00 90.62 337 THR A O 1
ATOM 2618 N N . PHE A 1 338 ? -13.892 -1.616 -20.160 1.00 93.06 338 PHE A N 1
ATOM 2619 C CA . PHE A 1 338 ? -14.037 -2.588 -21.237 1.00 93.06 338 PHE A CA 1
ATOM 2620 C C . PHE A 1 338 ? -13.655 -1.944 -22.565 1.00 93.06 338 PHE A C 1
ATOM 2622 O O . PHE A 1 338 ? -14.027 -0.803 -22.816 1.00 93.06 338 PHE A O 1
ATOM 2629 N N . LEU A 1 339 ? -12.952 -2.680 -23.424 1.00 91.88 339 LEU A N 1
ATOM 2630 C CA . LEU A 1 339 ? -12.628 -2.296 -24.797 1.00 91.88 339 LEU A CA 1
ATOM 2631 C C . LEU A 1 339 ? -13.146 -3.355 -25.765 1.00 91.88 339 LEU A C 1
ATOM 2633 O O . LEU A 1 339 ? -13.018 -4.552 -25.513 1.00 91.88 339 LEU A O 1
ATOM 2637 N N . ARG A 1 340 ? -13.715 -2.927 -26.896 1.00 91.69 340 ARG A N 1
ATOM 2638 C CA . ARG A 1 340 ? -14.233 -3.848 -27.916 1.00 91.69 340 ARG A CA 1
ATOM 2639 C C . ARG A 1 340 ? -13.098 -4.697 -28.493 1.00 91.69 340 ARG A C 1
ATOM 2641 O O . ARG A 1 340 ? -12.082 -4.162 -28.928 1.00 91.69 340 ARG A O 1
ATOM 2648 N N . SER A 1 341 ? -13.304 -6.007 -28.530 1.00 89.62 341 SER A N 1
ATOM 2649 C CA . SER A 1 341 ? -12.357 -6.988 -29.051 1.00 89.62 341 SER A CA 1
ATOM 2650 C C . SER A 1 341 ? -12.939 -7.682 -30.289 1.00 89.62 341 SER A C 1
ATOM 2652 O O . SER A 1 341 ? -14.124 -8.027 -30.290 1.00 89.62 341 SER A O 1
ATOM 2654 N N . PRO A 1 342 ? -12.145 -7.898 -31.355 1.00 85.06 342 PRO A N 1
ATOM 2655 C CA . PRO A 1 342 ? -12.603 -8.606 -32.553 1.00 85.06 342 PRO A CA 1
ATOM 2656 C C . PRO A 1 342 ? -12.788 -10.116 -32.329 1.00 85.06 342 PRO A C 1
ATOM 2658 O O . PRO A 1 342 ? -13.459 -10.772 -33.119 1.00 85.06 342 PRO A O 1
ATOM 2661 N N . SER A 1 343 ? -12.209 -10.667 -31.261 1.00 88.88 343 SER A N 1
ATOM 2662 C CA . SER A 1 343 ? -12.308 -12.074 -30.866 1.00 88.88 343 SER A CA 1
ATOM 2663 C C . SER A 1 343 ? -12.483 -12.205 -29.352 1.00 88.88 343 SER A C 1
ATOM 2665 O O . SER A 1 343 ? -12.220 -11.252 -28.609 1.00 88.88 343 SER A O 1
ATOM 2667 N N . LYS A 1 344 ? -12.923 -13.383 -28.889 1.00 89.38 344 LYS A N 1
ATOM 2668 C CA . LYS A 1 344 ? -13.045 -13.695 -27.461 1.00 89.38 344 LYS A CA 1
ATOM 2669 C C . LYS A 1 344 ? -11.660 -13.608 -26.789 1.00 89.38 344 LYS A C 1
ATOM 2671 O O . LYS A 1 344 ? -10.790 -14.410 -27.126 1.00 89.38 344 LYS A O 1
ATOM 2676 N N . PRO A 1 345 ? -11.423 -12.628 -25.898 1.00 87.25 345 PRO A N 1
ATOM 2677 C CA . PRO A 1 345 ? -10.162 -12.506 -25.177 1.00 87.25 345 PRO A CA 1
ATOM 2678 C C . PRO A 1 345 ? -10.039 -13.582 -24.089 1.00 87.25 345 PRO A C 1
ATOM 2680 O O . PRO A 1 345 ? -11.030 -14.196 -23.710 1.00 87.25 345 PRO A O 1
ATOM 2683 N N . GLN A 1 346 ? -8.827 -13.783 -23.574 1.00 86.12 346 GLN A N 1
ATOM 2684 C CA . GLN A 1 346 ? -8.594 -14.502 -22.314 1.00 86.12 346 GLN A CA 1
ATOM 2685 C C . GLN A 1 346 ? -8.731 -13.538 -21.123 1.00 86.12 346 GLN A C 1
ATOM 2687 O O . GLN A 1 346 ? -8.517 -12.326 -21.274 1.00 86.12 346 GLN A O 1
ATOM 2692 N N . GLY A 1 347 ? -9.058 -14.072 -19.949 1.00 90.00 347 GLY A N 1
ATOM 2693 C CA . GLY A 1 347 ? -9.216 -13.338 -18.693 1.00 90.00 347 GLY A CA 1
ATOM 2694 C C . GLY A 1 347 ? -10.655 -12.892 -18.416 1.00 90.00 347 GLY A C 1
ATOM 2695 O O . GLY A 1 347 ? -11.600 -13.672 -18.497 1.00 90.00 347 GLY A O 1
ATOM 2696 N N . ILE A 1 348 ? -10.829 -11.616 -18.057 1.00 92.81 348 ILE A N 1
ATOM 2697 C CA . ILE A 1 348 ? -12.152 -11.023 -17.823 1.00 92.81 348 ILE A CA 1
ATOM 2698 C C . ILE A 1 348 ? -12.740 -10.547 -19.154 1.00 92.81 348 ILE A C 1
ATOM 2700 O O . ILE A 1 348 ? -12.219 -9.623 -19.795 1.00 92.81 348 ILE A O 1
ATOM 2704 N N . VAL A 1 349 ? -13.859 -11.152 -19.540 1.00 94.75 349 VAL A N 1
ATOM 2705 C CA . VAL A 1 349 ? -14.525 -10.934 -20.826 1.00 94.75 349 VAL A CA 1
ATOM 2706 C C . VAL A 1 349 ? -15.975 -10.558 -20.605 1.00 94.75 349 VAL A C 1
ATOM 2708 O O . VAL A 1 349 ? -16.682 -11.214 -19.850 1.00 94.75 349 VAL A O 1
ATOM 2711 N N . LEU A 1 350 ? -16.441 -9.542 -21.320 1.00 94.69 350 LEU A N 1
ATOM 2712 C CA . LEU A 1 350 ? -17.854 -9.208 -21.404 1.00 94.69 350 LEU A CA 1
ATOM 2713 C C . LEU A 1 350 ? -18.349 -9.495 -22.825 1.00 94.69 350 LEU A C 1
ATOM 2715 O O . LEU A 1 350 ? -17.761 -9.027 -23.797 1.00 94.69 350 LEU A O 1
ATOM 2719 N N . GLU A 1 351 ? -19.415 -10.275 -22.949 1.00 94.75 351 GLU A N 1
ATOM 2720 C CA . GLU A 1 351 ? -20.046 -10.623 -24.222 1.00 94.75 351 GLU A CA 1
ATOM 2721 C C . GLU A 1 351 ? -21.406 -9.923 -24.318 1.00 94.75 351 GLU A C 1
ATOM 2723 O O . GLU A 1 351 ? -22.201 -9.969 -23.380 1.00 94.75 351 GLU A O 1
ATOM 2728 N N . LEU A 1 352 ? -21.672 -9.253 -25.437 1.00 93.75 352 LEU A N 1
ATOM 2729 C CA . LEU A 1 352 ? -22.984 -8.695 -25.760 1.00 93.75 352 LEU A CA 1
ATOM 2730 C C . LEU A 1 352 ? -23.714 -9.669 -26.669 1.00 93.75 352 LEU A C 1
ATOM 2732 O O . LEU A 1 352 ? -23.379 -9.749 -27.850 1.00 93.75 352 LEU A O 1
ATOM 2736 N N . ASP A 1 353 ? -24.724 -10.345 -26.141 1.00 91.56 353 ASP A N 1
ATOM 2737 C CA . ASP A 1 353 ? -25.635 -11.163 -26.927 1.00 91.56 353 ASP A CA 1
ATOM 2738 C C . ASP A 1 353 ? -26.867 -10.333 -27.299 1.00 91.56 353 ASP A C 1
ATOM 2740 O O . ASP A 1 353 ? -27.787 -10.134 -26.501 1.00 91.56 353 ASP A O 1
ATOM 2744 N N . GLN A 1 354 ? -26.865 -9.807 -28.525 1.00 86.25 354 GLN A N 1
ATOM 2745 C CA . GLN A 1 354 ? -27.968 -8.983 -29.018 1.00 86.25 354 GLN A CA 1
ATOM 2746 C C . GLN A 1 354 ? -29.240 -9.786 -29.292 1.00 86.25 354 GLN A C 1
ATOM 2748 O O . GLN A 1 354 ? -30.321 -9.209 -29.269 1.00 86.25 354 GLN A O 1
ATOM 2753 N N . ALA A 1 355 ? -29.130 -11.090 -29.558 1.00 86.31 355 ALA A N 1
ATOM 2754 C CA . ALA A 1 355 ? -30.295 -11.917 -29.854 1.00 86.31 355 ALA A CA 1
ATOM 2755 C C . ALA A 1 355 ? -31.104 -12.213 -28.585 1.00 86.31 355 ALA A C 1
ATOM 2757 O O . ALA A 1 355 ? -32.328 -12.283 -28.642 1.00 86.31 355 ALA A O 1
ATOM 2758 N N . ASN A 1 356 ? -30.415 -12.353 -27.451 1.00 87.25 356 ASN A N 1
ATOM 2759 C CA . ASN A 1 356 ? -31.021 -12.684 -26.162 1.00 87.25 356 ASN A CA 1
ATOM 2760 C C . ASN A 1 356 ? -31.111 -11.493 -25.194 1.00 87.25 356 ASN A C 1
ATOM 2762 O O . ASN A 1 356 ? -31.451 -11.692 -24.030 1.00 87.25 356 ASN A O 1
ATOM 2766 N N . GLU A 1 357 ? -30.789 -10.282 -25.660 1.00 91.00 357 GLU A N 1
ATOM 2767 C CA . GLU A 1 357 ? -30.805 -9.032 -24.885 1.00 91.00 357 GLU A CA 1
ATOM 2768 C C . GLU A 1 357 ? -30.028 -9.108 -23.557 1.00 91.00 357 GLU A C 1
ATOM 2770 O O . GLU A 1 357 ? -30.478 -8.635 -22.509 1.00 91.00 357 GLU A O 1
ATOM 2775 N N . LYS A 1 358 ? -28.837 -9.721 -23.598 1.00 93.75 358 LYS A N 1
ATOM 2776 C CA . LYS A 1 358 ? -28.038 -10.042 -22.406 1.00 93.75 358 LYS A CA 1
ATOM 2777 C C . LYS A 1 358 ? -26.580 -9.618 -22.526 1.00 93.75 358 LYS A C 1
ATOM 2779 O O . LYS A 1 358 ? -25.972 -9.652 -23.596 1.00 93.75 358 LYS A O 1
ATOM 2784 N N . TRP A 1 359 ? -26.015 -9.265 -21.379 1.00 94.19 359 TRP A N 1
ATOM 2785 C CA . TRP A 1 359 ? -24.583 -9.127 -21.149 1.00 94.19 359 TRP A CA 1
ATOM 2786 C C . TRP A 1 359 ? -24.079 -10.357 -20.399 1.00 94.19 359 TRP A C 1
ATOM 2788 O O . TRP A 1 359 ? -24.596 -10.672 -19.333 1.00 94.19 359 TRP A O 1
ATOM 2798 N N . ILE A 1 360 ? -23.058 -11.036 -20.911 1.00 95.06 360 ILE A N 1
ATOM 2799 C CA . ILE A 1 360 ? -22.453 -12.198 -20.252 1.00 95.06 360 ILE A CA 1
ATOM 2800 C C . ILE A 1 360 ? -21.048 -11.807 -19.805 1.00 95.06 360 ILE A C 1
ATOM 2802 O O . ILE A 1 360 ? -20.143 -11.665 -20.624 1.00 95.06 360 ILE A O 1
ATOM 2806 N N . LEU A 1 361 ? -20.863 -11.601 -18.505 1.00 95.38 361 LEU A N 1
ATOM 2807 C CA . LEU A 1 361 ? -19.564 -11.318 -17.905 1.00 95.38 361 LEU A CA 1
ATOM 2808 C C . LEU A 1 361 ? -18.921 -12.631 -17.456 1.00 95.38 361 LEU A C 1
ATOM 2810 O O . LEU A 1 361 ? -19.367 -13.236 -16.487 1.00 95.38 361 LEU A O 1
ATOM 2814 N N . THR A 1 362 ? -17.866 -13.053 -18.144 1.00 95.62 362 THR A N 1
ATOM 2815 C CA . THR A 1 362 ? -17.055 -14.216 -17.774 1.00 95.62 362 THR A CA 1
ATOM 2816 C C . THR A 1 362 ? -15.793 -13.757 -17.053 1.00 95.62 362 THR A C 1
ATOM 2818 O O . THR A 1 362 ? -15.062 -12.904 -17.559 1.00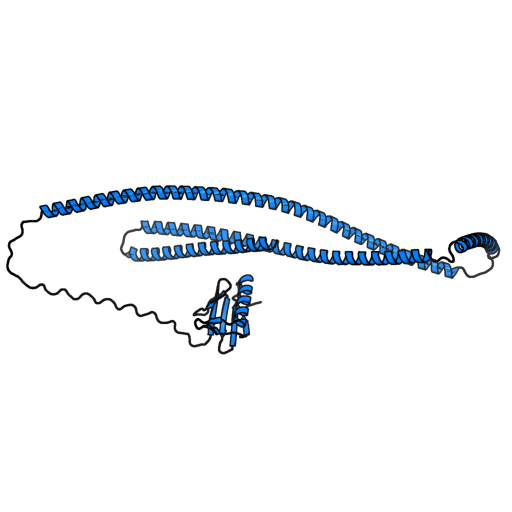 95.62 362 THR A O 1
ATOM 2821 N N . ILE A 1 363 ? -15.538 -14.321 -15.875 1.00 93.38 363 ILE A N 1
ATOM 2822 C CA . ILE A 1 363 ? -14.368 -14.026 -15.045 1.00 93.38 363 ILE A CA 1
ATOM 2823 C C . ILE A 1 363 ? -13.571 -15.321 -14.891 1.00 93.38 363 ILE A C 1
ATOM 2825 O O . ILE A 1 363 ? -14.060 -16.285 -14.304 1.00 93.38 363 ILE A O 1
ATOM 2829 N N . GLU A 1 364 ? -12.364 -15.359 -15.453 1.00 90.00 364 GLU A N 1
ATOM 2830 C CA . GLU A 1 364 ? -11.495 -16.534 -15.354 1.00 90.00 364 GLU A CA 1
ATOM 2831 C C . GLU A 1 364 ? -10.982 -16.777 -13.919 1.00 90.00 364 GLU A C 1
ATOM 2833 O O . GLU A 1 364 ? -10.743 -15.825 -13.168 1.00 90.00 364 GLU A O 1
ATOM 2838 N N . PRO A 1 365 ? -10.758 -18.048 -13.529 1.00 84.56 365 PRO A N 1
ATOM 2839 C CA . PRO A 1 365 ? -10.101 -18.383 -12.270 1.00 84.56 365 PRO A CA 1
ATOM 2840 C C . PRO A 1 365 ? -8.712 -17.737 -12.175 1.00 84.56 365 PRO A C 1
ATOM 2842 O O . PRO A 1 365 ? -7.954 -17.725 -13.142 1.00 84.56 365 PRO A O 1
ATOM 2845 N N . GLY A 1 366 ? -8.363 -17.210 -11.000 1.00 85.31 366 GLY A N 1
ATOM 2846 C CA . GLY A 1 366 ? -7.071 -16.554 -10.761 1.00 85.31 366 GLY A CA 1
ATOM 2847 C C . GLY A 1 366 ? -7.051 -15.040 -11.008 1.00 85.31 366 GLY A C 1
ATOM 2848 O O . GLY A 1 366 ? -6.035 -14.401 -10.742 1.00 85.31 366 GLY A O 1
ATOM 2849 N N . THR A 1 367 ? -8.156 -14.429 -11.451 1.00 88.12 367 THR A N 1
ATOM 2850 C CA . THR A 1 367 ? -8.280 -12.960 -11.461 1.00 88.12 367 THR A CA 1
ATOM 2851 C C . THR A 1 367 ? -8.333 -12.410 -10.037 1.00 88.12 367 THR A C 1
ATOM 2853 O O . THR A 1 367 ? -9.030 -12.970 -9.187 1.00 88.12 367 THR A O 1
ATOM 2856 N N . SER A 1 368 ? -7.645 -11.297 -9.768 1.00 89.62 368 SER A N 1
ATOM 2857 C CA . SER A 1 368 ? -7.625 -10.716 -8.422 1.00 89.62 368 SER A CA 1
ATOM 2858 C C . SER A 1 368 ? -9.004 -10.194 -7.999 1.00 89.62 368 SER A C 1
ATOM 2860 O O . SER A 1 368 ? -9.814 -9.770 -8.829 1.00 89.62 368 SER A O 1
ATOM 2862 N N . PHE A 1 369 ? -9.272 -10.170 -6.688 1.00 88.00 369 PHE A N 1
ATOM 2863 C CA . PHE A 1 369 ? -10.534 -9.662 -6.133 1.00 88.00 369 PHE A CA 1
ATOM 2864 C C . PHE A 1 369 ? -10.841 -8.223 -6.581 1.00 88.00 369 PHE A C 1
ATOM 2866 O O . PHE A 1 369 ? -11.981 -7.898 -6.919 1.00 88.00 369 PHE A O 1
ATOM 2873 N N . LEU A 1 370 ? -9.815 -7.368 -6.642 1.00 88.19 370 LEU A N 1
ATOM 2874 C CA . LEU A 1 370 ? -9.959 -5.984 -7.092 1.00 88.19 370 LEU A CA 1
ATOM 2875 C C . LEU A 1 370 ? -10.353 -5.912 -8.575 1.00 88.19 370 LEU A C 1
ATOM 2877 O O . LEU A 1 370 ? -11.288 -5.196 -8.928 1.00 88.19 370 LEU A O 1
ATOM 2881 N N . GLN A 1 371 ? -9.703 -6.702 -9.437 1.00 88.94 371 GLN A N 1
ATOM 2882 C CA . GLN A 1 371 ? -10.049 -6.776 -10.860 1.00 88.94 371 GLN A CA 1
ATOM 2883 C C . GLN A 1 371 ? -11.471 -7.312 -11.069 1.00 88.94 371 GLN A C 1
ATOM 2885 O O . GLN A 1 371 ? -12.214 -6.745 -11.871 1.00 88.94 371 GLN A O 1
ATOM 2890 N N . LYS A 1 372 ? -11.880 -8.334 -10.303 1.00 91.19 372 LYS A N 1
ATOM 2891 C CA . LYS A 1 372 ? -13.253 -8.872 -10.281 1.00 91.19 372 LYS A CA 1
ATOM 2892 C C . LYS A 1 372 ? -14.265 -7.778 -9.924 1.00 91.19 372 LYS A C 1
ATOM 2894 O O . LYS A 1 372 ? -15.224 -7.565 -10.666 1.00 91.19 372 LYS A O 1
ATOM 2899 N N . ASN A 1 373 ? -14.035 -7.028 -8.846 1.00 92.25 373 ASN A N 1
ATOM 2900 C CA . ASN A 1 373 ? -14.936 -5.951 -8.423 1.00 92.25 373 ASN A CA 1
ATOM 2901 C C . ASN A 1 373 ? -15.007 -4.790 -9.421 1.00 92.25 373 ASN A C 1
ATOM 2903 O O . ASN A 1 373 ? -16.102 -4.300 -9.713 1.00 92.25 373 ASN A O 1
ATOM 2907 N N . ASN A 1 374 ? -13.871 -4.369 -9.977 1.00 93.25 374 ASN A N 1
ATOM 2908 C CA . ASN A 1 374 ? -13.843 -3.300 -10.973 1.00 93.25 374 ASN A CA 1
ATOM 2909 C C . ASN A 1 374 ? -14.560 -3.729 -12.261 1.00 93.25 374 ASN A C 1
ATOM 2911 O O . ASN A 1 374 ? -15.370 -2.971 -12.795 1.00 93.25 374 ASN A O 1
ATOM 2915 N N . ALA A 1 375 ? -14.356 -4.970 -12.708 1.00 93.31 375 ALA A N 1
ATOM 2916 C CA . ALA A 1 375 ? -15.063 -5.532 -13.853 1.00 93.31 375 ALA A CA 1
ATOM 2917 C C . ALA A 1 375 ? -16.576 -5.624 -13.628 1.00 93.31 375 ALA A C 1
ATOM 2919 O O . ALA A 1 375 ? -17.350 -5.279 -14.519 1.00 93.31 375 ALA A O 1
ATOM 2920 N N . LEU A 1 376 ? -17.013 -6.020 -12.429 1.00 94.31 376 LEU A N 1
ATOM 2921 C CA . LEU A 1 376 ? -18.431 -6.056 -12.065 1.00 94.31 376 LEU A CA 1
ATOM 2922 C C . LEU A 1 376 ? -19.063 -4.662 -12.094 1.00 94.31 376 LEU A C 1
ATOM 2924 O O . LEU A 1 376 ? -20.152 -4.489 -12.646 1.00 94.31 376 LEU A O 1
ATOM 2928 N N . ARG A 1 377 ? -18.381 -3.656 -11.534 1.00 94.69 377 ARG A N 1
ATOM 2929 C CA . ARG A 1 377 ? -18.846 -2.262 -11.575 1.00 94.69 377 ARG A CA 1
ATOM 2930 C C . ARG A 1 377 ? -18.940 -1.753 -13.011 1.00 94.69 377 ARG A C 1
ATOM 2932 O O . ARG A 1 377 ? -19.983 -1.224 -13.391 1.00 94.69 377 ARG A O 1
ATOM 2939 N N . ALA A 1 378 ? -17.899 -1.965 -13.815 1.00 93.25 378 ALA A N 1
ATOM 2940 C CA . ALA A 1 378 ? -17.874 -1.553 -15.215 1.00 93.25 378 ALA A CA 1
ATOM 2941 C C . ALA A 1 378 ? -18.954 -2.270 -16.047 1.00 93.25 378 ALA A C 1
ATOM 2943 O O . ALA A 1 378 ? -19.662 -1.630 -16.823 1.00 93.25 378 ALA A O 1
ATOM 2944 N N . GLY A 1 379 ? -19.151 -3.574 -15.836 1.00 93.25 379 GLY A N 1
ATOM 2945 C CA . GLY A 1 379 ? -20.183 -4.362 -16.512 1.00 93.25 379 GLY A CA 1
ATOM 2946 C C . GLY A 1 379 ? -21.595 -3.880 -16.171 1.00 93.25 379 GLY A C 1
ATOM 2947 O O . GLY A 1 379 ? -22.409 -3.660 -17.066 1.00 93.25 379 GLY A O 1
ATOM 2948 N N . ARG A 1 380 ? -21.878 -3.616 -14.887 1.00 93.62 380 ARG A N 1
ATOM 2949 C CA . ARG A 1 380 ? -23.163 -3.038 -14.450 1.00 93.62 380 ARG A CA 1
ATOM 2950 C C . ARG A 1 380 ? -23.388 -1.637 -15.015 1.00 93.62 380 ARG A C 1
ATOM 2952 O O . ARG A 1 380 ? -24.495 -1.325 -15.448 1.00 93.62 380 ARG A O 1
ATOM 2959 N N . ALA A 1 381 ? -22.347 -0.806 -15.057 1.00 92.56 381 ALA A N 1
ATOM 2960 C CA . ALA A 1 381 ? -22.432 0.522 -15.655 1.00 92.56 381 ALA A CA 1
ATOM 2961 C C . ALA A 1 381 ? -22.766 0.454 -17.155 1.00 92.56 381 ALA A C 1
ATOM 2963 O O . ALA A 1 381 ? -23.552 1.271 -17.638 1.00 92.56 381 ALA A O 1
ATOM 2964 N N . LEU A 1 382 ? -22.221 -0.529 -17.879 1.00 92.06 382 LEU A N 1
ATOM 2965 C CA . LEU A 1 382 ? -22.534 -0.770 -19.289 1.00 92.06 382 LEU A CA 1
ATOM 2966 C C . LEU A 1 382 ? -23.942 -1.323 -19.501 1.00 92.06 382 LEU A C 1
ATOM 2968 O O . LEU A 1 382 ? -24.625 -0.863 -20.410 1.00 92.06 382 LEU A O 1
ATOM 2972 N N . SER A 1 383 ? -24.410 -2.229 -18.644 1.00 92.69 383 SER A N 1
ATOM 2973 C CA . SER A 1 383 ? -25.808 -2.674 -18.655 1.00 92.69 383 SER A CA 1
ATOM 2974 C C . SER A 1 383 ? -26.764 -1.487 -18.452 1.00 92.69 383 SER A C 1
ATOM 2976 O O . SER A 1 383 ? -27.700 -1.308 -19.229 1.00 92.69 383 SER A O 1
ATOM 2978 N N . ALA A 1 384 ? -26.486 -0.586 -17.503 1.00 92.25 384 ALA A N 1
ATOM 2979 C CA . ALA A 1 384 ? -27.340 0.575 -17.240 1.00 92.25 384 ALA A CA 1
ATOM 2980 C C . ALA A 1 384 ? -27.296 1.646 -18.349 1.00 92.25 384 ALA A C 1
ATOM 2982 O O . ALA A 1 384 ? -28.324 2.225 -18.714 1.00 92.25 384 ALA A O 1
ATOM 2983 N N . ASN A 1 385 ? -26.107 1.938 -18.884 1.00 92.81 385 ASN A N 1
ATOM 2984 C CA . ASN A 1 385 ? -25.902 3.074 -19.786 1.00 92.81 385 ASN A CA 1
ATOM 2985 C C . ASN A 1 385 ? -25.860 2.700 -21.268 1.00 92.81 385 ASN A C 1
ATOM 2987 O O . ASN A 1 385 ? -26.100 3.573 -22.103 1.00 92.81 385 ASN A O 1
ATOM 2991 N N . GLY A 1 386 ? -25.607 1.435 -21.591 1.00 91.25 386 GLY A N 1
ATOM 2992 C CA . GLY A 1 386 ? -25.310 0.951 -22.933 1.00 91.25 386 GLY A CA 1
ATOM 2993 C C . GLY A 1 386 ? -23.895 1.302 -23.390 1.00 91.25 386 GLY A C 1
ATOM 2994 O O . GLY A 1 386 ? -23.298 2.296 -22.971 1.00 91.25 386 GLY A O 1
ATOM 2995 N N . TRP A 1 387 ? -23.372 0.492 -24.302 1.00 91.69 387 TRP A N 1
ATOM 2996 C CA . TRP A 1 387 ? -22.085 0.717 -24.942 1.00 91.69 387 TRP A CA 1
ATOM 2997 C C . TRP A 1 387 ? -22.208 1.762 -26.068 1.00 91.69 387 TRP A C 1
ATOM 2999 O O . TRP A 1 387 ? -23.060 1.598 -26.950 1.00 91.69 387 TRP A O 1
ATOM 3009 N N . PRO A 1 388 ? -21.385 2.828 -26.089 1.00 91.25 388 PRO A N 1
ATOM 3010 C CA . PRO A 1 388 ? -21.426 3.837 -27.143 1.00 91.25 388 PRO A CA 1
ATOM 3011 C C . PRO A 1 388 ? -20.811 3.311 -28.449 1.00 91.25 388 PRO A C 1
ATOM 3013 O O . PRO A 1 388 ? -19.687 2.814 -28.488 1.00 91.25 388 PRO A O 1
ATOM 3016 N N . THR A 1 389 ? -21.544 3.445 -29.550 1.00 87.06 389 THR A N 1
ATOM 3017 C CA . THR A 1 389 ? -21.041 3.158 -30.902 1.00 87.06 389 THR A CA 1
ATOM 3018 C C . THR A 1 389 ? -20.476 4.426 -31.555 1.00 87.06 389 THR A C 1
ATOM 3020 O O . THR A 1 389 ? -20.891 5.527 -31.187 1.00 87.06 389 THR A O 1
ATOM 3023 N N . PRO A 1 390 ? -19.581 4.309 -32.560 1.00 81.88 390 PRO A N 1
ATOM 3024 C CA . PRO A 1 390 ? -19.077 5.463 -33.319 1.00 81.88 390 PRO A CA 1
ATOM 3025 C C . PRO A 1 390 ? -20.177 6.315 -33.972 1.00 81.88 390 PRO A C 1
ATOM 3027 O O . PRO A 1 390 ? -19.974 7.487 -34.258 1.00 81.88 390 PRO A O 1
ATOM 3030 N N . GLU A 1 391 ? -21.357 5.734 -34.179 1.00 84.56 391 GLU A N 1
ATOM 3031 C CA . GLU A 1 391 ? -22.536 6.379 -34.763 1.00 84.56 391 GLU A CA 1
ATOM 3032 C C . GLU A 1 391 ? -23.393 7.114 -33.711 1.00 84.56 391 GLU A C 1
ATOM 3034 O O . GLU A 1 391 ? -24.509 7.538 -34.001 1.00 84.56 391 GLU A O 1
ATOM 3039 N N . GLY A 1 392 ? -22.922 7.215 -32.462 1.00 86.00 392 GLY A N 1
ATOM 3040 C CA . GLY A 1 392 ? -23.621 7.885 -31.359 1.00 86.00 392 GLY A CA 1
ATOM 3041 C C . GLY A 1 392 ? -24.776 7.085 -30.747 1.00 86.00 392 GLY A C 1
ATOM 3042 O O . GLY A 1 392 ? -25.389 7.525 -29.774 1.00 86.00 392 GLY A O 1
ATOM 3043 N N . ARG A 1 393 ? -25.072 5.887 -31.266 1.00 88.31 393 ARG A N 1
ATOM 3044 C CA . ARG A 1 393 ? -26.086 4.983 -30.705 1.00 88.31 393 ARG A CA 1
ATOM 3045 C C . ARG A 1 393 ? -25.524 4.237 -29.498 1.00 88.31 393 ARG A C 1
ATOM 3047 O O . ARG A 1 393 ? -24.354 3.852 -29.511 1.00 88.31 393 ARG A O 1
ATOM 3054 N N . LYS A 1 394 ? -26.353 3.992 -28.480 1.00 90.38 394 LYS A N 1
ATOM 3055 C CA . LYS A 1 394 ? -25.995 3.147 -27.331 1.00 90.38 394 LYS A CA 1
ATOM 3056 C C . LYS A 1 394 ? -26.615 1.766 -27.499 1.00 90.38 394 LYS A C 1
ATOM 3058 O O . LYS A 1 394 ? -27.831 1.665 -27.634 1.00 90.38 394 LYS A O 1
ATOM 3063 N N . ILE A 1 395 ? -25.793 0.723 -27.499 1.00 90.62 395 ILE A N 1
ATOM 3064 C CA . ILE A 1 395 ? -26.236 -0.670 -27.655 1.00 90.62 395 ILE A CA 1
ATOM 3065 C C . ILE A 1 395 ? -26.181 -1.406 -26.316 1.00 90.62 395 ILE A C 1
ATOM 3067 O O . ILE A 1 395 ? -25.349 -1.090 -25.468 1.00 90.62 395 ILE A O 1
ATOM 3071 N N . GLY A 1 396 ? -27.078 -2.369 -26.106 1.00 88.94 396 GLY A N 1
ATOM 3072 C CA . GLY A 1 396 ? -27.131 -3.156 -24.869 1.00 88.94 396 GLY A CA 1
ATOM 3073 C C . GLY A 1 396 ? -27.546 -2.374 -23.619 1.00 88.94 396 GLY A C 1
ATOM 3074 O O . GLY A 1 396 ? -27.284 -2.810 -22.502 1.00 88.94 396 GLY A O 1
ATOM 3075 N N . LYS A 1 397 ? -28.169 -1.201 -23.775 1.00 93.62 397 LYS A N 1
ATOM 3076 C CA . LYS A 1 397 ? -28.720 -0.451 -22.642 1.00 93.62 397 LYS A CA 1
ATOM 3077 C C . LYS A 1 397 ? -29.951 -1.181 -22.096 1.00 93.62 397 LYS A C 1
ATOM 3079 O O . LYS A 1 397 ? -30.875 -1.449 -22.854 1.00 93.62 397 LYS A O 1
ATOM 3084 N N . GLY A 1 398 ? -29.979 -1.431 -20.792 1.00 90.50 398 GLY A N 1
ATOM 3085 C CA . GLY A 1 398 ? -31.067 -2.125 -20.100 1.00 90.50 398 GLY A CA 1
ATOM 3086 C C . GLY A 1 398 ? -31.009 -3.650 -20.201 1.00 90.50 398 GLY A C 1
ATOM 3087 O O . GLY A 1 398 ? -31.897 -4.309 -19.674 1.00 90.50 398 GLY A O 1
ATOM 3088 N N . TYR A 1 399 ? -29.987 -4.211 -20.853 1.00 94.44 399 TYR A N 1
ATOM 3089 C CA . TYR A 1 399 ? -29.824 -5.661 -20.979 1.00 94.44 399 TYR A CA 1
ATOM 3090 C C . TYR A 1 399 ? -29.409 -6.273 -19.641 1.00 94.44 399 TYR A C 1
ATOM 3092 O O . TYR A 1 399 ? -28.591 -5.697 -18.915 1.00 94.44 399 TYR A O 1
ATOM 3100 N N . GLU A 1 400 ? -29.946 -7.451 -19.329 1.00 92.81 400 GLU A N 1
ATOM 3101 C CA . GLU A 1 400 ? -29.632 -8.185 -18.101 1.00 92.81 400 GLU A CA 1
ATOM 3102 C C . GLU A 1 400 ? -28.166 -8.637 -18.110 1.00 92.81 400 GLU A C 1
ATOM 3104 O O . GLU A 1 400 ? -27.677 -9.139 -19.123 1.00 92.81 400 GLU A O 1
ATOM 3109 N N . ILE A 1 401 ? -27.459 -8.465 -16.989 1.00 93.88 401 ILE A N 1
ATOM 3110 C CA . ILE A 1 401 ? -26.082 -8.943 -16.838 1.00 93.88 401 ILE A CA 1
ATOM 3111 C C . ILE A 1 401 ? -26.047 -10.288 -16.109 1.00 93.88 401 ILE A C 1
ATOM 3113 O O . ILE A 1 401 ? -26.428 -10.392 -14.946 1.00 93.88 401 ILE A O 1
ATOM 3117 N N . ILE A 1 402 ? -25.544 -11.307 -16.797 1.00 94.88 402 ILE A N 1
ATOM 3118 C CA . ILE A 1 402 ? -25.288 -12.648 -16.277 1.00 94.88 402 ILE A CA 1
ATOM 3119 C C . ILE A 1 402 ? -23.796 -12.761 -15.983 1.00 94.88 402 ILE A C 1
ATOM 3121 O O . ILE A 1 402 ? -22.965 -12.384 -16.808 1.00 94.88 402 ILE A O 1
ATOM 3125 N N . ILE A 1 403 ? -23.449 -13.271 -14.805 1.00 92.94 403 ILE A N 1
ATOM 3126 C CA . ILE A 1 403 ? -22.062 -13.410 -14.357 1.00 92.94 403 ILE A CA 1
ATOM 3127 C C . ILE A 1 403 ? -21.708 -14.898 -14.337 1.00 92.94 403 ILE A C 1
ATOM 3129 O O . ILE A 1 403 ? -22.372 -15.678 -13.660 1.00 92.94 403 ILE A O 1
ATOM 3133 N N . HIS A 1 404 ? -20.664 -15.283 -15.068 1.00 91.19 404 HIS A N 1
ATOM 3134 C CA . HIS A 1 404 ? -20.097 -16.630 -15.094 1.00 91.19 404 HIS A CA 1
ATOM 3135 C C . HIS A 1 404 ? -18.682 -16.618 -14.494 1.00 91.19 404 HIS A C 1
ATOM 3137 O O . HIS A 1 404 ? -17.822 -15.855 -14.933 1.00 91.19 404 HIS A O 1
ATOM 3143 N N . GLY A 1 405 ? -18.443 -17.478 -13.503 1.00 76.25 405 GLY A N 1
ATOM 3144 C CA . GLY A 1 405 ? -17.180 -17.589 -12.762 1.00 76.25 405 GLY A CA 1
ATOM 3145 C C . GLY A 1 405 ? -17.444 -17.854 -11.277 1.00 76.25 405 GLY A C 1
ATOM 3146 O O . GLY A 1 405 ? -18.469 -17.417 -10.756 1.00 76.25 405 GLY A O 1
ATOM 3147 N N . GLU A 1 406 ? -16.568 -18.609 -10.612 1.00 56.59 406 GLU A N 1
ATOM 3148 C CA . GLU A 1 406 ? -16.776 -19.048 -9.223 1.00 56.59 406 GLU A CA 1
ATOM 3149 C C . GLU A 1 406 ? -16.845 -17.866 -8.234 1.00 56.59 406 GLU A C 1
ATOM 3151 O O . GLU A 1 406 ? -16.136 -16.852 -8.359 1.00 56.59 406 GLU A O 1
ATOM 3156 N N . TYR A 1 407 ? -17.773 -17.994 -7.280 1.00 50.22 407 TYR A N 1
ATOM 3157 C CA . TYR A 1 407 ? -17.992 -17.057 -6.181 1.00 50.22 407 TYR A CA 1
ATOM 3158 C C . TYR A 1 407 ? -16.912 -17.188 -5.125 1.00 50.22 407 TYR A C 1
ATOM 3160 O O . TYR A 1 407 ? -16.696 -18.328 -4.662 1.00 50.22 407 TYR A O 1
#

Solvent-accessible surface area (backbone atoms only — not comparable to full-atom values): 23166 Å² total; per-residue (Å²): 115,66,74,63,49,53,53,51,53,52,50,50,54,51,51,52,51,53,50,53,51,53,52,52,52,51,51,50,50,51,52,50,52,52,51,51,48,54,51,49,57,63,57,51,79,72,67,87,62,74,65,61,55,52,52,53,52,52,51,50,54,51,51,52,52,52,48,52,53,52,52,52,51,52,52,54,50,52,52,51,51,53,53,52,51,55,55,48,54,56,52,50,55,50,49,55,52,50,50,54,51,50,53,53,50,52,53,52,52,52,52,52,52,50,53,55,47,54,53,51,52,52,53,48,52,56,48,52,69,67,63,56,90,83,43,70,70,62,48,51,51,49,47,50,51,48,50,51,47,46,51,52,49,48,54,47,45,52,54,45,46,59,49,38,64,69,62,44,83,61,74,81,90,88,74,67,69,63,54,52,52,51,55,51,52,52,51,53,54,49,54,52,49,52,52,51,53,50,52,53,51,52,55,51,52,54,52,54,52,50,54,53,51,52,55,50,53,53,52,53,50,54,50,49,56,51,52,53,52,50,51,56,51,49,53,52,50,52,52,53,53,52,49,53,52,51,52,49,54,52,51,49,52,53,51,51,51,53,52,49,58,49,51,53,51,53,48,54,53,49,53,50,52,53,51,55,50,52,55,50,51,55,53,50,52,66,72,68,57,74,82,81,78,78,92,73,82,92,77,79,83,80,79,77,78,77,81,74,82,73,80,75,77,75,80,72,80,74,80,74,83,74,77,70,95,57,74,63,47,30,24,34,64,53,93,75,38,74,42,85,34,99,54,86,63,83,58,46,29,39,34,39,35,66,90,76,49,30,32,42,37,38,45,45,90,89,63,51,71,67,58,52,52,37,50,50,54,43,52,51,50,32,23,69,62,19,48,79,42,99,85,74,48,60,48,62,52,72,24,51,78,46,80,46,59,92,129